Protein 4ON1 (pdb70)

Sequence (667 aa):
PQLEHVLNLRSMDYEDLAGVLSKISNTEHTIMLQEGSELWTTSIKAIHGVEIEESNRPVYLFEGQDKDSINAILSQSYATIRLQRGGDLIDYIVYKDKERMAEIANYYQNHYLDKIVVCNTGDIKNIRIDITKAIGNNPFKGLPIKDYPTEATYPATLEFMLIKEKDGGSLEHDITSQIQAVTTSLKFLIDSGFITVKYTIKDSSHKGGASDYEVSALESFQNYLRSWDEVKGQDKKPYILLRDGTWDSGKTFGYASGIGVIHLNNPRGNFEVAAISTTSSSHPYTLAHEIGHLLGAEHVDNEQDLMYTWYSPQVTPNHLSADNWVRMLECIQKPQLEHVLNLRSMDYEDLAGVLSKISNTEHTIMLQEGSELWTTSIKAIHGVEIEESNRPVYLFEGQDKDSINAILSQSYATIRLQRGGDLIDYIVYKDKE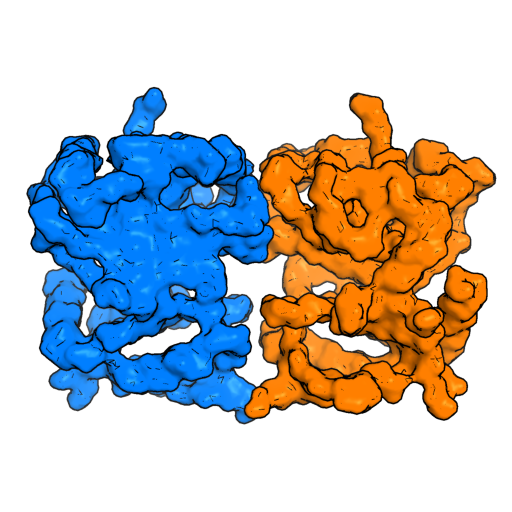RMAEIANYYQNHYDKIVVCNTGDIKNIRIDITKAIGNNPFKGLPIKDYPTEATYPATLEFMLIKEKDGGSLEHDITSQIQAVTTSLKFLIDSGFITVKYTIKDSSHKGGASDYEVSALESFQNYLRSWDEVKGQDKKPYILLRDGTWDSGKTFGYASGIGVIHLNNPRGNFEVAAISTTSSSHPYTLAHEIGHLLGAEHVDNEQDLMYTWYSPQVTPNHLSADNWVRMLECIQK

Solvent-accessible surface area: 27756 Å² total; per-residue (Å²): 138,61,54,72,24,118,8,55,0,131,50,2,51,19,117,65,0,9,26,11,1,72,128,7,68,90,84,26,17,28,3,51,0,59,14,22,117,93,98,66,72,12,11,1,20,15,27,89,30,29,96,3,50,19,88,115,127,61,6,119,5,3,36,16,46,46,190,49,68,6,34,1,4,18,3,90,54,0,0,3,3,30,7,95,38,88,66,29,28,2,3,1,0,0,10,118,79,121,130,72,3,39,89,0,0,74,32,0,68,117,105,46,127,161,126,19,9,32,36,24,81,85,108,38,62,0,0,43,0,6,1,50,72,2,21,54,116,28,88,63,136,44,93,69,43,144,8,65,56,128,224,17,51,163,66,16,92,10,28,0,2,0,0,42,14,87,124,13,45,11,12,38,0,4,2,0,8,3,0,12,4,0,5,29,3,0,77,26,0,18,113,33,28,2,0,44,3,56,0,8,14,50,98,17,72,17,118,38,34,87,71,53,117,14,47,63,12,9,98,54,0,18,94,43,1,96,100,19,112,107,0,171,69,56,38,127,52,6,0,0,4,0,9,19,34,31,2,47,85,24,135,12,24,6,14,0,27,9,52,21,23,7,29,31,65,105,52,98,20,74,11,64,9,0,0,0,0,0,1,14,6,10,18,10,35,19,0,0,15,3,0,0,0,0,0,4,0,64,34,24,120,62,81,98,0,3,0,33,26,86,24,15,44,97,30,43,23,54,8,34,21,3,58,0,4,10,81,0,0,82,8,2,41,136,164,54,61,62,26,116,11,54,0,125,49,2,55,19,112,66,0,11,25,12,2,74,122,9,62,98,74,19,17,36,2,52,0,58,12,26,114,92,100,71,71,9,13,2,19,15,22,92,29,28,95,3,57,20,91,114,131,59,7,116,4,3,28,19,44,63,190,45,72,5,32,0,4,21,3,101,58,0,0,3,4,25,6,94,35,87,67,28,29,1,2,2,0,0,11,124,73,128,131,70,3,50,93,1,1,79,27,1,104,113,111,79,156,132,30,36,34,34,24,76,87,110,41,58,0,0,41,0,6,0,36,73,3,11,33,104,27,118,60,106,43,73,60,40,148,9,65,61,128,226,22,41,166,67,18,82,9,28,0,3,0,0,49,15,88,119,12,45,13,13,39,0,2,2,0,7,3,0,10,4,0,4,27,3,0,74,26,0,17,110,29,24,0,0,43,3,61,0,7,15,41,100,20,76,16,113,32,56,122,65,60,103,21,45,43,15,9,98,46,0,18,93,43,1,102,101,27,113,100,0,167,69,53,39,124,53,8,0,0,3,0,35,19,35,35,2,32,90,13,147,13,18,4,16,0,28,10,53,22,22,7,27,30,68,104,52,100,18,78,12,64,8,0,0,0,0,0,1,12,4,10,12,7,29,19,0,0,9,2,0,0,0,0,0,6,0,66,40,28,122,65,81,88,0,3,0,34,27,95,15,20,45,87,23,40,24,52,10,40,20,4,69,0,5,9,87,0,0,80,7,0,45,130

Foldseek 3Di:
DQADEEEELQQAAFCRVLVVVVVAADDKHKYWYDYPPDIDIFIKHWDPLEWEADPNFTKTKMATDPPSAKIKIDDPFWIWIWHDDPNFIKIKIHGPDLVVQVVVLVVCCVPPVVPQWDFRPVSTRIIMGGLLVLLVPDPQFPPFADAEDPDAQQQFEAEEEEEEAVVLAQDPVLVVLLVVLLCQACVVCRVSRGYRYYYYYYYDDHHDDQAADFVVVFVSVLVRLLPDPVCPPVFQHEYEYEGQHAYNRRRHFKHWHAALQAARPDGDGSNSGYMYGHSHSSCRHGSSQRVLRNLHAAADCDQCDSRHRGRDSNHGSYHPDPVSVVRNNVSHND/DQADEEEELQQAAFCRVLVVVVVAADDKHKYWYDDVPDIDIFIKHWDPLEWEADPNFTKTKMATDPPFGKIKIDDPFKIWIWGDDPNFIKIKIHGPDLVVQVVVLVVDVVVYVPQWDFRPVSTGIIMGGLLVLLVPDPQAWPFADAEDDDAAPQFEAEEEEEEAVVLAQDPVLVVLLVNLLCQACVVCRVVRNYRYYYYYDYDPHHADPALAFVCRWVSVLVCCLPPPVCVPVFQHEYEYEGQAHGDVRNHFKHWLAALQAARPDGDGSNSGYMYGHSHSSQSHGSNLRVLRNLHAAADCDQQASRDRGRHSNHGSYHPDPVSVVRNVVSHHD

Secondary structure (DSSP, 8-state):
----EEEETTT--HHHHHHHHTT-SSS-EEEEEEETTEEEEEEEEEPPSEEEEETTEEEEEEEESSS--EEEEE-SSEEEEEEEETTEEEEEEEESSHHHHHHHHHHHHHHH---SEEEEE--EEEEEEEHHHHHHT-S-TTSBP--S-----SPEEEEEEEEEPTT----HHHHHHHHHHHHHHTHHHHTTTSEEEEEEEEE-S----TT--HHHHHHHHHHHHHT-GGGTT-TTS-EEEEESS-BTTTTBSEEES-SS---SSS---TT-SEEEEE--TTSTTHHHHHHHHHHT---BS-TTSTTBSB--TT--S----HHHHHHHHHHHH-/----EEEETTT--HHHHHHHHTT-SSS-EEEEEEETTEEEEEEEEEPPSEEEEETTEEEEEEEESSS--EEEEE-SSEEEEEEEETTEEEEEEEESSHHHHHHHHHHHHHH---SEEEEE--EEEEEEEHHHHHHT-TTTTPBP--S-----SPEEEEEEEEEPTT----HHHHHHHHHHHHHHTHHHHTTTSEEEEEEEEE-S-PPPSS--HHHHHHHHHHHHHT-GGGTT-TTS-EEEEESS-BTTTTBSEEES-SS---SSS---TT-SEEEEE--TTSTTHHHHHHHHHHT---BS-TTSTTBSB--TT--S----HHHHHHHHHHHH-

CATH classification: 2.40.128.470 (+1 more: 3.40.390.10)

Structure (mmCIF, N/CA/C/O backbone):
data_4ON1
#
_entry.id   4ON1
#
_cell.length_a   44.424
_cell.length_b   114.395
_cell.length_c   140.213
_cell.angle_alpha   90.00
_cell.angle_beta   90.00
_cell.angle_gamma   90.00
#
_symmetry.space_group_name_H-M   'P 21 21 21'
#
loop_
_entity.id
_entity.type
_entity.pdbx_description
1 polymer 'Putative metalloprotease II'
2 non-polymer 'ZINC ION'
3 non-polymer GLYCEROL
4 water water
#
loop_
_atom_site.group_PDB
_atom_site.id
_atom_site.type_symbol
_atom_site.label_atom_id
_atom_site.label_alt_id
_atom_site.label_comp_id
_atom_site.label_asym_id
_atom_site.label_entity_id
_atom_site.label_seq_id
_atom_site.pdbx_PDB_ins_code
_atom_site.Cartn_x
_atom_site.Cartn_y
_atom_site.Cartn_z
_atom_site.occupancy
_atom_site.B_iso_or_equiv
_atom_site.auth_seq_id
_atom_site.auth_comp_id
_atom_site.auth_asym_id
_atom_site.auth_atom_id
_atom_site.pdbx_PDB_model_num
ATOM 1 N N . PRO A 1 15 ? 45.952 84.396 139.182 1.00 82.03 32 PRO A N 1
ATOM 2 C CA . PRO A 1 15 ? 45.378 84.367 140.533 1.00 81.56 32 PRO A CA 1
ATOM 3 C C . PRO A 1 15 ? 44.477 85.571 140.781 1.00 82.80 32 PRO A C 1
ATOM 4 O O . PRO A 1 15 ? 43.371 85.613 140.243 1.00 80.16 32 PRO A O 1
ATOM 8 N N . GLN A 1 16 ? 44.940 86.533 141.575 1.00 84.72 33 GLN A N 1
ATOM 9 C CA . GLN A 1 16 ? 44.159 87.738 141.797 1.00 85.47 33 GLN A CA 1
ATOM 10 C C . GLN A 1 16 ? 44.688 88.848 140.898 1.00 76.30 33 GLN A C 1
ATOM 11 O O . GLN A 1 16 ? 44.348 90.019 141.068 1.00 82.93 33 GLN A O 1
ATOM 17 N N . LEU A 1 17 ? 45.513 88.465 139.927 1.00 52.35 34 LEU A N 1
ATOM 18 C CA . LEU A 1 17 ? 45.991 89.393 138.911 1.00 47.26 34 LEU A CA 1
ATOM 19 C C . LEU A 1 17 ? 44.934 89.704 137.868 1.00 35.92 34 LEU A C 1
ATOM 20 O O . LEU A 1 17 ? 44.241 88.803 137.389 1.00 35.35 34 LEU A O 1
ATOM 25 N N . GLU A 1 18 ? 44.849 90.972 137.481 1.00 29.29 35 GLU A N 1
ATOM 26 C CA . GLU A 1 18 ? 43.938 91.375 136.414 1.00 35.86 35 GLU A CA 1
ATOM 27 C C . GLU A 1 18 ? 44.655 91.996 135.222 1.00 27.74 35 GLU A C 1
ATOM 28 O O . GLU A 1 18 ? 44.100 92.057 134.123 1.00 31.59 35 GLU A O 1
ATOM 34 N N . HIS A 1 19 ? 45.880 92.471 135.433 1.00 24.01 36 HIS A N 1
ATOM 35 C CA . HIS A 1 19 ? 46.597 93.164 134.362 1.00 18.40 36 HIS A CA 1
ATOM 36 C C . HIS A 1 19 ? 48.098 92.916 134.414 1.00 28.51 36 HIS A C 1
ATOM 37 O O . HIS A 1 19 ? 48.660 92.674 135.485 1.00 21.10 36 HIS A O 1
ATOM 44 N N . VAL A 1 20 ? 48.740 93.002 133.253 1.00 22.32 37 VAL A N 1
ATOM 45 C CA . VAL A 1 20 ? 50.193 93.060 133.170 1.00 23.63 37 VAL A CA 1
ATOM 46 C C . VAL A 1 20 ? 50.568 94.352 132.473 1.00 26.46 37 VAL A C 1
ATOM 47 O O . VAL A 1 20 ? 49.811 94.870 131.651 1.00 24.05 37 VAL A O 1
ATOM 51 N N . LEU A 1 21 ? 51.735 94.878 132.814 1.00 17.00 38 LEU A N 1
ATOM 52 C CA . LEU A 1 21 ? 52.188 96.139 132.262 1.00 19.01 38 LEU A CA 1
ATOM 53 C C . LEU A 1 21 ? 53.704 96.188 132.295 1.00 26.36 38 LEU A C 1
ATOM 54 O O . LEU A 1 21 ? 54.316 96.076 133.360 1.00 21.99 38 LEU A O 1
ATOM 59 N N . ASN A 1 22 ? 54.303 96.323 131.117 1.00 18.38 39 ASN A N 1
ATOM 60 C CA . ASN A 1 22 ? 55.747 96.485 130.999 1.00 18.21 39 ASN A CA 1
ATOM 61 C C . ASN A 1 22 ? 56.057 97.974 130.966 1.00 25.09 39 ASN A C 1
ATOM 62 O O . ASN A 1 22 ? 55.797 98.648 129.974 1.00 22.39 39 ASN A O 1
ATOM 67 N N . LEU A 1 23 ? 56.605 98.474 132.068 1.00 22.01 40 LEU A N 1
ATOM 68 C CA . LEU A 1 23 ? 56.847 99.900 132.240 1.00 21.49 40 LEU A CA 1
ATOM 69 C C . LEU A 1 23 ? 57.840 100.462 131.227 1.00 27.60 40 LEU A C 1
ATOM 70 O O . LEU A 1 23 ? 57.784 101.644 130.885 1.00 28.20 40 LEU A O 1
ATOM 75 N N . ARG A 1 24 ? 58.750 99.625 130.748 1.00 22.56 41 ARG A N 1
ATOM 76 C CA . ARG A 1 24 ? 59.726 100.079 129.768 1.00 27.09 41 ARG A CA 1
ATOM 77 C C . ARG A 1 24 ? 59.118 100.256 128.373 1.00 26.90 41 ARG A C 1
ATOM 78 O O . ARG A 1 24 ? 59.466 101.190 127.653 1.00 32.38 41 ARG A O 1
ATOM 86 N N . SER A 1 25 ? 58.205 99.368 127.994 1.00 18.81 42 SER A N 1
ATOM 87 C CA . SER A 1 25 ? 57.722 99.344 126.616 1.00 30.10 42 SER A CA 1
ATOM 88 C C . SER A 1 25 ? 56.342 99.971 126.458 1.00 19.44 42 SER A C 1
ATOM 89 O O . SER A 1 25 ? 55.845 100.105 125.343 1.00 22.09 42 SER A O 1
ATOM 92 N N . MET A 1 26 ? 55.712 100.345 127.564 1.00 16.45 43 MET A N 1
ATOM 93 C CA . MET A 1 26 ? 54.324 100.789 127.491 1.00 24.60 43 MET A CA 1
ATOM 94 C C . MET A 1 26 ? 54.205 102.152 126.812 1.00 22.66 43 MET A C 1
ATOM 95 O O . MET A 1 26 ? 55.078 103.012 126.955 1.00 27.73 43 MET A O 1
ATOM 100 N N . ASP A 1 27 ? 53.134 102.339 126.051 1.00 19.72 44 ASP A N 1
ATOM 101 C CA . ASP A 1 27 ? 52.769 103.677 125.608 1.00 22.74 44 ASP A CA 1
ATOM 102 C C . ASP A 1 27 ? 51.365 103.994 126.131 1.00 19.23 44 ASP A C 1
ATOM 103 O O . ASP A 1 27 ? 50.837 103.240 126.954 1.00 18.23 44 ASP A O 1
ATOM 108 N N . TYR A 1 28 ? 50.774 105.094 125.669 1.00 22.52 45 TYR A N 1
ATOM 109 C CA . TYR A 1 28 ? 49.491 105.546 126.206 1.00 21.79 45 TYR A CA 1
ATOM 110 C C . TYR A 1 28 ? 48.418 104.458 126.176 1.00 23.90 45 TYR A C 1
ATOM 111 O O . TYR A 1 28 ? 47.726 104.244 127.168 1.00 15.55 45 TYR A O 1
ATOM 120 N N . GLU A 1 29 ? 48.259 103.775 125.048 1.00 15.33 46 GLU A N 1
ATOM 121 C CA . GLU A 1 29 ? 47.186 102.791 124.966 1.00 23.06 46 GLU A CA 1
ATOM 122 C C . GLU A 1 29 ? 47.367 101.633 125.949 1.00 22.85 46 GLU A C 1
ATOM 123 O O . GLU A 1 29 ? 46.383 101.086 126.440 1.00 24.54 46 GLU A O 1
ATOM 129 N N . ASP A 1 30 ? 48.611 101.263 126.244 1.00 17.52 47 ASP A N 1
ATOM 130 C CA . ASP A 1 30 ? 48.853 100.227 127.252 1.00 18.42 47 ASP A CA 1
ATOM 131 C C . ASP A 1 30 ? 48.398 100.661 128.643 1.00 18.35 47 ASP A C 1
ATOM 132 O O . ASP A 1 30 ? 47.620 99.967 129.301 1.00 16.80 47 ASP A O 1
ATOM 137 N N . LEU A 1 31 ? 48.901 101.805 129.091 1.00 13.89 48 LEU A N 1
ATOM 138 C CA . LEU A 1 31 ? 48.601 102.283 130.437 1.00 19.52 48 LEU A CA 1
ATOM 139 C C . LEU A 1 31 ? 47.130 102.665 130.557 1.00 22.43 48 LEU A C 1
ATOM 140 O O . LEU A 1 31 ? 46.470 102.287 131.527 1.00 17.25 48 LEU A O 1
ATOM 145 N N . ALA A 1 32 ? 46.610 103.389 129.564 1.00 16.19 49 ALA A N 1
ATOM 146 C CA . ALA A 1 32 ? 45.200 103.772 129.574 1.00 22.08 49 ALA A CA 1
ATOM 147 C C . ALA A 1 32 ? 44.297 102.544 129.472 1.00 25.32 49 ALA A C 1
ATOM 148 O O . ALA A 1 32 ? 43.204 102.518 130.042 1.00 26.27 49 ALA A O 1
ATOM 150 N N . GLY A 1 33 ? 44.761 101.529 128.748 1.00 23.03 50 GLY A N 1
ATOM 151 C CA . GLY A 1 33 ? 44.027 100.280 128.620 1.00 17.99 50 GLY A CA 1
ATOM 152 C C . GLY A 1 33 ? 43.812 99.626 129.973 1.00 21.79 50 GLY A C 1
ATOM 153 O O . GLY A 1 33 ? 42.766 99.020 130.233 1.00 25.62 50 GLY A O 1
ATOM 154 N N . VAL A 1 34 ? 44.810 99.753 130.841 1.00 17.99 51 VAL A N 1
ATOM 155 C CA . VAL A 1 34 ? 44.702 99.251 132.211 1.00 17.35 51 VAL A CA 1
ATOM 156 C C . VAL A 1 34 ? 43.837 100.171 133.085 1.00 22.69 51 VAL A C 1
ATOM 157 O O . VAL A 1 34 ? 42.858 99.721 133.698 1.00 16.38 51 VAL A O 1
ATOM 161 N N . LEU A 1 35 ? 44.186 101.454 133.130 1.00 20.58 52 LEU A N 1
ATOM 162 C CA . LEU A 1 35 ? 43.527 102.394 134.041 1.00 18.37 52 LEU A CA 1
ATOM 163 C C . LEU A 1 35 ? 42.038 102.598 133.767 1.00 20.49 52 LEU A C 1
ATOM 164 O O . LEU A 1 35 ? 41.257 102.769 134.698 1.00 17.42 52 LEU A O 1
ATOM 169 N N . SER A 1 36 ? 41.639 102.567 132.499 1.00 15.87 53 SER A N 1
ATOM 170 C CA . SER A 1 36 ? 40.242 102.801 132.146 1.00 18.22 53 SER A CA 1
ATOM 171 C C . SER A 1 36 ? 39.305 101.682 132.611 1.00 28.38 53 SER A C 1
ATOM 172 O O . SER A 1 36 ? 38.087 101.857 132.604 1.00 28.01 53 SER A O 1
ATOM 175 N N . LYS A 1 37 ? 39.859 100.538 133.012 1.00 25.02 54 LYS A N 1
ATOM 176 C CA . LYS A 1 37 ? 39.028 99.419 133.471 1.00 28.95 54 LYS A CA 1
ATOM 177 C C . LYS A 1 37 ? 38.866 99.397 134.993 1.00 32.65 54 LYS A C 1
ATOM 178 O O . LYS A 1 37 ? 38.193 98.521 135.543 1.00 31.56 54 LYS A O 1
ATOM 184 N N . ILE A 1 38 ? 39.487 100.359 135.668 1.00 27.72 55 ILE A N 1
ATOM 185 C CA . ILE A 1 38 ? 39.481 100.401 137.129 1.00 33.87 55 ILE A CA 1
ATOM 186 C C . ILE A 1 38 ? 38.477 101.430 137.646 1.00 34.70 55 ILE A C 1
ATOM 187 O O . ILE A 1 38 ? 38.646 102.626 137.416 1.00 32.32 55 ILE A O 1
ATOM 192 N N . SER A 1 39 ? 37.435 100.964 138.338 1.00 31.30 56 SER A N 1
ATOM 193 C CA . SER A 1 39 ? 36.350 101.849 138.769 1.00 41.31 56 SER A CA 1
ATOM 194 C C . SER A 1 39 ? 36.041 101.815 140.264 1.00 52.66 56 SER A C 1
ATOM 195 O O . SER A 1 39 ? 36.342 102.764 140.985 1.00 68.45 56 SER A O 1
ATOM 198 N N . ASN A 1 40 ? 35.445 100.723 140.733 1.00 54.22 57 ASN A N 1
ATOM 199 C CA . ASN A 1 40 ? 34.987 100.663 142.117 1.00 58.97 57 ASN A CA 1
ATOM 200 C C . ASN A 1 40 ? 35.872 99.796 142.989 1.00 56.70 57 ASN A C 1
ATOM 201 O O . ASN A 1 40 ? 36.121 100.106 144.154 1.00 65.09 57 ASN A O 1
ATOM 206 N N . THR A 1 41 ? 36.343 98.703 142.408 1.00 38.82 58 THR A N 1
ATOM 207 C CA . THR A 1 41 ? 37.122 97.722 143.140 1.00 37.80 58 THR A CA 1
ATOM 208 C C . THR A 1 41 ? 38.622 97.882 142.928 1.00 38.89 58 THR A C 1
ATOM 209 O O . THR A 1 41 ? 39.071 98.537 141.990 1.00 33.84 58 THR A O 1
ATOM 213 N N . GLU A 1 42 ? 39.379 97.277 143.832 1.00 28.61 59 GLU A N 1
ATOM 214 C CA . GLU A 1 42 ? 40.825 97.177 143.734 1.00 36.75 59 GLU A CA 1
ATOM 215 C C . GLU A 1 42 ? 41.235 96.244 142.589 1.00 34.64 59 GLU A C 1
ATOM 216 O O . GLU A 1 42 ? 40.684 95.155 142.439 1.00 32.01 59 GLU A O 1
ATOM 222 N N . HIS A 1 43 ? 42.180 96.686 141.765 1.00 21.95 60 HIS A N 1
ATOM 223 C CA . HIS A 1 43 ? 42.727 95.836 140.706 1.00 26.70 60 HIS A CA 1
ATOM 224 C C . HIS A 1 43 ? 44.186 95.559 141.014 1.00 30.78 60 HIS A C 1
ATOM 225 O O . HIS A 1 43 ? 44.907 96.439 141.480 1.00 31.00 60 HIS A O 1
ATOM 232 N N . THR A 1 44 ? 44.630 94.344 140.731 1.00 26.86 61 THR A N 1
ATOM 233 C CA . THR A 1 44 ? 46.015 93.998 140.985 1.00 28.73 61 THR A CA 1
ATOM 234 C C . THR A 1 44 ? 46.741 93.913 139.655 1.00 35.49 61 THR A C 1
ATOM 235 O O . THR A 1 44 ? 46.269 93.276 138.709 1.00 27.99 61 THR A O 1
ATOM 239 N N . ILE A 1 45 ? 47.892 94.572 139.593 1.00 27.40 62 ILE A N 1
ATOM 240 C CA . ILE A 1 45 ? 48.654 94.682 138.358 1.00 28.11 62 ILE A CA 1
ATOM 241 C C . ILE A 1 45 ? 50.052 94.119 138.533 1.00 30.69 62 ILE A C 1
ATOM 242 O O . ILE A 1 45 ? 50.727 94.429 139.512 1.00 22.72 62 ILE A O 1
ATOM 247 N N . MET A 1 46 ? 50.492 93.300 137.586 1.00 25.36 63 MET A N 1
ATOM 248 C CA . MET A 1 46 ? 51.882 92.886 137.556 1.00 19.64 63 MET A CA 1
ATOM 249 C C . MET A 1 46 ? 52.705 93.824 136.692 1.00 29.66 63 MET A C 1
ATOM 250 O O . MET A 1 46 ? 52.469 93.954 135.494 1.00 22.91 63 MET A O 1
ATOM 255 N N . LEU A 1 47 ? 53.664 94.489 137.321 1.00 24.16 64 LEU A N 1
ATOM 256 C CA . LEU A 1 47 ? 54.516 95.435 136.630 1.00 20.68 64 LEU A CA 1
ATOM 257 C C . LEU A 1 47 ? 55.849 94.791 136.302 1.00 23.66 64 LEU A C 1
ATOM 258 O O . LEU A 1 47 ? 56.344 93.944 137.048 1.00 20.17 64 LEU A O 1
ATOM 263 N N . GLN A 1 48 ? 56.430 95.199 135.182 1.00 18.67 65 GLN A N 1
ATOM 264 C CA . GLN A 1 48 ? 57.780 94.776 134.843 1.00 19.71 65 GLN A CA 1
ATOM 265 C C . GLN A 1 48 ? 58.623 95.988 134.472 1.00 23.76 65 GLN A C 1
ATOM 266 O O . GLN A 1 48 ? 58.181 96.866 133.721 1.00 20.62 65 GLN A O 1
ATOM 272 N N . GLU A 1 49 ? 59.815 96.058 135.053 1.00 21.85 66 GLU A N 1
ATOM 273 C CA . GLU A 1 49 ? 60.834 96.991 134.601 1.00 28.75 66 GLU A CA 1
ATOM 274 C C . GLU A 1 49 ? 62.167 96.251 134.529 1.00 23.82 66 GLU A C 1
ATOM 275 O O . GLU A 1 49 ? 62.752 95.907 135.557 1.00 27.04 66 GLU A O 1
ATOM 281 N N . GLY A 1 50 ? 62.632 95.986 133.311 1.00 24.68 67 GLY A N 1
ATOM 282 C CA . GLY A 1 50 ? 63.825 95.183 133.111 1.00 23.76 67 GLY A CA 1
ATOM 283 C C . GLY A 1 50 ? 63.651 93.792 133.685 1.00 32.88 67 GLY A C 1
ATOM 284 O O . GLY A 1 50 ? 62.681 93.107 133.358 1.00 31.53 67 GLY A O 1
ATOM 285 N N . SER A 1 51 ? 64.561 93.383 134.568 1.00 26.27 68 SER A N 1
ATOM 286 C CA . SER A 1 51 ? 64.488 92.048 135.147 1.00 32.17 68 SER A CA 1
ATOM 287 C C . SER A 1 51 ? 63.655 92.014 136.430 1.00 33.10 68 SER A C 1
ATOM 288 O O . SER A 1 51 ? 63.492 90.958 137.034 1.00 37.26 68 SER A O 1
ATOM 291 N N . GLU A 1 52 ? 63.124 93.163 136.842 1.00 29.64 69 GLU A N 1
ATOM 292 C CA . GLU A 1 52 ? 62.291 93.213 138.042 1.00 32.70 69 GLU A CA 1
ATOM 293 C C . GLU A 1 52 ? 60.812 93.147 137.703 1.00 30.23 69 GLU A C 1
ATOM 294 O O . GLU A 1 52 ? 60.294 93.962 136.940 1.00 25.37 69 GLU A O 1
ATOM 300 N N . LEU A 1 53 ? 60.135 92.172 138.296 1.00 24.83 70 LEU A N 1
ATOM 301 C CA . LEU A 1 53 ? 58.702 92.028 138.131 1.00 25.63 70 LEU A CA 1
ATOM 302 C C . LEU A 1 53 ? 58.078 91.971 139.511 1.00 29.31 70 LEU A C 1
ATOM 303 O O . LEU A 1 53 ? 58.579 91.269 140.387 1.00 27.00 70 LEU A O 1
ATOM 308 N N . TRP A 1 54 ? 56.992 92.712 139.703 1.00 26.86 71 TRP A N 1
ATOM 309 C CA . TRP A 1 54 ? 56.315 92.740 140.995 1.00 27.48 71 TRP A CA 1
ATOM 310 C C . TRP A 1 54 ? 54.857 93.128 140.834 1.00 32.28 71 TRP A C 1
ATOM 311 O O . TRP A 1 54 ? 54.463 93.698 139.811 1.00 28.32 71 TRP A O 1
ATOM 322 N N . THR A 1 55 ? 54.053 92.808 141.842 1.00 27.20 72 THR A N 1
ATOM 323 C CA . THR A 1 55 ? 52.635 93.140 141.804 1.00 29.54 72 THR A CA 1
ATOM 324 C C . THR A 1 55 ? 52.320 94.342 142.673 1.00 32.61 72 THR A C 1
ATOM 325 O O . THR A 1 55 ? 52.961 94.573 143.697 1.00 28.81 72 THR A O 1
ATOM 329 N N . THR A 1 56 ? 51.323 95.106 142.252 1.00 25.59 73 THR A N 1
ATOM 330 C CA . THR A 1 56 ? 50.802 96.190 143.064 1.00 27.45 73 THR A CA 1
ATOM 331 C C . THR A 1 56 ? 49.298 96.225 142.868 1.00 26.86 73 THR A C 1
ATOM 332 O O . THR A 1 56 ? 48.777 95.670 141.902 1.00 32.69 73 THR A O 1
ATOM 336 N N . SER A 1 57 ? 48.591 96.851 143.795 1.00 21.34 74 SER A N 1
ATOM 337 C CA . SER A 1 57 ? 47.158 97.010 143.626 1.00 31.44 74 SER A CA 1
ATOM 338 C C . SER A 1 57 ? 46.824 98.495 143.638 1.00 28.11 74 SER A C 1
ATOM 339 O O . SER A 1 57 ? 47.455 99.260 144.355 1.00 40.15 74 SER A O 1
ATOM 342 N N . ILE A 1 58 ? 45.849 98.908 142.832 1.00 21.94 75 ILE A N 1
ATOM 343 C CA . ILE A 1 58 ? 45.385 100.294 142.870 1.00 24.21 75 ILE A CA 1
ATOM 344 C C . ILE A 1 58 ? 43.873 100.352 142.709 1.00 19.18 75 ILE A C 1
ATOM 345 O O . ILE A 1 58 ? 43.251 99.386 142.259 1.00 22.30 75 ILE A O 1
ATOM 350 N N . LYS A 1 59 ? 43.283 101.480 143.095 1.00 23.08 76 LYS A N 1
ATOM 351 C CA . LYS A 1 59 ? 41.875 101.709 142.816 1.00 21.63 76 LYS A CA 1
ATOM 352 C C . LYS A 1 59 ? 41.644 103.172 142.512 1.00 19.25 76 LYS A C 1
ATOM 353 O O . LYS A 1 59 ? 42.489 104.028 142.807 1.00 16.59 76 LYS A O 1
ATOM 359 N N . ALA A 1 60 ? 40.499 103.451 141.903 1.00 17.90 77 ALA A N 1
ATOM 360 C CA . ALA A 1 60 ? 40.107 104.817 141.601 1.00 17.21 77 ALA A CA 1
ATOM 361 C C . ALA A 1 60 ? 39.893 105.604 142.888 1.00 23.03 77 ALA A C 1
ATOM 362 O O . ALA A 1 60 ? 39.422 105.059 143.883 1.00 24.16 77 ALA A O 1
ATOM 364 N N . ILE A 1 61 ? 40.240 106.885 142.863 1.00 17.77 78 ILE A N 1
ATOM 365 C CA . ILE A 1 61 ? 40.037 107.766 144.015 1.00 19.58 78 ILE A CA 1
ATOM 366 C C . ILE A 1 61 ? 38.681 108.443 143.925 1.00 25.34 78 ILE A C 1
ATOM 367 O O . ILE A 1 61 ? 38.356 109.059 142.907 1.00 29.01 78 ILE A O 1
ATOM 372 N N . HIS A 1 62 ? 37.893 108.334 144.989 1.00 22.32 79 HIS A N 1
ATOM 373 C CA . HIS A 1 62 ? 36.560 108.933 145.013 1.00 29.78 79 HIS A CA 1
ATOM 374 C C . HIS A 1 62 ? 36.551 110.230 145.826 1.00 29.25 79 HIS A C 1
ATOM 375 O O . HIS A 1 62 ? 37.462 110.481 146.610 1.00 30.07 79 HIS A O 1
ATOM 382 N N . GLY A 1 63 ? 35.544 111.071 145.615 1.00 22.21 80 GLY A N 1
ATOM 383 C CA . GLY A 1 63 ? 35.457 112.329 146.337 1.00 21.53 80 GLY A CA 1
ATOM 384 C C . GLY A 1 63 ? 36.151 113.471 145.613 1.00 21.85 80 GLY A C 1
ATOM 385 O O . GLY A 1 63 ? 36.175 114.600 146.110 1.00 24.07 80 GLY A O 1
ATOM 386 N N . VAL A 1 64 ? 36.736 113.182 144.451 1.00 15.54 81 VAL A N 1
ATOM 387 C CA . VAL A 1 64 ? 37.401 114.220 143.669 1.00 15.06 81 VAL A CA 1
ATOM 388 C C . VAL A 1 64 ? 36.988 114.183 142.209 1.00 19.02 81 VAL A C 1
ATOM 389 O O . VAL A 1 64 ? 36.787 113.120 141.630 1.00 24.55 81 VAL A O 1
ATOM 393 N N . GLU A 1 65 ? 36.866 115.370 141.628 1.00 19.16 82 GLU A N 1
ATOM 394 C CA . GLU A 1 65 ? 36.515 115.536 140.225 1.00 17.44 82 GLU A CA 1
ATOM 395 C C . GLU A 1 65 ? 37.513 116.495 139.586 1.00 18.92 82 GLU A C 1
ATOM 396 O O . GLU A 1 65 ? 37.847 117.530 140.166 1.00 15.69 82 GLU A O 1
ATOM 402 N N . ILE A 1 66 ? 38.015 116.134 138.411 1.00 14.53 83 ILE A N 1
ATOM 403 C CA . ILE A 1 66 ? 38.931 116.994 137.673 1.00 12.36 83 ILE A CA 1
ATOM 404 C C . ILE A 1 66 ? 38.393 117.258 136.271 1.00 18.64 83 ILE A C 1
ATOM 405 O O . ILE A 1 66 ? 38.024 116.328 135.548 1.00 15.88 83 ILE A O 1
ATOM 410 N N . GLU A 1 67 ? 38.332 118.529 135.899 1.00 17.16 84 GLU A N 1
ATOM 411 C CA . GLU A 1 67 ? 37.910 118.910 134.559 1.00 11.70 84 GLU A CA 1
ATOM 412 C C . GLU A 1 67 ? 39.072 119.553 133.829 1.00 14.58 84 GLU A C 1
ATOM 413 O O . GLU A 1 67 ? 39.632 120.549 134.286 1.00 14.45 84 GLU A O 1
ATOM 419 N N . GLU A 1 68 ? 39.441 118.947 132.707 1.00 13.20 85 GLU A N 1
ATOM 420 C CA . GLU A 1 68 ? 40.566 119.374 131.888 1.00 19.00 85 GLU A CA 1
ATOM 421 C C . GLU A 1 68 ? 40.118 119.405 130.423 1.00 17.53 85 GLU A C 1
ATOM 422 O O . GLU A 1 68 ? 39.701 118.377 129.876 1.00 18.16 85 GLU A O 1
ATOM 428 N N . SER A 1 69 ? 40.165 120.581 129.805 1.00 17.63 86 SER A N 1
ATOM 429 C CA . SER A 1 69 ? 39.635 120.757 128.448 1.00 24.36 86 SER A CA 1
ATOM 430 C C . SER A 1 69 ? 38.214 120.225 128.329 1.00 24.18 86 SER A C 1
ATOM 431 O O . SER A 1 69 ? 37.887 119.513 127.374 1.00 27.81 86 SER A O 1
ATOM 434 N N . ASN A 1 70 ? 37.389 120.557 129.319 1.00 22.27 87 ASN A N 1
ATOM 435 C CA . ASN A 1 70 ? 36.014 120.070 129.417 1.00 25.01 87 ASN A CA 1
ATOM 436 C C . ASN A 1 70 ? 35.901 118.549 129.377 1.00 20.29 87 ASN A C 1
ATOM 437 O O . ASN A 1 70 ? 34.899 118.015 128.899 1.00 24.70 87 ASN A O 1
ATOM 442 N N . ARG A 1 71 ? 36.921 117.856 129.878 1.00 15.19 88 ARG A N 1
ATOM 443 C CA . ARG A 1 71 ? 36.882 116.396 129.944 1.00 20.07 88 ARG A CA 1
ATOM 444 C C . ARG A 1 71 ? 37.333 115.930 131.321 1.00 20.42 88 ARG A C 1
ATOM 445 O O . ARG A 1 71 ? 38.180 116.570 131.942 1.00 15.28 88 ARG A O 1
ATOM 453 N N . PRO A 1 72 ? 36.766 114.815 131.804 1.00 18.29 89 PRO A N 1
ATOM 454 C CA . PRO A 1 72 ? 37.158 114.309 133.124 1.00 12.07 89 PRO A CA 1
ATOM 455 C C . PRO A 1 72 ? 38.571 113.724 133.126 1.00 12.13 89 PRO A C 1
ATOM 456 O O . PRO A 1 72 ? 39.020 113.147 132.128 1.00 13.87 89 PRO A O 1
ATOM 460 N N . VAL A 1 73 ? 39.270 113.901 134.244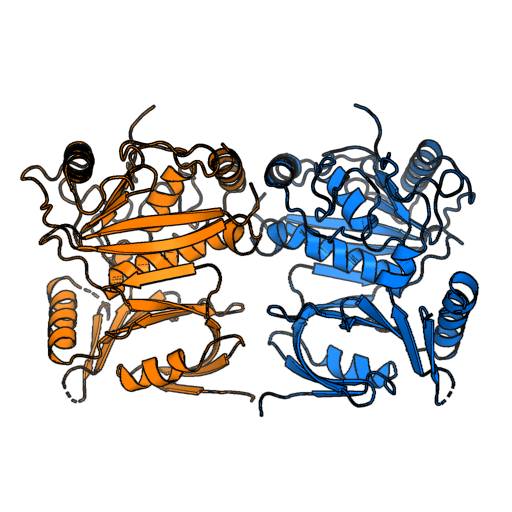 1.00 11.65 90 VAL A N 1
ATOM 461 C CA . VAL A 1 73 ? 40.548 113.237 134.487 1.00 13.40 90 VAL A CA 1
ATOM 462 C C . VAL A 1 73 ? 40.406 112.421 135.769 1.00 18.16 90 VAL A C 1
ATOM 463 O O . VAL A 1 73 ? 39.776 112.868 136.720 1.00 12.36 90 VAL A O 1
ATOM 467 N N . TYR A 1 74 ? 40.949 111.211 135.779 1.00 13.60 91 TYR A N 1
ATOM 468 C CA . TYR A 1 74 ? 40.743 110.309 136.901 1.00 14.01 91 TYR A CA 1
ATOM 469 C C . TYR A 1 74 ? 42.042 110.053 137.666 1.00 17.38 91 TYR A C 1
ATOM 470 O O . TYR A 1 74 ? 43.127 110.003 137.085 1.00 16.26 91 TYR A O 1
ATOM 479 N N . LEU A 1 75 ? 41.920 109.941 138.983 1.00 11.12 92 LEU A N 1
ATOM 480 C CA . LEU A 1 75 ? 43.062 109.673 139.841 1.00 16.53 92 LEU A CA 1
ATOM 481 C C . LEU A 1 75 ? 42.961 108.260 140.399 1.00 20.11 92 LEU A C 1
ATOM 482 O O . LEU A 1 75 ? 41.865 107.738 140.596 1.00 17.36 92 LEU A O 1
ATOM 487 N N . PHE A 1 76 ? 44.113 107.648 140.651 1.00 11.12 93 PHE A N 1
ATOM 488 C CA . PHE A 1 76 ? 44.167 106.297 141.190 1.00 13.70 93 PHE A CA 1
ATOM 489 C C . PHE A 1 76 ? 45.251 106.257 142.246 1.00 14.55 93 PHE A C 1
ATOM 490 O O . PHE A 1 76 ? 46.193 107.043 142.184 1.00 16.90 93 PHE A O 1
ATOM 498 N N . GLU A 1 77 ? 45.117 105.356 143.214 1.00 15.80 94 GLU A N 1
ATOM 499 C CA . GLU A 1 77 ? 46.143 105.194 144.233 1.00 25.19 94 GLU A CA 1
ATOM 500 C C . GLU A 1 77 ? 46.253 103.757 144.741 1.00 25.63 94 GLU A C 1
ATOM 501 O O . GLU A 1 77 ? 45.292 102.980 144.693 1.00 19.86 94 GLU A O 1
ATOM 507 N N . GLY A 1 78 ? 47.450 103.424 145.213 1.00 28.83 95 GLY A N 1
ATOM 508 C CA . GLY A 1 78 ? 47.743 102.153 145.849 1.00 30.06 95 GLY A CA 1
ATOM 509 C C . GLY A 1 78 ? 47.031 102.001 147.172 1.00 42.09 95 GLY A C 1
ATOM 510 O O . GLY A 1 78 ? 46.751 102.989 147.853 1.00 39.10 95 GLY A O 1
ATOM 511 N N . GLN A 1 79 ? 46.735 100.760 147.536 1.00 73.58 96 GLN A N 1
ATOM 512 C CA . GLN A 1 79 ? 45.936 100.487 148.722 1.00 96.88 96 GLN A CA 1
ATOM 513 C C . GLN A 1 79 ? 46.633 100.609 150.067 1.00 99.62 96 GLN A C 1
ATOM 514 O O . GLN A 1 79 ? 46.134 101.296 150.958 1.00 102.59 96 GLN A O 1
ATOM 520 N N . ASP A 1 80 ? 47.777 99.959 150.222 1.00 96.51 97 ASP A N 1
ATOM 521 C CA . ASP A 1 80 ? 48.413 99.894 151.530 1.00 108.48 97 ASP A CA 1
ATOM 522 C C . ASP A 1 80 ? 49.886 99.576 151.374 1.00 106.26 97 ASP A C 1
ATOM 523 O O . ASP A 1 80 ? 50.247 98.479 150.935 1.00 108.31 97 ASP A O 1
ATOM 528 N N . LYS A 1 81 ? 50.727 100.558 151.706 1.00 96.76 98 LYS A N 1
ATOM 529 C CA . LYS A 1 81 ? 52.184 100.437 151.593 1.00 91.40 98 LYS A CA 1
ATOM 530 C C . LYS A 1 81 ? 52.602 100.343 150.125 1.00 91.17 98 LYS A C 1
ATOM 531 O O . LYS A 1 81 ? 53.789 100.370 149.798 1.00 83.24 98 LYS A O 1
ATOM 537 N N . ASP A 1 82 ? 51.602 100.211 149.258 1.00 98.70 99 ASP A N 1
ATOM 538 C CA . ASP A 1 82 ? 51.782 100.134 147.822 1.00 98.84 99 ASP A CA 1
ATOM 539 C C . ASP A 1 82 ? 52.529 101.391 147.400 1.00 88.27 99 ASP A C 1
ATOM 540 O O . ASP A 1 82 ? 53.489 101.334 146.629 1.00 100.09 99 ASP A O 1
ATOM 545 N N . SER A 1 83 ? 52.066 102.522 147.932 1.00 68.03 100 SER A N 1
ATOM 546 C CA . SER A 1 83 ? 52.631 103.837 147.646 1.00 62.94 100 SER A CA 1
ATOM 547 C C . SER A 1 83 ? 52.768 104.076 146.144 1.00 51.74 100 SER A C 1
ATOM 548 O O . SER A 1 83 ? 53.855 104.378 145.645 1.00 57.70 100 SER A O 1
ATOM 551 N N . ILE A 1 84 ? 51.657 103.924 145.432 1.00 32.82 101 ILE A N 1
ATOM 552 C CA . ILE A 1 84 ? 51.609 104.212 144.003 1.00 38.95 101 ILE A CA 1
ATOM 553 C C . ILE A 1 84 ? 50.424 105.131 143.677 1.00 27.49 101 ILE A C 1
ATOM 554 O O . ILE A 1 84 ? 49.374 105.041 144.309 1.00 26.12 101 ILE A O 1
ATOM 559 N N . ASN A 1 85 ? 50.608 106.020 142.704 1.00 18.05 102 ASN A N 1
ATOM 560 C CA . ASN A 1 85 ? 49.534 106.857 142.185 1.00 15.53 102 ASN A CA 1
ATOM 561 C C . ASN A 1 85 ? 49.522 106.772 140.674 1.00 24.42 102 ASN A C 1
ATOM 562 O O . ASN A 1 85 ? 50.555 106.502 140.062 1.00 17.92 102 ASN A O 1
ATOM 567 N N . ALA A 1 86 ? 48.360 107.022 140.074 1.00 11.65 103 ALA A N 1
ATOM 568 C CA . ALA A 1 86 ? 48.252 107.080 138.623 1.00 13.10 103 ALA A CA 1
ATOM 569 C C . ALA A 1 86 ? 47.221 108.110 138.228 1.00 17.59 103 ALA A C 1
ATOM 570 O O . ALA A 1 86 ? 46.357 108.481 139.026 1.00 17.28 103 ALA A O 1
ATOM 572 N N . ILE A 1 87 ? 47.342 108.584 136.994 1.00 16.60 104 ILE A N 1
ATOM 573 C CA . ILE A 1 87 ? 46.429 109.567 136.430 1.00 16.08 104 ILE A CA 1
ATOM 574 C C . ILE A 1 87 ? 45.982 109.116 135.051 1.00 17.19 104 ILE A C 1
ATOM 575 O O . ILE A 1 87 ? 46.815 108.710 134.249 1.00 12.12 104 ILE A O 1
ATOM 580 N N . LEU A 1 88 ? 44.678 109.173 134.774 1.00 11.90 105 LEU A N 1
ATOM 581 C CA . LEU A 1 88 ? 44.190 108.883 133.430 1.00 17.61 105 LEU A CA 1
ATOM 582 C C . LEU A 1 88 ? 43.477 110.080 132.840 1.00 19.52 105 LEU A C 1
ATOM 583 O O . LEU A 1 88 ? 42.422 110.486 133.321 1.00 16.34 105 LEU A O 1
ATOM 588 N N . SER A 1 89 ? 44.074 110.643 131.797 1.00 9.39 106 SER A N 1
ATOM 589 C CA . SER A 1 89 ? 43.432 111.682 131.008 1.00 11.79 106 SER A CA 1
ATOM 590 C C . SER A 1 89 ? 43.181 111.133 129.620 1.00 16.80 106 SER A C 1
ATOM 591 O O . SER A 1 89 ? 43.768 110.123 129.241 1.00 12.86 106 SER A O 1
ATOM 594 N N . GLN A 1 90 ? 42.329 111.794 128.851 1.00 14.46 107 GLN A N 1
ATOM 595 C CA . GLN A 1 90 ? 42.106 111.361 127.481 1.00 23.57 107 GLN A CA 1
ATOM 596 C C . GLN A 1 90 ? 43.323 111.649 126.596 1.00 22.40 107 GLN A C 1
ATOM 597 O O . GLN A 1 90 ? 43.454 111.072 125.520 1.00 17.70 107 GLN A O 1
ATOM 603 N N . SER A 1 91 ? 44.220 112.513 127.069 1.00 12.62 108 SER A N 1
ATOM 604 C CA . SER A 1 91 ? 45.392 112.939 126.293 1.00 21.76 108 SER A CA 1
ATOM 605 C C . SER A 1 91 ? 46.718 112.366 126.796 1.00 18.54 108 SER A C 1
ATOM 606 O O . SER A 1 91 ? 47.738 112.420 126.102 1.00 13.83 108 SER A O 1
ATOM 609 N N . TYR A 1 92 ? 46.721 111.865 128.024 1.00 9.49 109 TYR A N 1
ATOM 610 C CA . TYR A 1 92 ? 47.950 111.361 128.612 1.00 13.34 109 TYR A CA 1
ATOM 611 C C . TYR A 1 92 ? 47.610 110.484 129.809 1.00 20.47 109 TYR A C 1
ATOM 612 O O . TYR A 1 92 ? 46.482 110.497 130.296 1.00 12.88 109 TYR A O 1
ATOM 621 N N . ALA A 1 93 ? 48.598 109.752 130.302 1.00 10.09 110 ALA A N 1
ATOM 622 C CA . ALA A 1 93 ? 48.428 108.997 131.534 1.00 13.11 110 ALA A CA 1
ATOM 623 C C . ALA A 1 93 ? 49.760 108.947 132.242 1.00 17.44 110 ALA A C 1
ATOM 624 O O . ALA A 1 93 ? 50.811 109.095 131.609 1.00 15.91 110 ALA A O 1
ATOM 626 N N . THR A 1 94 ? 49.723 108.778 133.559 1.00 11.49 111 THR A N 1
ATOM 627 C CA . THR A 1 94 ? 50.953 108.724 134.339 1.00 14.94 111 THR A CA 1
ATOM 628 C C . THR A 1 94 ? 50.843 107.679 135.426 1.00 15.49 111 THR A C 1
ATOM 629 O O . THR A 1 94 ? 49.748 107.336 135.858 1.00 15.52 111 THR A O 1
ATOM 633 N N . ILE A 1 95 ? 51.996 107.199 135.868 1.00 17.02 112 ILE A N 1
ATOM 634 C CA . ILE A 1 95 ? 52.121 106.383 137.058 1.00 16.93 112 ILE A CA 1
ATOM 635 C C . ILE A 1 95 ? 53.253 106.962 137.873 1.00 26.55 112 ILE A C 1
ATOM 636 O O . ILE A 1 95 ? 54.304 107.298 137.326 1.00 20.49 112 ILE A O 1
ATOM 641 N N . ARG A 1 96 ? 53.030 107.109 139.172 1.00 13.94 113 ARG A N 1
ATOM 642 C CA . ARG A 1 96 ? 54.084 107.543 140.072 1.00 16.71 113 ARG A CA 1
ATOM 643 C C . ARG A 1 96 ? 54.272 106.484 141.139 1.00 20.55 113 ARG A C 1
ATOM 644 O O . ARG A 1 96 ? 53.308 106.084 141.797 1.00 19.16 113 ARG A O 1
ATOM 652 N N . LEU A 1 97 ? 55.502 106.009 141.303 1.00 16.62 114 LEU A N 1
ATOM 653 C CA . LEU A 1 97 ? 55.765 105.034 142.348 1.00 27.42 114 LEU A CA 1
ATOM 654 C C . LEU A 1 97 ? 57.214 105.055 142.818 1.00 26.34 114 LEU A C 1
ATOM 655 O O . LEU A 1 97 ? 58.052 105.773 142.268 1.00 25.59 114 LEU A O 1
ATOM 660 N N . GLN A 1 98 ? 57.497 104.264 143.846 1.00 27.48 115 GLN A N 1
ATOM 661 C CA . GLN A 1 98 ? 58.837 104.199 144.403 1.00 34.04 115 GLN A CA 1
ATOM 662 C C . GLN A 1 98 ? 59.660 103.088 143.765 1.00 36.22 115 GLN A C 1
ATOM 663 O O . GLN A 1 98 ? 59.229 101.936 143.710 1.00 40.59 115 GLN A O 1
ATOM 669 N N . ARG A 1 99 ? 60.850 103.448 143.293 1.00 32.30 116 ARG A N 1
ATOM 670 C CA . ARG A 1 99 ? 61.816 102.480 142.791 1.00 35.77 116 ARG A CA 1
ATOM 671 C C . ARG A 1 99 ? 63.162 102.741 143.446 1.00 38.28 116 ARG A C 1
ATOM 672 O O . ARG A 1 99 ? 63.740 103.813 143.265 1.00 37.46 116 ARG A O 1
ATOM 680 N N . GLY A 1 100 ? 63.651 101.767 144.206 1.00 40.94 117 GLY A N 1
ATOM 681 C CA . GLY A 1 100 ? 64.948 101.882 144.848 1.00 42.57 117 GLY A CA 1
ATOM 682 C C . GLY A 1 100 ? 65.059 103.086 145.766 1.00 44.19 117 GLY A C 1
ATOM 683 O O . GLY A 1 100 ? 66.121 103.700 145.869 1.00 54.36 117 GLY A O 1
ATOM 684 N N . GLY A 1 101 ? 63.958 103.428 146.429 1.00 32.44 118 GLY A N 1
ATOM 685 C CA . GLY A 1 101 ? 63.931 104.575 147.317 1.00 41.64 118 GLY A CA 1
ATOM 686 C C . GLY A 1 101 ? 63.629 105.898 146.636 1.00 45.61 118 GLY A C 1
ATOM 687 O O . GLY A 1 101 ? 63.373 106.899 147.307 1.00 50.10 118 GLY A O 1
ATOM 688 N N . ASP A 1 102 ? 63.664 105.916 145.307 1.00 32.03 119 ASP A N 1
ATOM 689 C CA . ASP A 1 102 ? 63.375 107.138 144.562 1.00 29.43 119 ASP A CA 1
ATOM 690 C C . ASP A 1 102 ? 61.927 107.193 144.095 1.00 30.48 119 ASP A C 1
ATOM 691 O O . ASP A 1 102 ? 61.326 106.167 143.762 1.00 30.71 119 ASP A O 1
ATOM 696 N N . LEU A 1 103 ? 61.365 108.397 144.095 1.00 26.88 120 LEU A N 1
ATOM 697 C CA . LEU A 1 103 ? 60.048 108.617 143.518 1.00 26.75 120 LEU A CA 1
ATOM 698 C C . LEU A 1 103 ? 60.165 108.765 141.993 1.00 25.41 120 LEU A C 1
ATOM 699 O O . LEU A 1 103 ? 60.867 109.652 141.495 1.00 22.87 120 LEU A O 1
ATOM 704 N N . ILE A 1 104 ? 59.492 107.884 141.261 1.00 17.13 121 ILE A N 1
ATOM 705 C CA . ILE A 1 104 ? 59.619 107.829 139.801 1.00 20.02 121 ILE A CA 1
ATOM 706 C C . ILE A 1 104 ? 58.303 108.148 139.095 1.00 20.64 121 ILE A C 1
ATOM 707 O O . ILE A 1 104 ? 57.258 107.612 139.458 1.00 22.62 121 ILE A O 1
ATOM 712 N N . ASP A 1 105 ? 58.358 109.040 138.107 1.00 17.47 122 ASP A N 1
ATOM 713 C CA . ASP A 1 105 ? 57.199 109.355 137.261 1.00 14.80 122 ASP A CA 1
ATOM 714 C C . ASP A 1 105 ? 57.318 108.675 135.896 1.00 22.80 122 ASP A C 1
ATOM 715 O O . ASP A 1 105 ? 58.332 108.834 135.211 1.00 19.01 122 ASP A O 1
ATOM 720 N N . TYR A 1 106 ? 56.299 107.914 135.506 1.00 14.27 123 TYR A N 1
ATOM 721 C CA . TYR A 1 106 ? 56.226 107.382 134.142 1.00 14.01 123 TYR A CA 1
ATOM 722 C C . TYR A 1 106 ? 55.143 108.144 133.398 1.00 16.58 123 TYR A C 1
ATOM 723 O O . TYR A 1 106 ? 54.003 108.189 133.852 1.00 19.69 123 TYR A O 1
ATOM 732 N N . ILE A 1 107 ? 55.500 108.744 132.263 1.00 12.95 124 ILE A N 1
ATOM 733 C CA . ILE A 1 107 ? 54.604 109.659 131.565 1.00 9.82 124 ILE A CA 1
ATOM 734 C C . ILE A 1 107 ? 54.376 109.194 130.124 1.00 17.94 124 ILE A C 1
ATOM 735 O O . ILE A 1 107 ? 55.334 108.951 129.382 1.00 14.16 124 ILE A O 1
ATOM 740 N N . VAL A 1 108 ? 53.110 109.043 129.745 1.00 12.20 125 VAL A N 1
ATOM 741 C CA . VAL A 1 108 ? 52.741 108.669 128.384 1.00 16.94 125 VAL A CA 1
ATOM 742 C C . VAL A 1 108 ? 51.669 109.604 127.834 1.00 20.46 125 VAL A C 1
ATOM 743 O O . VAL A 1 108 ? 50.628 109.791 128.450 1.00 18.14 125 VAL A O 1
ATOM 747 N N . TYR A 1 109 ? 51.932 110.180 126.663 1.00 13.04 126 TYR A N 1
ATOM 748 C CA . TYR A 1 109 ? 50.959 111.015 125.962 1.00 19.59 126 TYR A CA 1
ATOM 749 C C . TYR A 1 109 ? 50.375 110.280 124.766 1.00 18.04 126 TYR A C 1
ATOM 750 O O . TYR A 1 109 ? 51.080 109.540 124.090 1.00 19.85 126 TYR A O 1
ATOM 759 N N . LYS A 1 110 ? 49.086 110.473 124.506 1.00 18.24 127 LYS A N 1
ATOM 760 C CA . LYS A 1 110 ? 48.450 109.765 123.401 1.00 15.77 127 LYS A CA 1
ATOM 761 C C . LYS A 1 110 ? 48.986 110.235 122.055 1.00 18.90 127 LYS A C 1
ATOM 762 O O . LYS A 1 110 ? 49.274 109.426 121.166 1.00 17.05 127 LYS A O 1
ATOM 768 N N . ASP A 1 111 ? 49.128 111.544 121.914 1.00 17.56 128 ASP A N 1
ATOM 769 C CA . ASP A 1 111 ? 49.585 112.129 120.659 1.00 20.35 128 ASP A CA 1
ATOM 770 C C . ASP A 1 111 ? 51.110 112.072 120.566 1.00 24.71 128 ASP A C 1
ATOM 771 O O . ASP A 1 111 ? 51.809 112.591 121.437 1.00 22.70 128 ASP A O 1
ATOM 776 N N . LYS A 1 112 ? 51.621 111.426 119.519 1.00 15.49 129 LYS A N 1
ATOM 777 C CA . LYS A 1 112 ? 53.064 111.242 119.371 1.00 22.64 129 LYS A CA 1
ATOM 778 C C . LYS A 1 112 ? 53.834 112.561 119.300 1.00 23.77 129 LYS A C 1
ATOM 779 O O . LYS A 1 112 ? 54.904 112.686 119.899 1.00 25.36 129 LYS A O 1
ATOM 785 N N . GLU A 1 113 ? 53.292 113.545 118.582 1.00 24.78 130 GLU A N 1
ATOM 786 C CA . GLU A 1 113 ? 53.951 114.847 118.496 1.00 23.54 130 GLU A CA 1
ATOM 787 C C . GLU A 1 113 ? 54.035 115.482 119.875 1.00 20.96 130 GLU A C 1
ATOM 788 O O . GLU A 1 113 ? 55.089 115.987 120.265 1.00 26.43 130 GLU A O 1
ATOM 794 N N . ARG A 1 114 ? 52.924 115.483 120.603 1.00 18.67 131 ARG A N 1
ATOM 795 C CA . ARG A 1 114 ? 52.933 116.064 121.943 1.00 20.00 131 ARG A CA 1
ATOM 796 C C . ARG A 1 114 ? 53.935 115.311 122.811 1.00 19.86 131 ARG A C 1
ATOM 797 O O . ARG A 1 114 ? 54.694 115.927 123.559 1.00 18.81 131 ARG A O 1
ATOM 805 N N . MET A 1 115 ? 53.953 113.984 122.706 1.00 17.32 132 MET A N 1
ATOM 806 C CA . MET A 1 115 ? 54.924 113.202 123.474 1.00 22.76 132 MET A CA 1
ATOM 807 C C . MET A 1 115 ? 56.357 113.651 123.182 1.00 23.25 132 MET A C 1
ATOM 808 O O . MET A 1 115 ? 57.176 113.778 124.094 1.00 21.31 132 MET A O 1
ATOM 813 N N . ALA A 1 116 ? 56.642 113.919 121.911 1.00 18.80 133 ALA A N 1
ATOM 814 C CA . ALA A 1 116 ? 57.975 114.358 121.511 1.00 22.25 133 ALA A CA 1
ATOM 815 C C . ALA A 1 116 ? 58.289 115.719 122.121 1.00 20.17 133 ALA A C 1
ATOM 816 O O . ALA A 1 116 ? 59.405 115.957 122.589 1.00 17.60 133 ALA A O 1
ATOM 818 N N . GLU A 1 117 ? 57.301 116.608 122.125 1.00 20.88 134 GLU A N 1
ATOM 819 C CA . GLU A 1 117 ? 57.478 117.923 122.734 1.00 24.58 134 GLU A CA 1
ATOM 820 C C . GLU A 1 117 ? 57.736 117.802 124.235 1.00 26.17 134 GLU A C 1
ATOM 821 O O . GLU A 1 117 ? 58.585 118.505 124.787 1.00 23.17 134 GLU A O 1
ATOM 827 N N . ILE A 1 118 ? 57.009 116.905 124.891 1.00 20.27 135 ILE A N 1
ATOM 828 C CA . ILE A 1 118 ? 57.196 116.698 126.322 1.00 12.71 135 ILE A CA 1
ATOM 829 C C . ILE A 1 118 ? 58.600 116.160 126.610 1.00 14.67 135 ILE A C 1
ATOM 830 O O . ILE A 1 118 ? 59.282 116.627 127.523 1.00 17.53 135 ILE A O 1
ATOM 835 N N . ALA A 1 119 ? 59.042 115.193 125.813 1.00 17.29 136 ALA A N 1
ATOM 836 C CA . ALA A 1 119 ? 60.371 114.626 125.997 1.00 24.96 136 ALA A CA 1
ATOM 837 C C . ALA A 1 119 ? 61.468 115.675 125.805 1.00 24.70 136 ALA A C 1
ATOM 838 O O . ALA A 1 119 ? 62.457 115.685 126.539 1.00 19.15 136 ALA A O 1
ATOM 840 N N . ASN A 1 120 ? 61.283 116.562 124.829 1.00 17.22 137 ASN A N 1
ATOM 841 C CA . ASN A 1 120 ? 62.240 117.640 124.587 1.00 25.07 137 ASN A CA 1
ATOM 842 C C . ASN A 1 120 ? 62.329 118.578 125.786 1.00 21.59 137 ASN A C 1
ATOM 843 O O . ASN A 1 120 ? 63.412 119.047 126.142 1.00 24.01 137 ASN A O 1
ATOM 848 N N . TYR A 1 121 ? 61.181 118.866 126.392 1.00 16.46 138 TYR A N 1
ATOM 849 C CA . TYR A 1 121 ? 61.158 119.687 127.590 1.00 22.92 138 TYR A CA 1
ATOM 850 C C . TYR A 1 121 ? 62.087 119.090 128.648 1.00 20.90 138 TYR A C 1
ATOM 851 O O . TYR A 1 121 ? 62.946 119.783 129.192 1.00 20.17 138 TYR A O 1
ATOM 860 N N . TYR A 1 122 ? 61.910 117.807 128.939 1.00 20.79 139 TYR A N 1
ATOM 861 C CA . TYR A 1 122 ? 62.687 117.168 129.996 1.00 23.30 139 TYR A CA 1
ATOM 862 C C . TYR A 1 122 ? 64.157 117.009 129.622 1.00 35.19 139 TYR A C 1
ATOM 863 O O . TYR A 1 122 ? 65.031 117.047 130.487 1.00 37.36 139 TYR A O 1
ATOM 872 N N . GLN A 1 123 ? 64.430 116.834 128.334 1.00 24.59 140 GLN A N 1
ATOM 873 C CA . GLN A 1 123 ? 65.808 116.766 127.864 1.00 34.89 140 GLN A CA 1
ATOM 874 C C . GLN A 1 123 ? 66.500 118.118 128.037 1.00 26.49 140 GLN A C 1
ATOM 875 O O . GLN A 1 123 ? 67.652 118.187 128.456 1.00 30.77 140 GLN A O 1
ATOM 881 N N . ASN A 1 124 ? 65.789 119.194 127.723 1.00 19.25 141 ASN A N 1
ATOM 882 C CA . ASN A 1 124 ? 66.372 120.524 127.823 1.00 28.73 141 ASN A CA 1
ATOM 883 C C . ASN A 1 124 ? 66.527 121.019 129.260 1.00 38.23 141 ASN A C 1
ATOM 884 O O . ASN A 1 124 ? 67.388 121.849 129.543 1.00 35.31 141 ASN A O 1
ATOM 889 N N . HIS A 1 125 ? 65.718 120.487 130.173 1.00 27.43 142 HIS A N 1
ATOM 890 C CA . HIS A 1 125 ? 65.722 120.985 131.544 1.00 38.00 142 HIS A CA 1
ATOM 891 C C . HIS A 1 125 ? 66.479 120.109 132.544 1.00 46.90 142 HIS A C 1
ATOM 892 O O . HIS A 1 125 ? 66.785 120.564 133.643 1.00 55.91 142 HIS A O 1
ATOM 899 N N . TYR A 1 126 ? 66.782 118.865 132.183 1.00 45.14 143 TYR A N 1
ATOM 900 C CA . TYR A 1 126 ? 67.486 117.984 133.115 1.00 54.14 143 TYR A CA 1
ATOM 901 C C . TYR A 1 126 ? 68.699 117.282 132.503 1.00 62.35 143 TYR A C 1
ATOM 902 O O . TYR A 1 126 ? 69.582 116.819 133.224 1.00 73.81 143 TYR A O 1
ATOM 911 N N . LEU A 1 127 ? 68.737 117.193 131.178 1.00 67.27 144 LEU A N 1
ATOM 912 C CA . LEU A 1 127 ? 69.886 116.616 130.486 1.00 70.21 144 LEU A CA 1
ATOM 913 C C . LEU A 1 127 ? 70.715 117.720 129.841 1.00 72.53 144 LEU A C 1
ATOM 914 O O . LEU A 1 127 ? 70.611 118.886 130.222 1.00 74.83 144 LEU A O 1
ATOM 919 N N . ASP A 1 135 ? 72.281 107.711 137.701 1.00 80.60 152 ASP A N 1
ATOM 920 C CA . ASP A 1 135 ? 72.741 108.895 136.983 1.00 84.21 152 ASP A CA 1
ATOM 921 C C . ASP A 1 135 ? 71.647 109.431 136.057 1.00 81.32 152 ASP A C 1
ATOM 922 O O . ASP A 1 135 ? 71.620 110.615 135.720 1.00 86.82 152 ASP A O 1
ATOM 927 N N . LYS A 1 136 ? 70.741 108.540 135.665 1.00 63.11 153 LYS A N 1
ATOM 928 C CA . LYS A 1 136 ? 69.658 108.845 134.733 1.00 61.04 153 LYS A CA 1
ATOM 929 C C . LYS A 1 136 ? 68.456 109.562 135.360 1.00 52.28 153 LYS A C 1
ATOM 930 O O . LYS A 1 136 ? 67.499 108.905 135.776 1.00 46.13 153 LYS A O 1
ATOM 936 N N . ILE A 1 137 ? 68.489 110.891 135.432 1.00 41.71 154 ILE A N 1
ATOM 937 C CA . ILE A 1 137 ? 67.298 111.628 135.865 1.00 39.10 154 ILE A CA 1
ATOM 938 C C . ILE A 1 137 ? 66.154 111.437 134.864 1.00 39.86 154 ILE A C 1
ATOM 939 O O . ILE A 1 137 ? 65.008 111.176 135.247 1.00 31.46 154 ILE A O 1
ATOM 944 N N . VAL A 1 138 ? 66.468 111.574 133.580 1.00 36.36 155 VAL A N 1
ATOM 945 C CA . VAL A 1 138 ? 65.464 111.422 132.535 1.00 37.43 155 VAL A CA 1
ATOM 946 C C . VAL A 1 138 ? 65.785 110.259 131.600 1.00 37.51 155 VAL A C 1
ATOM 947 O O . VAL A 1 138 ? 66.861 110.210 131.007 1.00 34.13 155 VAL A O 1
ATOM 951 N N . VAL A 1 139 ? 64.855 109.318 131.485 1.00 26.80 156 VAL A N 1
ATOM 952 C CA . VAL A 1 139 ? 64.992 108.223 130.526 1.00 24.68 156 VAL A CA 1
ATOM 953 C C . VAL A 1 139 ? 63.849 108.261 129.514 1.00 29.92 156 VAL A C 1
ATOM 954 O O . VAL A 1 139 ? 62.687 108.354 129.898 1.00 25.83 156 VAL A O 1
ATOM 958 N N . CYS A 1 140 ? 64.182 108.234 128.226 1.00 27.06 157 CYS A N 1
ATOM 959 C CA . CYS A 1 140 ? 63.167 108.186 127.179 1.00 37.92 157 CYS A CA 1
ATOM 960 C C . CYS A 1 140 ? 63.159 106.810 126.538 1.00 41.47 157 CYS A C 1
ATOM 961 O O . CYS A 1 140 ? 64.162 106.383 125.980 1.00 43.01 157 CYS A O 1
ATOM 964 N N . ASN A 1 141 ? 62.035 106.110 126.641 1.00 37.91 158 ASN A N 1
ATOM 965 C CA . ASN A 1 141 ? 61.903 104.790 126.031 1.00 38.55 158 ASN A CA 1
ATOM 966 C C . ASN A 1 141 ? 61.275 104.877 124.646 1.00 43.55 158 ASN A C 1
ATOM 967 O O . ASN A 1 141 ? 60.178 105.411 124.478 1.00 38.39 158 ASN A O 1
ATOM 972 N N . THR A 1 142 ? 61.989 104.359 123.651 1.00 42.77 159 THR A N 1
ATOM 973 C CA . THR A 1 142 ? 61.561 104.470 122.261 1.00 52.66 159 THR A CA 1
ATOM 974 C C . THR A 1 142 ? 61.338 103.115 121.593 1.00 56.81 159 THR A C 1
ATOM 975 O O . THR A 1 142 ? 61.723 102.076 122.129 1.00 49.39 159 THR A O 1
ATOM 979 N N . GLY A 1 143 ? 60.713 103.142 120.419 1.00 58.25 160 GLY A N 1
ATOM 980 C CA . GLY A 1 143 ? 60.508 101.942 119.631 1.00 64.01 160 GLY A CA 1
ATOM 981 C C . GLY A 1 143 ? 61.648 101.672 118.666 1.00 60.78 160 GLY A C 1
ATOM 982 O O . GLY A 1 143 ? 62.798 102.023 118.930 1.00 59.69 160 GLY A O 1
ATOM 983 N N . ASP A 1 152 ? 60.638 107.384 117.689 1.00 53.69 169 ASP A N 1
ATOM 984 C CA . ASP A 1 152 ? 59.299 107.090 118.186 1.00 57.58 169 ASP A CA 1
ATOM 985 C C . ASP A 1 152 ? 59.306 106.853 119.697 1.00 46.32 169 ASP A C 1
ATOM 986 O O . ASP A 1 152 ? 59.568 105.745 120.157 1.00 41.52 169 ASP A O 1
ATOM 991 N N . ILE A 1 153 ? 59.003 107.888 120.471 1.00 50.70 170 ILE A N 1
ATOM 992 C CA . ILE A 1 153 ? 59.055 107.775 121.928 1.00 40.57 170 ILE A CA 1
ATOM 993 C C . ILE A 1 153 ? 57.774 107.163 122.492 1.00 31.94 170 ILE A C 1
ATOM 994 O O . ILE A 1 153 ? 56.668 107.613 122.185 1.00 44.43 170 ILE A O 1
ATOM 999 N N . LYS A 1 154 ? 57.942 106.132 123.315 1.00 30.22 171 LYS A N 1
ATOM 1000 C CA . LYS A 1 154 ? 56.829 105.404 123.923 1.00 29.67 171 LYS A CA 1
ATOM 1001 C C . LYS A 1 154 ? 56.389 106.047 125.242 1.00 30.80 171 LYS A C 1
ATOM 1002 O O . LYS A 1 154 ? 55.204 106.301 125.477 1.00 22.78 171 LYS A O 1
ATOM 1008 N N . ASN A 1 155 ? 57.368 106.275 126.108 1.00 17.33 172 ASN A N 1
ATOM 1009 C CA . ASN A 1 155 ? 57.148 106.871 127.417 1.00 19.09 172 ASN A CA 1
ATOM 1010 C C . ASN A 1 155 ? 58.365 107.631 127.914 1.00 21.83 172 ASN A C 1
ATOM 1011 O O . ASN A 1 155 ? 59.462 107.504 127.366 1.00 23.69 172 ASN A O 1
ATOM 1016 N N . ILE A 1 156 ? 58.159 108.388 128.982 1.00 15.68 173 ILE A N 1
ATOM 1017 C CA . ILE A 1 156 ? 59.216 109.123 129.651 1.00 21.35 173 ILE A CA 1
ATOM 1018 C C . ILE A 1 156 ? 59.244 108.688 131.110 1.00 25.77 173 ILE A C 1
ATOM 1019 O O . ILE A 1 156 ? 58.202 108.600 131.751 1.00 19.35 173 ILE A O 1
ATOM 1024 N N . ARG A 1 157 ? 60.438 108.409 131.621 1.00 19.46 174 ARG A N 1
ATOM 1025 C CA . ARG A 1 157 ? 60.632 108.019 133.014 1.00 17.02 174 ARG A CA 1
ATOM 1026 C C . ARG A 1 157 ? 61.486 109.072 133.715 1.00 22.18 174 ARG A C 1
ATOM 1027 O O . ARG A 1 157 ? 62.649 109.261 133.371 1.00 16.74 174 ARG A O 1
ATOM 1035 N N . ILE A 1 158 ? 60.899 109.759 134.686 1.00 15.58 175 ILE A N 1
ATOM 1036 C CA . ILE A 1 158 ? 61.579 110.844 135.385 1.00 17.20 175 ILE A CA 1
ATOM 1037 C C . ILE A 1 158 ? 61.827 110.474 136.842 1.00 21.68 175 ILE A C 1
ATOM 1038 O O . ILE A 1 158 ? 60.899 110.087 137.550 1.00 20.53 175 ILE A O 1
ATOM 1043 N N . ASP A 1 159 ? 63.068 110.607 137.297 1.00 20.02 176 ASP A N 1
ATOM 1044 C CA . ASP A 1 159 ? 63.354 110.411 138.710 1.00 24.69 176 ASP A CA 1
ATOM 1045 C C . ASP A 1 159 ? 63.115 111.722 139.457 1.00 22.93 176 ASP A C 1
ATOM 1046 O O . ASP A 1 159 ? 63.951 112.622 139.424 1.00 24.21 176 ASP A O 1
ATOM 1051 N N . ILE A 1 160 ? 61.969 111.823 140.124 1.00 23.32 177 ILE A N 1
ATOM 1052 C CA . ILE A 1 160 ? 61.602 113.046 140.836 1.00 24.97 177 ILE A CA 1
ATOM 1053 C C . ILE A 1 160 ? 62.569 113.334 141.981 1.00 25.48 177 ILE A C 1
ATOM 1054 O O . ILE A 1 160 ? 63.000 114.470 142.185 1.00 26.25 177 ILE A O 1
ATOM 1059 N N . THR A 1 161 ? 62.908 112.291 142.726 1.00 24.34 178 THR A N 1
ATOM 1060 C CA . THR A 1 161 ? 63.817 112.423 143.851 1.00 24.91 178 THR A CA 1
ATOM 1061 C C . THR A 1 161 ? 65.154 113.017 143.417 1.00 28.90 178 THR A C 1
ATOM 1062 O O . THR A 1 161 ? 65.683 113.914 144.071 1.00 30.94 178 THR A O 1
ATOM 1066 N N . LYS A 1 162 ? 65.691 112.521 142.307 1.00 26.73 179 LYS A N 1
ATOM 1067 C CA . LYS A 1 162 ? 66.926 113.063 141.751 1.00 25.28 179 LYS A CA 1
ATOM 1068 C C . LYS A 1 162 ? 66.761 114.518 141.336 1.00 28.49 179 LYS A C 1
ATOM 1069 O O . LYS A 1 162 ? 67.594 115.362 141.668 1.00 32.70 179 LYS A O 1
ATOM 1075 N N . ALA A 1 163 ? 65.676 114.805 140.617 1.00 32.16 180 ALA A N 1
ATOM 1076 C CA . ALA A 1 163 ? 65.391 116.159 140.145 1.00 34.43 180 ALA A CA 1
ATOM 1077 C C . ALA A 1 163 ? 65.301 117.161 141.294 1.00 37.03 180 ALA A C 1
ATOM 1078 O O . ALA A 1 163 ? 65.800 118.284 141.196 1.00 44.79 180 ALA A O 1
ATOM 1080 N N . ILE A 1 164 ? 64.656 116.749 142.377 1.00 31.69 181 ILE A N 1
ATOM 1081 C CA . ILE A 1 164 ? 64.556 117.579 143.568 1.00 34.58 181 ILE A CA 1
ATOM 1082 C C . ILE A 1 164 ? 65.942 117.794 144.183 1.00 37.19 181 ILE A C 1
ATOM 1083 O O . ILE A 1 164 ? 66.284 118.904 144.592 1.00 44.33 181 ILE A O 1
ATOM 1088 N N . GLY A 1 165 ? 66.737 116.729 144.243 1.00 36.14 182 GLY A N 1
ATOM 1089 C CA . GLY A 1 165 ? 68.058 116.794 144.853 1.00 40.62 182 GLY A CA 1
ATOM 1090 C C . GLY A 1 165 ? 69.029 117.751 144.181 1.00 50.03 182 GLY A C 1
ATOM 1091 O O . GLY A 1 165 ? 70.001 118.194 144.798 1.00 53.12 182 GLY A O 1
ATOM 1092 N N . ASN A 1 166 ? 68.765 118.074 142.918 1.00 51.66 183 ASN A N 1
ATOM 1093 C CA . ASN A 1 166 ? 69.612 118.993 142.163 1.00 64.30 183 ASN A CA 1
ATOM 1094 C C . ASN A 1 166 ? 69.132 120.446 142.230 1.00 68.22 183 ASN A C 1
ATOM 1095 O O . ASN A 1 166 ? 69.736 121.335 141.631 1.00 73.02 183 ASN A O 1
ATOM 1100 N N . ASN A 1 167 ? 68.034 120.678 142.942 1.00 61.21 184 ASN A N 1
ATOM 1101 C CA . ASN A 1 167 ? 67.493 122.027 143.114 1.00 57.97 184 ASN A CA 1
ATOM 1102 C C . ASN A 1 167 ? 68.266 122.890 144.106 1.00 60.44 184 ASN A C 1
ATOM 1103 O O . ASN A 1 167 ? 68.753 122.393 145.122 1.00 50.98 184 ASN A O 1
ATOM 1108 N N . PRO A 1 168 ? 68.378 124.194 143.808 1.00 64.43 185 PRO A N 1
ATOM 1109 C CA . PRO A 1 168 ? 69.015 125.151 144.718 1.00 65.39 185 PRO A CA 1
ATOM 1110 C C . PRO A 1 168 ? 68.077 125.584 145.853 1.00 61.82 185 PRO A C 1
ATOM 1111 O O . PRO A 1 168 ? 66.968 125.057 145.969 1.00 58.24 185 PRO A O 1
ATOM 1115 N N . PHE A 1 169 ? 68.544 126.521 146.678 1.00 63.60 186 PHE A N 1
ATOM 1116 C CA . PHE A 1 169 ? 67.757 127.152 147.745 1.00 67.97 186 PHE A CA 1
ATOM 1117 C C . PHE A 1 169 ? 67.275 126.187 148.836 1.00 68.77 186 PHE A C 1
ATOM 1118 O O . PHE A 1 169 ? 66.438 126.548 149.670 1.00 53.77 186 PHE A O 1
ATOM 1126 N N . LYS A 1 170 ? 67.811 124.970 148.837 1.00 71.47 187 LYS A N 1
ATOM 1127 C CA . LYS A 1 170 ? 67.463 123.988 149.858 1.00 69.06 187 LYS A CA 1
ATOM 1128 C C . LYS A 1 170 ? 67.911 124.452 151.245 1.00 67.29 187 LYS A C 1
ATOM 1129 O O . LYS A 1 170 ? 69.082 124.777 151.456 1.00 70.34 187 LYS A O 1
ATOM 1135 N N . GLY A 1 171 ? 66.971 124.500 152.183 1.00 53.11 188 GLY A N 1
ATOM 1136 C CA . GLY A 1 171 ? 67.282 124.925 153.534 1.00 51.80 188 GLY A CA 1
ATOM 1137 C C . GLY A 1 171 ? 66.885 126.371 153.758 1.00 60.30 188 GLY A C 1
ATOM 1138 O O . GLY A 1 171 ? 66.872 126.855 154.889 1.00 63.89 188 GLY A O 1
ATOM 1139 N N . LEU A 1 172 ? 66.594 127.071 152.665 1.00 60.91 189 LEU A N 1
ATOM 1140 C CA . LEU A 1 172 ? 66.215 128.477 152.734 1.00 70.99 189 LEU A CA 1
ATOM 1141 C C . LEU A 1 172 ? 64.744 128.605 153.118 1.00 67.47 189 LEU A C 1
ATOM 1142 O O . LEU A 1 172 ? 63.918 127.787 152.704 1.00 54.00 189 LEU A O 1
ATOM 1147 N N . PRO A 1 173 ? 64.407 129.632 153.912 1.00 64.98 190 PRO A N 1
ATOM 1148 C CA . PRO A 1 173 ? 63.024 129.715 154.389 1.00 66.37 190 PRO A CA 1
ATOM 1149 C C . PRO A 1 173 ? 62.037 130.072 153.280 1.00 69.39 190 PRO A C 1
ATOM 1150 O O . PRO A 1 173 ? 62.270 130.991 152.490 1.00 67.60 190 PRO A O 1
ATOM 1154 N N . ILE A 1 174 ? 60.934 129.330 153.241 1.00 62.87 191 ILE A N 1
ATOM 1155 C CA . ILE A 1 174 ? 59.884 129.528 152.254 1.00 45.69 191 ILE A CA 1
ATOM 1156 C C . ILE A 1 174 ? 59.090 130.761 152.686 1.00 50.56 191 ILE A C 1
ATOM 1157 O O . ILE A 1 174 ? 58.724 130.887 153.855 1.00 58.41 191 ILE A O 1
ATOM 1162 N N . LYS A 1 175 ? 58.839 131.673 151.751 1.00 46.96 192 LYS A N 1
ATOM 1163 C CA . LYS A 1 175 ? 58.290 132.985 152.095 1.00 53.96 192 LYS A CA 1
ATOM 1164 C C . LYS A 1 175 ? 57.088 133.311 151.215 1.00 55.21 192 LYS A C 1
ATOM 1165 O O . LYS A 1 175 ? 57.146 134.204 150.365 1.00 67.11 192 LYS A O 1
ATOM 1171 N N . ASP A 1 176 ? 55.996 132.584 151.435 1.00 35.30 193 ASP A N 1
ATOM 1172 C CA . ASP A 1 176 ? 54.980 132.406 150.407 1.00 19.48 193 ASP A CA 1
ATOM 1173 C C . ASP A 1 176 ? 53.565 132.817 150.836 1.00 19.64 193 ASP A C 1
ATOM 1174 O O . ASP A 1 176 ? 52.580 132.260 150.342 1.00 19.46 193 ASP A O 1
ATOM 1179 N N . TYR A 1 177 ? 53.480 133.809 151.721 1.00 20.94 194 TYR A N 1
ATOM 1180 C CA . TYR A 1 177 ? 52.212 134.429 152.115 1.00 23.06 194 TYR A CA 1
ATOM 1181 C C . TYR A 1 177 ? 52.498 135.801 152.740 1.00 24.59 194 TYR A C 1
ATOM 1182 O O . TYR A 1 177 ? 53.595 136.023 153.242 1.00 29.87 194 TYR A O 1
ATOM 1191 N N . PRO A 1 178 ? 51.513 136.721 152.725 1.00 24.76 195 PRO A N 1
ATOM 1192 C CA . PRO A 1 178 ? 51.777 138.055 153.279 1.00 24.83 195 PRO A CA 1
ATOM 1193 C C . PRO A 1 178 ? 51.772 138.037 154.796 1.00 41.80 195 PRO A C 1
ATOM 1194 O O . PRO A 1 178 ? 51.161 137.145 155.376 1.00 34.18 195 PRO A O 1
ATOM 1198 N N . THR A 1 179 ? 52.438 138.995 155.434 1.00 50.05 196 THR A N 1
ATOM 1199 C CA . THR A 1 179 ? 52.425 139.048 156.890 1.00 60.50 196 THR A CA 1
ATOM 1200 C C . THR A 1 179 ? 51.189 139.779 157.406 1.00 68.43 196 THR A C 1
ATOM 1201 O O . THR A 1 179 ? 51.014 140.968 157.142 1.00 76.72 196 THR A O 1
ATOM 1205 N N . GLU A 1 180 ? 50.347 139.047 158.135 1.00 78.77 197 GLU A N 1
ATOM 1206 C CA . GLU A 1 180 ? 49.213 139.595 158.886 1.00 95.30 197 GLU A CA 1
ATOM 1207 C C . GLU A 1 180 ? 48.447 140.717 158.186 1.00 100.21 197 GLU A C 1
ATOM 1208 O O . GLU A 1 180 ? 47.623 141.397 158.803 1.00 102.91 197 GLU A O 1
ATOM 1214 N N . ALA A 1 197 ? 29.069 122.180 157.613 1.00 104.50 214 ALA A N 1
ATOM 1215 C CA . ALA A 1 197 ? 30.479 121.872 157.400 1.00 95.32 214 ALA A CA 1
ATOM 1216 C C . ALA A 1 197 ? 30.690 120.400 157.029 1.00 100.22 214 ALA A C 1
ATOM 1217 O O . ALA A 1 197 ? 31.679 120.048 156.385 1.00 101.43 214 ALA A O 1
ATOM 1219 N N . THR A 1 198 ? 29.751 119.555 157.448 1.00 102.90 215 THR A N 1
ATOM 1220 C CA . THR A 1 198 ? 29.825 118.099 157.280 1.00 107.07 215 THR A CA 1
ATOM 1221 C C . THR A 1 198 ? 29.079 117.525 156.063 1.00 114.86 215 THR A C 1
ATOM 1222 O O . THR A 1 198 ? 28.792 116.328 156.014 1.00 123.54 215 THR A O 1
ATOM 1226 N N . TYR A 1 199 ? 28.786 118.363 155.078 1.00 111.41 216 TYR A N 1
ATOM 1227 C CA . TYR A 1 199 ? 27.571 118.182 154.282 1.00 107.13 216 TYR A CA 1
ATOM 1228 C C . TYR A 1 199 ? 27.455 116.988 153.292 1.00 82.24 216 TYR A C 1
ATOM 1229 O O . TYR A 1 199 ? 26.414 116.329 153.267 1.00 87.97 216 TYR A O 1
ATOM 1238 N N . PRO A 1 200 ? 28.492 116.690 152.481 1.00 58.98 217 PRO A N 1
ATOM 1239 C CA . PRO A 1 200 ? 29.838 117.240 152.313 1.00 51.00 217 PRO A CA 1
ATOM 1240 C C . PRO A 1 200 ? 29.855 118.476 151.432 1.00 44.03 217 PRO A C 1
ATOM 1241 O O . PRO A 1 200 ? 29.299 118.472 150.335 1.00 37.81 217 PRO A O 1
ATOM 1245 N N . ALA A 1 201 ? 30.494 119.534 151.911 1.00 30.34 218 ALA A N 1
ATOM 1246 C CA . ALA A 1 201 ? 30.597 120.741 151.114 1.00 29.57 218 ALA A CA 1
ATOM 1247 C C . ALA A 1 201 ? 31.529 120.516 149.925 1.00 30.92 218 ALA A C 1
ATOM 1248 O O . ALA A 1 201 ? 32.579 119.891 150.058 1.00 30.34 218 ALA A O 1
ATOM 1250 N N . THR A 1 202 ? 31.145 121.034 148.762 1.00 24.31 219 THR A N 1
ATOM 1251 C CA . THR A 1 202 ? 31.998 120.957 147.586 1.00 28.15 219 THR A CA 1
ATOM 1252 C C . THR A 1 202 ? 32.994 122.110 147.577 1.00 23.84 219 THR A C 1
ATOM 1253 O O . THR A 1 202 ? 32.613 123.273 147.588 1.00 31.17 219 THR A O 1
ATOM 1257 N N . LEU A 1 203 ? 34.278 121.780 147.573 1.00 17.56 220 LEU A N 1
ATOM 1258 C CA . LEU A 1 203 ? 35.318 122.784 147.417 1.00 18.63 220 LEU A CA 1
ATOM 1259 C C . LEU A 1 203 ? 35.852 122.729 145.990 1.00 22.37 220 LEU A C 1
ATOM 1260 O O . LEU A 1 203 ? 36.422 121.717 145.579 1.00 19.24 220 LEU A O 1
ATOM 1265 N N . GLU A 1 204 ? 35.637 123.794 145.221 1.00 15.44 221 GLU A N 1
ATOM 1266 C CA . GLU A 1 204 ? 36.113 123.823 143.834 1.00 14.46 221 GLU A CA 1
ATOM 1267 C C . GLU A 1 204 ? 37.304 124.749 143.652 1.00 21.55 221 GLU A C 1
ATOM 1268 O O . GLU A 1 204 ? 37.206 125.948 143.914 1.00 22.25 221 GLU A O 1
ATOM 1274 N N . PHE A 1 205 ? 38.432 124.188 143.221 1.00 13.33 222 PHE A N 1
ATOM 1275 C CA . PHE A 1 205 ? 39.606 124.992 142.895 1.00 12.46 222 PHE A CA 1
ATOM 1276 C C . PHE A 1 205 ? 39.623 125.348 141.420 1.00 22.08 222 PHE A C 1
ATOM 1277 O O . PHE A 1 205 ? 39.507 124.464 140.563 1.00 15.99 222 PHE A O 1
ATOM 1285 N N . MET A 1 206 ? 39.761 126.640 141.129 1.00 12.34 223 MET A N 1
ATOM 1286 C CA . MET A 1 206 ? 39.892 127.097 139.754 1.00 16.00 223 MET A CA 1
ATOM 1287 C C . MET A 1 206 ? 41.368 127.249 139.428 1.00 18.97 223 MET A C 1
ATOM 1288 O O . MET A 1 206 ? 42.044 128.149 139.929 1.00 15.66 223 MET A O 1
ATOM 1293 N N . LEU A 1 207 ? 41.872 126.343 138.599 1.00 8.23 224 LEU A N 1
ATOM 1294 C CA . LEU A 1 207 ? 43.291 126.319 138.286 1.00 10.40 224 LEU A CA 1
ATOM 1295 C C . LEU A 1 207 ? 43.510 126.980 136.935 1.00 13.30 224 LEU A C 1
ATOM 1296 O O . LEU A 1 207 ? 43.110 126.457 135.894 1.00 16.37 224 LEU A O 1
ATOM 1301 N N . ILE A 1 208 ? 44.131 128.149 136.959 1.00 12.65 225 ILE A N 1
ATOM 1302 C CA . ILE A 1 208 ? 44.206 128.977 135.768 1.00 11.40 225 ILE A CA 1
ATOM 1303 C C . ILE A 1 208 ? 45.602 128.916 135.169 1.00 14.62 225 ILE A C 1
ATOM 1304 O O . ILE A 1 208 ? 46.571 129.317 135.809 1.00 15.22 225 ILE A O 1
ATOM 1309 N N . LYS A 1 209 ? 45.709 128.399 133.949 1.00 8.79 226 LYS A N 1
ATOM 1310 C CA . LYS A 1 209 ? 47.012 128.307 133.283 1.00 13.15 226 LYS A CA 1
ATOM 1311 C C . LYS A 1 209 ? 47.445 129.659 132.756 1.00 18.50 226 LYS A C 1
ATOM 1312 O O . LYS A 1 209 ? 46.745 130.266 131.948 1.00 18.22 226 LYS A O 1
ATOM 1318 N N . GLU A 1 210 ? 48.599 130.129 133.222 1.00 13.93 227 GLU A N 1
ATOM 1319 C CA . GLU A 1 210 ? 49.181 131.374 132.726 1.00 15.29 227 GLU A CA 1
ATOM 1320 C C . GLU A 1 210 ? 49.457 131.236 131.231 1.00 12.80 227 GLU A C 1
ATOM 1321 O O . GLU A 1 210 ? 49.969 130.213 130.776 1.00 14.28 227 GLU A O 1
ATOM 1327 N N . LYS A 1 211 ? 49.047 132.228 130.452 1.00 14.33 228 LYS A N 1
ATOM 1328 C CA . LYS A 1 211 ? 49.318 132.195 129.018 1.00 13.06 228 LYS A CA 1
ATOM 1329 C C . LYS A 1 211 ? 50.816 132.261 128.743 1.00 15.19 228 LYS A C 1
ATOM 1330 O O . LYS A 1 211 ? 51.517 133.121 129.280 1.00 18.15 228 LYS A O 1
ATOM 1336 N N . ASP A 1 212 ? 51.292 131.330 127.919 1.00 13.57 229 ASP A N 1
ATOM 1337 C CA . ASP A 1 212 ? 52.715 131.141 127.642 1.00 17.66 229 ASP A CA 1
ATOM 1338 C C . ASP A 1 212 ? 53.496 130.813 128.906 1.00 19.72 229 ASP A C 1
ATOM 1339 O O . ASP A 1 212 ? 54.714 130.954 128.936 1.00 18.07 229 ASP A O 1
ATOM 1344 N N . GLY A 1 213 ? 52.795 130.353 129.940 1.00 18.35 230 GLY A N 1
ATOM 1345 C CA . GLY A 1 213 ? 53.437 130.004 131.196 1.00 17.72 230 GLY A CA 1
ATOM 1346 C C . GLY A 1 213 ? 54.146 128.664 131.163 1.00 21.04 230 GLY A C 1
ATOM 1347 O O . GLY A 1 213 ? 54.987 128.383 132.022 1.00 18.28 230 GLY A O 1
ATOM 1348 N N . GLY A 1 214 ? 53.792 127.824 130.191 1.00 19.34 231 GLY A N 1
ATOM 1349 C CA . GLY A 1 214 ? 54.482 126.558 129.987 1.00 17.07 231 GLY A CA 1
ATOM 1350 C C . GLY A 1 214 ? 54.114 125.392 130.902 1.00 18.62 231 GLY A C 1
ATOM 1351 O O . GLY A 1 214 ? 54.758 124.343 130.843 1.00 15.71 231 GLY A O 1
ATOM 1352 N N . SER A 1 215 ? 53.096 125.555 131.748 1.00 16.24 232 SER A N 1
ATOM 1353 C CA . SER A 1 215 ? 52.643 124.450 132.601 1.00 14.76 232 SER A CA 1
ATOM 1354 C C . SER A 1 215 ? 52.254 123.247 131.748 1.00 22.77 232 SER A C 1
ATOM 1355 O O . SER A 1 215 ? 51.432 123.374 130.840 1.00 17.00 232 SER A O 1
ATOM 1358 N N . LEU A 1 216 ? 52.842 122.086 132.037 1.00 15.04 233 LEU A N 1
ATOM 1359 C CA . LEU A 1 216 ? 52.547 120.878 131.278 1.00 17.75 233 LEU A CA 1
ATOM 1360 C C . LEU A 1 216 ? 51.296 120.190 131.816 1.00 21.89 233 LEU A C 1
ATOM 1361 O O . LEU A 1 216 ? 51.084 120.146 133.024 1.00 12.75 233 LEU A O 1
ATOM 1366 N N . GLU A 1 217 ? 50.482 119.642 130.913 1.00 13.04 234 GLU A N 1
ATOM 1367 C CA . GLU A 1 217 ? 49.208 119.028 131.289 1.00 18.58 234 GLU A CA 1
ATOM 1368 C C . GLU A 1 217 ? 49.336 118.019 132.433 1.00 18.77 234 GLU A C 1
ATOM 1369 O O . GLU A 1 217 ? 48.614 118.114 133.428 1.00 13.69 234 GLU A O 1
ATOM 1375 N N . HIS A 1 218 ? 50.264 117.073 132.308 1.00 13.38 235 HIS A N 1
ATOM 1376 C CA . HIS A 1 218 ? 50.427 116.037 133.325 1.00 13.56 235 HIS A CA 1
ATOM 1377 C C . HIS A 1 218 ? 51.011 116.585 134.628 1.00 12.80 235 HIS A C 1
ATOM 1378 O O . HIS A 1 218 ? 50.777 116.026 135.695 1.00 15.53 235 HIS A O 1
ATOM 1385 N N . ASP A 1 219 ? 51.799 117.654 134.545 1.00 16.28 236 ASP A N 1
ATOM 1386 C CA . ASP A 1 219 ? 52.309 118.292 135.759 1.00 14.30 236 ASP A CA 1
ATOM 1387 C C . ASP A 1 219 ? 51.173 118.874 136.602 1.00 16.32 236 ASP A C 1
ATOM 1388 O O . ASP A 1 219 ? 51.167 118.743 137.824 1.00 18.31 236 ASP A O 1
ATOM 1393 N N . ILE A 1 220 ? 50.214 119.515 135.943 1.00 12.26 237 ILE A N 1
ATOM 1394 C CA . ILE A 1 220 ? 49.089 120.115 136.653 1.00 13.34 237 ILE A CA 1
ATOM 1395 C C . ILE A 1 220 ? 48.321 119.059 137.439 1.00 12.03 237 ILE A C 1
ATOM 1396 O O . ILE A 1 220 ? 48.005 119.252 138.616 1.00 12.93 237 ILE A O 1
ATOM 1401 N N . THR A 1 221 ? 48.020 117.936 136.793 1.00 10.15 238 THR A N 1
ATOM 1402 C CA . THR A 1 221 ? 47.248 116.901 137.470 1.00 14.42 238 THR A CA 1
ATOM 1403 C C . THR A 1 221 ? 48.120 116.119 138.458 1.00 17.25 238 THR A C 1
ATOM 1404 O O . THR A 1 221 ? 47.608 115.575 139.429 1.00 14.05 238 THR A O 1
ATOM 1408 N N . SER A 1 222 ? 49.433 116.082 138.236 1.00 12.78 239 SER A N 1
ATOM 1409 C CA . SER A 1 222 ? 50.331 115.538 139.262 1.00 17.95 239 SER A CA 1
ATOM 1410 C C . SER A 1 222 ? 50.329 116.425 140.511 1.00 11.38 239 SER A C 1
ATOM 1411 O O . SER A 1 222 ? 50.331 115.915 141.631 1.00 14.76 239 SER A O 1
ATOM 1414 N N . GLN A 1 223 ? 50.314 117.745 140.324 1.00 10.11 240 GLN A N 1
ATOM 1415 C CA . GLN A 1 223 ? 50.194 118.664 141.459 1.00 17.94 240 GLN A CA 1
ATOM 1416 C C . GLN A 1 223 ? 48.863 118.470 142.185 1.00 19.44 240 GLN A C 1
ATOM 1417 O O . GLN A 1 223 ? 48.798 118.524 143.416 1.00 11.20 240 GLN A O 1
ATOM 1423 N N . ILE A 1 224 ? 47.808 118.251 141.404 1.00 13.83 241 ILE A N 1
ATOM 1424 C CA . ILE A 1 224 ? 46.462 118.045 141.932 1.00 11.18 241 ILE A CA 1
ATOM 1425 C C . ILE A 1 224 ? 46.381 116.779 142.772 1.00 12.69 241 ILE A C 1
ATOM 1426 O O . ILE A 1 224 ? 45.708 116.739 143.804 1.00 11.40 241 ILE A O 1
ATOM 1431 N N . GLN A 1 225 ? 47.060 115.738 142.306 1.00 9.82 242 GLN A N 1
ATOM 1432 C CA . GLN A 1 225 ? 47.109 114.476 143.020 1.00 18.41 242 GLN A CA 1
ATOM 1433 C C . GLN A 1 225 ? 47.665 114.683 144.432 1.00 16.01 242 GLN A C 1
ATOM 1434 O O . GLN A 1 225 ? 47.132 114.153 145.407 1.00 13.16 242 GLN A O 1
ATOM 1440 N N . ALA A 1 226 ? 48.729 115.473 144.532 1.00 12.56 243 ALA A N 1
ATOM 1441 C CA . ALA A 1 226 ? 49.313 115.803 145.830 1.00 17.38 243 ALA A CA 1
ATOM 1442 C C . ALA A 1 226 ? 48.347 116.606 146.708 1.00 15.32 243 ALA A C 1
ATOM 1443 O O . ALA A 1 226 ? 48.241 116.345 147.910 1.00 14.82 243 ALA A O 1
ATOM 1445 N N . VAL A 1 227 ? 47.630 117.563 146.115 1.00 11.99 244 VAL A N 1
ATOM 1446 C CA . VAL A 1 227 ? 46.616 118.292 146.870 1.00 15.67 244 VAL A CA 1
ATOM 1447 C C . VAL A 1 227 ? 45.609 117.311 147.436 1.00 16.20 244 VAL A C 1
ATOM 1448 O O . VAL A 1 227 ? 45.269 117.363 148.620 1.00 12.07 244 VAL A O 1
ATOM 1452 N N . THR A 1 228 ? 45.166 116.398 146.576 1.00 10.95 245 THR A N 1
ATOM 1453 C CA . THR A 1 228 ? 44.153 115.411 146.931 1.00 12.97 245 THR A CA 1
ATOM 1454 C C . THR A 1 228 ? 44.630 114.516 148.069 1.00 19.82 245 THR A C 1
ATOM 1455 O O . THR A 1 228 ? 43.869 114.194 148.983 1.00 12.25 245 THR A O 1
ATOM 1459 N N . THR A 1 229 ? 45.897 114.129 148.022 1.00 11.19 246 THR A N 1
ATOM 1460 C CA . THR A 1 229 ? 46.481 113.347 149.105 1.00 15.04 246 THR A CA 1
ATOM 1461 C C . THR A 1 229 ? 46.511 114.149 150.406 1.00 16.70 246 THR A C 1
ATOM 1462 O O . THR A 1 229 ? 46.131 113.652 151.460 1.00 13.16 246 THR A O 1
ATOM 1466 N N . SER A 1 230 ? 46.917 115.411 150.319 1.00 12.75 247 SER A N 1
ATOM 1467 C CA . SER A 1 230 ? 47.036 116.236 151.514 1.00 14.86 247 SER A CA 1
ATOM 1468 C C . SER A 1 230 ? 45.691 116.482 152.175 1.00 13.31 247 SER A C 1
ATOM 1469 O O . SER A 1 230 ? 45.628 116.701 153.387 1.00 16.14 247 SER A O 1
ATOM 1472 N N . LEU A 1 231 ? 44.618 116.427 151.387 1.00 10.26 248 LEU A N 1
ATOM 1473 C CA . LEU A 1 231 ? 43.281 116.731 151.897 1.00 12.12 248 LEU A CA 1
ATOM 1474 C C . LEU A 1 231 ? 42.425 115.491 152.112 1.00 15.79 248 LEU A C 1
ATOM 1475 O O . LEU A 1 231 ? 41.223 115.601 152.385 1.00 17.35 248 LEU A O 1
ATOM 1480 N N . LYS A 1 232 ? 43.034 114.315 151.983 1.00 13.90 249 LYS A N 1
ATOM 1481 C CA . LYS A 1 232 ? 42.313 113.055 152.171 1.00 14.37 249 LYS A CA 1
ATOM 1482 C C . LYS A 1 232 ? 41.575 112.991 153.511 1.00 16.50 249 LYS A C 1
ATOM 1483 O O . LYS A 1 232 ? 40.452 112.474 153.593 1.00 17.31 249 LYS A O 1
ATOM 1489 N N . PHE A 1 233 ? 42.196 113.510 154.565 1.00 14.93 250 PHE A N 1
ATOM 1490 C CA . PHE A 1 233 ? 41.566 113.449 155.884 1.00 19.98 250 PHE A CA 1
ATOM 1491 C C . PHE A 1 233 ? 40.245 114.213 155.950 1.00 17.40 250 PHE A C 1
ATOM 1492 O O . PHE A 1 233 ? 39.375 113.882 156.750 1.00 24.90 250 PHE A O 1
ATOM 1500 N N . LEU A 1 234 ? 40.081 115.205 155.084 1.00 17.18 251 LEU A N 1
ATOM 1501 C CA . LEU A 1 234 ? 38.818 115.934 155.004 1.00 15.10 251 LEU A CA 1
ATOM 1502 C C . LEU A 1 234 ? 37.843 115.280 154.019 1.00 22.60 251 LEU A C 1
ATOM 1503 O O . LEU A 1 234 ? 36.626 115.450 154.132 1.00 21.92 251 LEU A O 1
ATOM 1508 N N . ILE A 1 235 ? 38.381 114.522 153.066 1.00 18.36 252 ILE A N 1
ATOM 1509 C CA . ILE A 1 235 ? 37.563 113.895 152.025 1.00 17.74 252 ILE A CA 1
ATOM 1510 C C . ILE A 1 235 ? 36.998 112.543 152.465 1.00 22.71 252 ILE A C 1
ATOM 1511 O O . ILE A 1 235 ? 35.807 112.280 152.299 1.00 27.72 252 ILE A O 1
ATOM 1516 N N . ASP A 1 236 ? 37.850 111.692 153.035 1.00 24.81 253 ASP A N 1
ATOM 1517 C CA . ASP A 1 236 ? 37.423 110.364 153.489 1.00 25.77 253 ASP A CA 1
ATOM 1518 C C . ASP A 1 236 ? 36.417 110.440 154.632 1.00 31.78 253 ASP A C 1
ATOM 1519 O O . ASP A 1 236 ? 35.576 109.559 154.803 1.00 40.40 253 ASP A O 1
ATOM 1524 N N . SER A 1 237 ? 36.535 111.487 155.435 1.00 26.15 254 SER A N 1
ATOM 1525 C CA . SER A 1 237 ? 35.649 111.683 156.571 1.00 30.80 254 SER A CA 1
ATOM 1526 C C . SER A 1 237 ? 34.323 112.298 156.143 1.00 35.27 254 SER A C 1
ATOM 1527 O O . SER A 1 237 ? 33.407 112.434 156.951 1.00 35.57 254 SER A O 1
ATOM 1530 N N . GLY A 1 238 ? 34.235 112.694 154.877 1.00 26.56 255 GLY A N 1
ATOM 1531 C CA . GLY A 1 238 ? 33.002 113.248 154.356 1.00 27.47 255 GLY A CA 1
ATOM 1532 C C . GLY A 1 238 ? 32.780 114.714 154.670 1.00 30.10 255 GLY A C 1
ATOM 1533 O O . GLY A 1 238 ? 31.668 115.208 154.534 1.00 26.82 255 GLY A O 1
ATOM 1534 N N . PHE A 1 239 ? 33.826 115.421 155.084 1.00 19.74 256 PHE A N 1
ATOM 1535 C CA . PHE A 1 239 ? 33.688 116.857 155.324 1.00 15.99 256 PHE A CA 1
ATOM 1536 C C . PHE A 1 239 ? 33.581 117.643 154.014 1.00 28.38 256 PHE A C 1
ATOM 1537 O O . PHE A 1 239 ? 32.789 118.578 153.905 1.00 25.73 256 PHE A O 1
ATOM 1545 N N . ILE A 1 240 ? 34.387 117.271 153.024 1.00 16.54 257 ILE A N 1
ATOM 1546 C CA . ILE A 1 240 ? 34.350 117.949 151.736 1.00 13.48 257 ILE A CA 1
ATOM 1547 C C . ILE A 1 240 ? 34.440 116.965 150.578 1.00 20.48 257 ILE A C 1
ATOM 1548 O O . ILE A 1 240 ? 34.852 115.821 150.755 1.00 15.00 257 ILE A O 1
ATOM 1553 N N . THR A 1 241 ? 34.017 117.418 149.403 1.00 21.30 258 THR A N 1
ATOM 1554 C CA . THR A 1 241 ? 34.415 116.810 148.146 1.00 23.14 258 THR A CA 1
ATOM 1555 C C . THR A 1 241 ? 35.178 117.900 147.418 1.00 24.50 258 THR A C 1
ATOM 1556 O O . THR A 1 241 ? 34.935 119.086 147.646 1.00 19.14 258 THR A O 1
ATOM 1560 N N . VAL A 1 242 ? 36.102 117.514 146.549 1.00 14.99 259 VAL A N 1
ATOM 1561 C CA . VAL A 1 242 ? 36.949 118.502 145.912 1.00 13.74 259 VAL A CA 1
ATOM 1562 C C . VAL A 1 242 ? 36.790 118.431 144.404 1.00 19.24 259 VAL A C 1
ATOM 1563 O O . VAL A 1 242 ? 36.712 117.354 143.817 1.00 16.93 259 VAL A O 1
ATOM 1567 N N . LYS A 1 243 ? 36.685 119.600 143.790 1.00 16.29 260 LYS A N 1
ATOM 1568 C CA . LYS A 1 243 ? 36.610 119.703 142.347 1.00 15.44 260 LYS A CA 1
ATOM 1569 C C . LYS A 1 243 ? 37.756 120.586 141.881 1.00 18.27 260 LYS A C 1
ATOM 1570 O O . LYS A 1 243 ? 38.001 121.646 142.457 1.00 18.99 260 LYS A O 1
ATOM 1576 N N . TYR A 1 244 ? 38.475 120.134 140.860 1.00 10.04 261 TYR A N 1
ATOM 1577 C CA . TYR A 1 244 ? 39.547 120.932 140.270 1.00 11.69 261 TYR A CA 1
ATOM 1578 C C . TYR A 1 244 ? 39.183 121.300 138.840 1.00 15.61 261 TYR A C 1
ATOM 1579 O O . TYR A 1 244 ? 39.027 120.426 137.994 1.00 16.09 261 TYR A O 1
ATOM 1588 N N . THR A 1 245 ? 39.029 122.591 138.576 1.00 15.38 262 THR A N 1
ATOM 1589 C CA . THR A 1 245 ? 38.661 123.050 137.242 1.00 14.27 262 THR A CA 1
ATOM 1590 C C . THR A 1 245 ? 39.847 123.742 136.593 1.00 14.78 262 THR A C 1
ATOM 1591 O O . THR A 1 245 ? 40.303 124.783 137.056 1.00 11.56 262 THR A O 1
ATOM 1595 N N . ILE A 1 246 ? 40.378 123.123 135.548 1.00 10.63 263 ILE A N 1
ATOM 1596 C CA . ILE A 1 246 ? 41.562 123.638 134.875 1.00 9.52 263 ILE A CA 1
ATOM 1597 C C . ILE A 1 246 ? 41.180 124.428 133.633 1.00 15.57 263 ILE A C 1
ATOM 1598 O O . ILE A 1 246 ? 40.561 123.886 132.717 1.00 16.63 263 ILE A O 1
ATOM 1603 N N . LYS A 1 247 ? 41.564 125.700 133.596 1.00 11.29 264 LYS A N 1
ATOM 1604 C CA . LYS A 1 247 ? 41.204 126.574 132.475 1.00 17.23 264 LYS A CA 1
ATOM 1605 C C . LYS A 1 247 ? 42.402 127.291 131.886 1.00 17.99 264 LYS A C 1
ATOM 1606 O O . LYS A 1 247 ? 43.322 127.667 132.611 1.00 18.18 264 LYS A O 1
ATOM 1612 N N . ASP A 1 248 ? 42.394 127.477 130.569 1.00 12.96 265 ASP A N 1
ATOM 1613 C CA . ASP A 1 248 ? 43.349 128.384 129.943 1.00 14.54 265 ASP A CA 1
ATOM 1614 C C . ASP A 1 248 ? 42.925 129.832 130.152 1.00 15.63 265 ASP A C 1
ATOM 1615 O O . ASP A 1 248 ? 41.753 130.119 130.378 1.00 16.08 265 ASP A O 1
ATOM 1620 N N . SER A 1 249 ? 43.894 130.736 130.080 1.00 15.15 266 SER A N 1
ATOM 1621 C CA . SER A 1 249 ? 43.644 132.161 130.226 1.00 18.22 266 SER A CA 1
ATOM 1622 C C . SER A 1 249 ? 44.408 132.921 129.160 1.00 22.06 266 SER A C 1
ATOM 1623 O O . SER A 1 249 ? 45.175 132.334 128.396 1.00 18.73 266 SER A O 1
ATOM 1626 N N . SER A 1 250 ? 44.202 134.231 129.110 1.00 11.71 267 SER A N 1
ATOM 1627 C CA . SER A 1 250 ? 45.029 135.074 128.264 1.00 17.80 267 SER A CA 1
ATOM 1628 C C . SER A 1 250 ? 45.885 135.970 129.156 1.00 23.22 267 SER A C 1
ATOM 1629 O O . SER A 1 250 ? 46.346 137.031 128.740 1.00 25.76 267 SER A O 1
ATOM 1632 N N . HIS A 1 251 ? 46.095 135.535 130.396 1.00 18.47 268 HIS A N 1
ATOM 1633 C CA . HIS A 1 251 ? 46.884 136.316 131.344 1.00 17.46 268 HIS A CA 1
ATOM 1634 C C . HIS A 1 251 ? 48.340 135.881 131.325 1.00 15.45 268 HIS A C 1
ATOM 1635 O O . HIS A 1 251 ? 48.653 134.724 131.620 1.00 15.74 268 HIS A O 1
ATOM 1642 N N . LYS A 1 252 ? 49.220 136.807 130.951 1.00 20.22 269 LYS A N 1
ATOM 1643 C CA . LYS A 1 252 ? 50.667 136.568 130.916 1.00 23.42 269 LYS A CA 1
ATOM 1644 C C . LYS A 1 252 ? 51.383 137.203 132.103 1.00 24.29 269 LYS A C 1
ATOM 1645 O O . LYS A 1 252 ? 50.837 138.092 132.756 1.00 36.84 269 LYS A O 1
ATOM 1651 N N . GLY A 1 253 ? 52.611 136.758 132.363 1.00 33.34 270 GLY A N 1
ATOM 1652 C CA . GLY A 1 253 ? 53.452 137.346 133.399 1.00 27.23 270 GLY A CA 1
ATOM 1653 C C . GLY A 1 253 ? 54.918 137.322 132.991 1.00 31.43 270 GLY A C 1
ATOM 1654 O O . GLY A 1 253 ? 55.289 136.575 132.080 1.00 34.33 270 GLY A O 1
ATOM 1655 N N . GLY A 1 254 ? 55.754 138.157 133.609 1.00 39.95 271 GLY A N 1
ATOM 1656 C CA . GLY A 1 254 ? 57.176 138.111 133.301 1.00 32.42 271 GLY A CA 1
ATOM 1657 C C . GLY A 1 254 ? 57.840 137.009 134.110 1.00 39.45 271 GLY A C 1
ATOM 1658 O O . GLY A 1 254 ? 57.341 136.607 135.168 1.00 35.70 271 GLY A O 1
ATOM 1659 N N . ALA A 1 255 ? 58.994 136.548 133.644 1.00 37.06 272 ALA A N 1
ATOM 1660 C CA . ALA A 1 255 ? 59.657 135.404 134.269 1.00 34.86 272 ALA A CA 1
ATOM 1661 C C . ALA A 1 255 ? 60.222 135.653 135.670 1.00 36.88 272 ALA A C 1
ATOM 1662 O O . ALA A 1 255 ? 60.170 134.772 136.532 1.00 46.78 272 ALA A O 1
ATOM 1664 N N . SER A 1 256 ? 60.746 136.853 135.899 1.00 33.12 273 SER A N 1
ATOM 1665 C CA . SER A 1 256 ? 61.390 137.173 137.170 1.00 51.86 273 SER A CA 1
ATOM 1666 C C . SER A 1 256 ? 60.490 137.954 138.115 1.00 50.33 273 SER A C 1
ATOM 1667 O O . SER A 1 256 ? 60.936 138.375 139.183 1.00 65.48 273 SER A O 1
ATOM 1670 N N . ASP A 1 257 ? 59.232 138.141 137.721 1.00 43.48 274 ASP A N 1
ATOM 1671 C CA . ASP A 1 257 ? 58.300 138.995 138.459 1.00 36.10 274 ASP A CA 1
ATOM 1672 C C . ASP A 1 257 ? 58.227 138.710 139.955 1.00 28.67 274 ASP A C 1
ATOM 1673 O O . ASP A 1 257 ? 58.432 137.587 140.408 1.00 31.02 274 ASP A O 1
ATOM 1678 N N . TYR A 1 258 ? 57.896 139.753 140.705 1.00 29.85 275 TYR A N 1
ATOM 1679 C CA . TYR A 1 258 ? 57.800 139.683 142.149 1.00 23.83 275 TYR A CA 1
ATOM 1680 C C . TYR A 1 258 ? 56.437 139.123 142.490 1.00 23.85 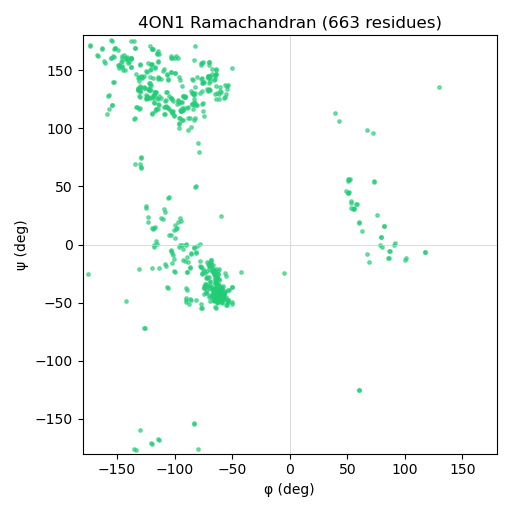275 TYR A C 1
ATOM 1681 O O . TYR A 1 258 ? 55.434 139.521 141.890 1.00 16.77 275 TYR A O 1
ATOM 1690 N N . GLU A 1 259 ? 56.408 138.184 143.431 1.00 19.37 276 GLU A N 1
ATOM 1691 C CA . GLU A 1 259 ? 55.215 137.390 143.696 1.00 19.92 276 GLU A CA 1
ATOM 1692 C C . GLU A 1 259 ? 54.010 138.231 144.119 1.00 17.10 276 GLU A C 1
ATOM 1693 O O . GLU A 1 259 ? 52.884 137.926 143.722 1.00 19.88 276 GLU A O 1
ATOM 1699 N N . VAL A 1 260 ? 54.232 139.261 144.933 1.00 18.28 277 VAL A N 1
ATOM 1700 C CA . VAL A 1 260 ? 53.125 140.093 145.407 1.00 24.50 277 VAL A CA 1
ATOM 1701 C C . VAL A 1 260 ? 52.455 140.825 144.242 1.00 26.56 277 VAL A C 1
ATOM 1702 O O . VAL A 1 260 ? 51.231 140.842 144.131 1.00 22.06 277 VAL A O 1
ATOM 1706 N N . SER A 1 261 ? 53.272 141.413 143.372 1.00 21.80 278 SER A N 1
ATOM 1707 C CA . SER A 1 261 ? 52.782 142.068 142.167 1.00 23.41 278 SER A CA 1
ATOM 1708 C C . SER A 1 261 ? 52.101 141.072 141.234 1.00 19.33 278 SER A C 1
ATOM 1709 O O . SER A 1 261 ? 51.051 141.366 140.653 1.00 19.39 278 SER A O 1
ATOM 1712 N N . ALA A 1 262 ? 52.708 139.897 141.083 1.00 14.66 279 ALA A N 1
ATOM 1713 C CA . ALA A 1 262 ? 52.162 138.862 140.204 1.00 21.07 279 ALA A CA 1
ATOM 1714 C C . ALA A 1 262 ? 50.788 138.384 140.675 1.00 19.99 279 ALA A C 1
ATOM 1715 O O . ALA A 1 262 ? 49.881 138.173 139.872 1.00 15.05 279 ALA A O 1
ATOM 1717 N N . LEU A 1 263 ? 50.632 138.204 141.979 1.00 17.81 280 LEU A N 1
ATOM 1718 C CA . LEU A 1 263 ? 49.340 137.779 142.516 1.00 18.24 280 LEU A CA 1
ATOM 1719 C C . LEU A 1 263 ? 48.267 138.845 142.288 1.00 14.10 280 LEU A C 1
ATOM 1720 O O . LEU A 1 263 ? 47.164 138.548 141.814 1.00 16.93 280 LEU A O 1
ATOM 1725 N N . GLU A 1 264 ? 48.603 140.088 142.625 1.00 16.58 281 GLU A N 1
ATOM 1726 C CA . GLU A 1 264 ? 47.689 141.213 142.443 1.00 24.93 281 GLU A CA 1
ATOM 1727 C C . GLU A 1 264 ? 47.300 141.368 140.977 1.00 20.13 281 GLU A C 1
ATOM 1728 O O . GLU A 1 264 ? 46.137 141.604 140.652 1.00 20.68 281 GLU A O 1
ATOM 1734 N N . SER A 1 265 ? 48.280 141.219 140.095 1.00 13.57 282 SER A N 1
ATOM 1735 C CA . SER A 1 265 ? 48.024 141.301 138.664 1.00 16.34 282 SER A CA 1
ATOM 1736 C C . SER A 1 265 ? 47.096 140.167 138.238 1.00 17.58 282 SER A C 1
ATOM 1737 O O . SER A 1 265 ? 46.209 140.357 137.407 1.00 14.35 282 SER A O 1
ATOM 1740 N N . PHE A 1 266 ? 47.300 138.992 138.823 1.00 16.19 283 PHE A N 1
ATOM 1741 C CA . PHE A 1 266 ? 46.433 137.843 138.573 1.00 15.95 283 PHE A CA 1
ATOM 1742 C C . PHE A 1 266 ? 44.994 138.141 138.979 1.00 20.19 283 PHE A C 1
ATOM 1743 O O . PHE A 1 266 ? 44.055 137.884 138.224 1.00 12.48 283 PHE A O 1
ATOM 1751 N N . GLN A 1 267 ? 44.821 138.679 140.180 1.00 15.07 284 GLN A N 1
ATOM 1752 C CA . GLN A 1 267 ? 43.483 138.959 140.691 1.00 15.96 284 GLN A CA 1
ATOM 1753 C C . GLN A 1 267 ? 42.758 140.046 139.902 1.00 17.88 284 GLN A C 1
ATOM 1754 O O . GLN A 1 267 ? 41.557 139.941 139.648 1.00 18.28 284 GLN A O 1
ATOM 1760 N N . ASN A 1 268 ? 43.483 141.084 139.509 1.00 13.26 285 ASN A N 1
ATOM 1761 C CA . ASN A 1 268 ? 42.896 142.111 138.662 1.00 17.18 285 ASN A CA 1
ATOM 1762 C C . ASN A 1 268 ? 42.450 141.528 137.320 1.00 18.09 285 ASN A C 1
ATOM 1763 O O . ASN A 1 268 ? 41.410 141.908 136.791 1.00 23.17 285 ASN A O 1
ATOM 1768 N N . TYR A 1 269 ? 43.229 140.600 136.770 1.00 15.15 286 TYR A N 1
ATOM 1769 C CA . TYR A 1 269 ? 42.805 139.923 135.550 1.00 20.37 286 TYR A CA 1
ATOM 1770 C C . TYR A 1 269 ? 41.488 139.167 135.762 1.00 16.56 286 TYR A C 1
ATOM 1771 O O . TYR A 1 269 ? 40.560 139.276 134.951 1.00 17.52 286 TYR A O 1
ATOM 1780 N N . LEU A 1 270 ? 41.400 138.423 136.860 1.00 13.20 287 LEU A N 1
ATOM 1781 C CA . LEU A 1 270 ? 40.204 137.629 137.148 1.00 14.88 287 LEU A CA 1
ATOM 1782 C C . LEU A 1 270 ? 38.957 138.498 137.246 1.00 20.68 287 LEU A C 1
ATOM 1783 O O . LEU A 1 270 ? 37.876 138.100 136.806 1.00 14.96 287 LEU A O 1
ATOM 1788 N N . ARG A 1 271 ? 39.117 139.685 137.822 1.00 13.44 288 ARG A N 1
ATOM 1789 C CA . ARG A 1 271 ? 37.982 140.544 138.122 1.00 24.74 288 ARG A CA 1
ATOM 1790 C C . ARG A 1 271 ? 37.317 141.132 136.884 1.00 20.45 288 ARG A C 1
ATOM 1791 O O . ARG A 1 271 ? 36.171 141.566 136.951 1.00 22.86 288 ARG A O 1
ATOM 1799 N N . SER A 1 272 ? 38.020 141.137 135.757 1.00 18.54 289 SER A N 1
ATOM 1800 C CA . SER A 1 272 ? 37.417 141.622 134.518 1.00 31.39 289 SER A CA 1
ATOM 1801 C C . SER A 1 272 ? 37.359 140.529 133.455 1.00 26.75 289 SER A C 1
ATOM 1802 O O . SER A 1 272 ? 37.090 140.804 132.288 1.00 26.54 289 SER A O 1
ATOM 1805 N N . TRP A 1 273 ? 37.583 139.287 133.877 1.00 25.75 290 TRP A N 1
ATOM 1806 C CA . TRP A 1 273 ? 37.539 138.135 132.975 1.00 22.18 290 TRP A CA 1
ATOM 1807 C C . TRP A 1 273 ? 36.115 137.599 132.847 1.00 26.07 290 TRP A C 1
ATOM 1808 O O . TRP A 1 273 ? 35.583 136.993 133.780 1.00 20.00 290 TRP A O 1
ATOM 1819 N N . ASP A 1 274 ? 35.501 137.797 131.685 1.00 23.58 291 ASP A N 1
ATOM 1820 C CA . ASP A 1 274 ? 34.094 137.438 131.534 1.00 26.34 291 ASP A CA 1
ATOM 1821 C C . ASP A 1 274 ? 33.872 135.923 131.609 1.00 23.01 291 ASP A C 1
ATOM 1822 O O . ASP A 1 274 ? 32.772 135.470 131.933 1.00 30.06 291 ASP A O 1
ATOM 1827 N N . GLU A 1 275 ? 34.914 135.143 131.331 1.00 20.86 292 GLU A N 1
ATOM 1828 C CA . GLU A 1 275 ? 34.811 133.688 131.416 1.00 24.36 292 GLU A CA 1
ATOM 1829 C C . GLU A 1 275 ? 34.543 133.186 132.848 1.00 33.40 292 GLU A C 1
ATOM 1830 O O . GLU A 1 275 ? 34.057 132.070 133.032 1.00 27.73 292 GLU A O 1
ATOM 1836 N N . VAL A 1 276 ? 34.848 133.998 133.860 1.00 21.74 293 VAL A N 1
ATOM 1837 C CA . VAL A 1 276 ? 34.624 133.568 135.247 1.00 24.22 293 VAL A CA 1
ATOM 1838 C C . VAL A 1 276 ? 33.709 134.543 135.986 1.00 24.34 293 VAL A C 1
ATOM 1839 O O . VAL A 1 276 ? 33.732 134.623 137.216 1.00 22.54 293 VAL A O 1
ATOM 1843 N N . LYS A 1 277 ? 32.908 135.281 135.222 1.00 24.91 294 LYS A N 1
ATOM 1844 C CA . LYS A 1 277 ? 31.946 136.216 135.788 1.00 30.59 294 LYS A CA 1
ATOM 1845 C C . LYS A 1 277 ? 31.024 135.510 136.767 1.00 30.32 294 LYS A C 1
ATOM 1846 O O . LYS A 1 277 ? 30.461 134.462 136.442 1.00 26.62 294 LYS A O 1
ATOM 1852 N N . GLY A 1 278 ? 30.889 136.069 137.967 1.00 23.08 295 GLY A N 1
ATOM 1853 C CA . GLY A 1 278 ? 30.016 135.492 138.973 1.00 26.04 295 GLY A CA 1
ATOM 1854 C C . GLY A 1 278 ? 30.581 134.293 139.715 1.00 32.95 295 GLY A C 1
ATOM 1855 O O . GLY A 1 278 ? 29.921 133.751 140.602 1.00 29.56 295 GLY A O 1
ATOM 1856 N N . GLN A 1 279 ? 31.798 133.878 139.374 1.00 21.38 296 GLN A N 1
ATOM 1857 C CA . GLN A 1 279 ? 32.435 132.780 140.099 1.00 22.11 296 GLN A CA 1
ATOM 1858 C C . GLN A 1 279 ? 33.519 133.299 141.041 1.00 21.92 296 GLN A C 1
ATOM 1859 O O . GLN A 1 279 ? 34.590 132.701 141.173 1.00 17.31 296 GLN A O 1
ATOM 1865 N N . ASP A 1 280 ? 33.220 134.408 141.707 1.00 18.66 297 ASP A N 1
ATOM 1866 C CA . ASP A 1 280 ? 34.216 135.138 142.490 1.00 21.47 297 ASP A CA 1
ATOM 1867 C C . ASP A 1 280 ? 34.445 134.585 143.906 1.00 20.59 297 ASP A C 1
ATOM 1868 O O . ASP A 1 280 ? 35.313 135.071 144.633 1.00 21.06 297 ASP A O 1
ATOM 1873 N N . LYS A 1 281 ? 33.695 133.554 144.282 1.00 17.70 298 LYS A N 1
ATOM 1874 C CA . LYS A 1 281 ? 33.759 133.021 145.640 1.00 21.40 298 LYS A CA 1
ATOM 1875 C C . LYS A 1 281 ? 34.444 131.663 145.697 1.00 23.86 298 LYS A C 1
ATOM 1876 O O . LYS A 1 281 ? 34.178 130.865 146.592 1.00 27.29 298 LYS A O 1
ATOM 1882 N N . LYS A 1 282 ? 35.345 131.425 144.747 1.00 19.11 299 LYS A N 1
ATOM 1883 C CA . LYS A 1 282 ? 36.133 130.197 144.699 1.00 20.06 299 LYS A CA 1
ATOM 1884 C C . LYS A 1 282 ? 37.608 130.554 144.788 1.00 17.58 299 LYS A C 1
ATOM 1885 O O . LYS A 1 282 ? 37.989 131.668 144.437 1.00 14.16 299 LYS A O 1
ATOM 1891 N N . PRO A 1 283 ? 38.439 129.613 145.259 1.00 18.31 300 PRO A N 1
ATOM 1892 C CA . PRO A 1 283 ? 39.893 129.805 145.241 1.00 15.93 300 PRO A CA 1
ATOM 1893 C C . PRO A 1 283 ? 40.413 129.728 143.823 1.00 20.00 300 PRO A C 1
ATOM 1894 O O . PRO A 1 283 ? 40.046 128.795 143.113 1.00 15.20 300 PRO A O 1
ATOM 1898 N N . TYR A 1 284 ? 41.242 130.687 143.423 1.00 10.92 301 TYR A N 1
ATOM 1899 C CA . TYR A 1 284 ? 41.850 130.681 142.096 1.00 14.82 301 TYR A CA 1
ATOM 1900 C C . TYR A 1 284 ? 43.359 130.593 142.199 1.00 15.51 301 TYR A C 1
ATOM 1901 O O . TYR A 1 284 ? 43.966 131.361 142.934 1.00 14.56 301 TYR A O 1
ATOM 1910 N N . ILE A 1 285 ? 43.970 129.665 141.466 1.00 8.07 302 ILE A N 1
ATOM 1911 C CA . ILE A 1 285 ? 45.421 129.570 141.482 1.00 11.05 302 ILE A CA 1
ATOM 1912 C C . ILE A 1 285 ? 45.999 129.673 140.076 1.00 14.98 302 ILE A C 1
ATOM 1913 O O . ILE A 1 285 ? 45.595 128.938 139.173 1.00 14.03 302 ILE A O 1
ATOM 1918 N N . LEU A 1 286 ? 46.933 130.608 139.894 1.00 8.59 303 LEU A N 1
ATOM 1919 C CA . LEU A 1 286 ? 47.617 130.785 138.613 1.00 13.99 303 LEU A CA 1
ATOM 1920 C C . LEU A 1 286 ? 48.792 129.822 138.492 1.00 13.70 303 LEU A C 1
ATOM 1921 O O . LEU A 1 286 ? 49.633 129.741 139.397 1.00 16.70 303 LEU A O 1
ATOM 1926 N N . LEU A 1 287 ? 48.868 129.119 137.364 1.00 10.92 304 LEU A N 1
ATOM 1927 C CA . LEU A 1 287 ? 49.888 128.095 137.175 1.00 12.64 304 LEU A CA 1
ATOM 1928 C C . LEU A 1 287 ? 50.863 128.405 136.039 1.00 19.98 304 LEU A C 1
ATOM 1929 O O . LEU A 1 287 ? 50.459 128.733 134.921 1.00 14.83 304 LEU A O 1
ATOM 1934 N N . ARG A 1 288 ? 52.154 128.281 136.332 1.00 11.73 305 ARG A N 1
ATOM 1935 C CA . ARG A 1 288 ? 53.196 128.394 135.314 1.00 13.49 305 ARG A CA 1
ATOM 1936 C C . ARG A 1 288 ? 54.227 127.313 135.555 1.00 17.14 305 ARG A C 1
ATOM 1937 O O . ARG A 1 288 ? 54.295 126.755 136.652 1.00 10.47 305 ARG A O 1
ATOM 1945 N N . ASP A 1 289 ? 55.021 126.995 134.540 1.00 11.39 306 ASP A N 1
ATOM 1946 C CA . ASP A 1 289 ? 56.059 125.999 134.747 1.00 15.23 306 ASP A CA 1
ATOM 1947 C C . ASP A 1 289 ? 57.207 126.574 135.573 1.00 20.55 306 ASP A C 1
ATOM 1948 O O . ASP A 1 289 ? 57.830 125.863 136.357 1.00 17.74 306 ASP A O 1
ATOM 1953 N N . GLY A 1 290 ? 57.474 127.864 135.389 1.00 15.70 307 GLY A N 1
ATOM 1954 C CA . GLY A 1 290 ? 58.597 128.521 136.025 1.00 19.60 307 GLY A CA 1
ATOM 1955 C C . GLY A 1 290 ? 58.346 128.988 137.446 1.00 17.61 307 GLY A C 1
ATOM 1956 O O . GLY A 1 290 ? 57.514 128.437 138.164 1.00 16.13 307 GLY A O 1
ATOM 1957 N N . THR A 1 291 ? 59.084 130.015 137.852 1.00 20.84 308 THR A N 1
ATOM 1958 C CA . THR A 1 291 ? 59.025 130.520 139.215 1.00 16.89 308 THR A CA 1
ATOM 1959 C C . THR A 1 291 ? 58.915 132.035 139.230 1.00 22.21 308 THR A C 1
ATOM 1960 O O . THR A 1 291 ? 58.833 132.669 138.181 1.00 20.11 308 THR A O 1
ATOM 1964 N N . TRP A 1 292 ? 58.927 132.610 140.428 1.00 19.90 309 TRP A N 1
ATOM 1965 C CA . TRP A 1 292 ? 58.922 134.056 140.581 1.00 25.19 309 TRP A CA 1
ATOM 1966 C C . TRP A 1 292 ? 60.162 134.519 141.329 1.00 23.83 309 TRP A C 1
ATOM 1967 O O . TRP A 1 292 ? 60.900 133.700 141.886 1.00 27.62 309 TRP A O 1
ATOM 1978 N N . ASP A 1 293 ? 60.387 135.830 141.325 1.00 26.25 310 ASP A N 1
ATOM 1979 C CA . ASP A 1 293 ? 61.490 136.439 142.060 1.00 33.39 310 ASP A CA 1
ATOM 1980 C C . ASP A 1 293 ? 62.827 135.770 141.740 1.00 29.90 310 ASP A C 1
ATOM 1981 O O . ASP A 1 293 ? 63.511 135.278 142.641 1.00 25.94 310 ASP A O 1
ATOM 1986 N N . SER A 1 294 ? 63.170 135.729 140.453 1.00 34.97 311 SER A N 1
ATOM 1987 C CA . SER A 1 294 ? 64.443 135.170 139.998 1.00 34.13 311 SER A CA 1
ATOM 1988 C C . SER A 1 294 ? 64.749 133.792 140.593 1.00 33.73 311 SER A C 1
ATOM 1989 O O . SER A 1 294 ? 65.861 133.546 141.060 1.00 43.16 311 SER A O 1
ATOM 1992 N N . GLY A 1 295 ? 63.758 132.905 140.587 1.00 33.20 312 GLY A N 1
ATOM 1993 C CA . GLY A 1 295 ? 63.950 131.537 141.045 1.00 25.24 312 GLY A CA 1
ATOM 1994 C C . GLY A 1 295 ? 63.762 131.286 142.527 1.00 28.77 312 GLY A C 1
ATOM 1995 O O . GLY A 1 295 ? 63.779 130.138 142.975 1.00 37.58 312 GLY A O 1
ATOM 1996 N N . LYS A 1 296 ? 63.560 132.347 143.299 1.00 29.11 313 LYS A N 1
ATOM 1997 C CA . LYS A 1 296 ? 63.489 132.201 144.751 1.00 26.73 313 LYS A CA 1
ATOM 1998 C C . LYS A 1 296 ? 62.074 131.867 145.259 1.00 29.20 313 LYS A C 1
ATOM 1999 O O . LYS A 1 296 ? 61.906 131.333 146.360 1.00 29.72 313 LYS A O 1
ATOM 2005 N N . THR A 1 297 ? 61.054 132.153 144.456 1.00 25.83 314 THR A N 1
ATOM 2006 C CA . THR A 1 297 ? 59.678 131.897 144.890 1.00 24.42 314 THR A CA 1
ATOM 2007 C C . THR A 1 297 ? 58.971 130.842 144.043 1.00 22.03 314 THR A C 1
ATOM 2008 O O . THR A 1 297 ? 58.894 130.970 142.822 1.00 20.82 314 THR A O 1
ATOM 2012 N N . PHE A 1 298 ? 58.435 129.814 144.696 1.00 17.75 315 PHE A N 1
ATOM 2013 C CA . PHE A 1 298 ? 57.801 128.711 143.976 1.00 16.42 315 PHE A CA 1
ATOM 2014 C C . PHE A 1 298 ? 56.286 128.841 143.961 1.00 23.16 315 PHE A C 1
ATOM 2015 O O . PHE A 1 298 ? 55.609 128.282 143.097 1.00 13.46 315 PHE A O 1
ATOM 2023 N N . GLY A 1 299 ? 55.759 129.573 144.933 1.00 12.15 316 GLY A N 1
ATOM 2024 C CA . GLY A 1 299 ? 54.328 129.754 145.071 1.00 13.00 316 GLY A CA 1
ATOM 2025 C C . GLY A 1 299 ? 54.070 130.876 146.051 1.00 19.04 316 GLY A C 1
ATOM 2026 O O . GLY A 1 299 ? 54.961 131.258 146.808 1.00 15.09 316 GLY A O 1
ATOM 2027 N N . TYR A 1 300 ? 52.860 131.421 146.030 1.00 11.00 317 TYR A N 1
ATOM 2028 C CA . TYR A 1 300 ? 52.511 132.519 146.921 1.00 14.38 317 TYR A CA 1
ATOM 2029 C C . TYR A 1 300 ? 51.007 132.585 147.095 1.00 17.10 317 TYR A C 1
ATOM 2030 O O . TYR A 1 300 ? 50.268 132.608 146.113 1.00 16.10 317 TYR A O 1
ATOM 2039 N N . ALA A 1 301 ? 50.565 132.607 148.349 1.00 17.88 318 ALA A N 1
ATOM 2040 C CA . ALA A 1 301 ? 49.140 132.604 148.672 1.00 19.03 318 ALA A CA 1
ATOM 2041 C C . ALA A 1 301 ? 48.683 133.972 149.158 1.00 18.12 318 ALA A C 1
ATOM 2042 O O . ALA A 1 301 ? 49.434 134.680 149.835 1.00 14.17 318 ALA A O 1
ATOM 2044 N N . SER A 1 302 ? 47.445 134.337 148.830 1.00 15.74 319 SER A N 1
ATOM 2045 C CA . SER A 1 302 ? 46.917 135.657 149.182 1.00 15.97 319 SER A CA 1
ATOM 2046 C C . SER A 1 302 ? 46.771 135.849 150.684 1.00 21.61 319 SER A C 1
ATOM 2047 O O . SER A 1 302 ? 46.752 136.978 151.165 1.00 20.73 319 SER A O 1
ATOM 2050 N N . GLY A 1 303 ? 46.613 134.751 151.416 1.00 17.88 320 GLY A N 1
ATOM 2051 C CA . GLY A 1 303 ? 46.496 134.815 152.860 1.00 19.21 320 GLY A CA 1
ATOM 2052 C C . GLY A 1 303 ? 46.478 133.431 153.486 1.00 20.72 320 GLY A C 1
ATOM 2053 O O . GLY A 1 303 ? 46.380 132.418 152.802 1.00 20.25 320 GLY A O 1
ATOM 2054 N N . ILE A 1 304 ? 46.571 133.390 154.805 1.00 18.52 321 ILE A N 1
ATOM 2055 C CA . ILE A 1 304 ? 46.471 132.131 155.529 1.00 17.73 321 ILE A CA 1
ATOM 2056 C C . ILE A 1 304 ? 45.088 131.981 156.143 1.00 20.12 321 ILE A C 1
ATOM 2057 O O . ILE A 1 304 ? 44.638 132.852 156.880 1.00 21.41 321 ILE A O 1
ATOM 2062 N N . GLY A 1 305 ? 44.399 130.891 155.821 1.00 13.85 322 GLY A N 1
ATOM 2063 C CA . GLY A 1 305 ? 43.107 130.630 156.433 1.00 15.82 322 GLY A CA 1
ATOM 2064 C C . GLY A 1 305 ? 42.025 131.547 155.903 1.00 22.31 322 GLY A C 1
ATOM 2065 O O . GLY A 1 305 ? 41.338 132.221 156.663 1.00 22.14 322 GLY A O 1
ATOM 2066 N N . VAL A 1 306 ? 41.872 131.564 154.586 1.00 18.01 323 VAL A N 1
ATOM 2067 C CA . VAL A 1 306 ? 40.919 132.455 153.945 1.00 16.96 323 VAL A CA 1
ATOM 2068 C C . VAL A 1 306 ? 39.833 131.685 153.194 1.00 19.18 323 VAL A C 1
ATOM 2069 O O . VAL A 1 306 ? 38.944 132.293 152.586 1.00 20.36 323 VAL A O 1
ATOM 2073 N N . ILE A 1 307 ? 39.906 130.355 153.217 1.00 17.21 324 ILE A N 1
ATOM 2074 C CA . ILE A 1 307 ? 38.862 129.540 152.582 1.00 14.38 324 ILE A CA 1
ATOM 2075 C C . ILE A 1 307 ? 37.799 129.130 153.601 1.00 17.95 324 ILE A C 1
ATOM 2076 O O . ILE A 1 307 ? 38.087 128.404 154.552 1.00 24.34 324 ILE A O 1
ATOM 2081 N N . HIS A 1 308 ? 36.575 129.612 153.416 1.00 15.31 325 HIS A N 1
ATOM 2082 C CA . HIS A 1 308 ? 35.484 129.272 154.330 1.00 22.30 325 HIS A CA 1
ATOM 2083 C C . HIS A 1 308 ? 34.315 128.672 153.541 1.00 29.06 325 HIS A C 1
ATOM 2084 O O . HIS A 1 308 ? 33.827 129.282 152.590 1.00 30.58 325 HIS A O 1
ATOM 2091 N N . LEU A 1 309 ? 33.875 127.478 153.934 1.00 21.57 326 LEU A N 1
ATOM 2092 C CA . LEU A 1 309 ? 32.841 126.753 153.194 1.00 26.61 326 LEU A CA 1
ATOM 2093 C C . LEU A 1 309 ? 31.447 127.355 153.345 1.00 27.66 326 LEU A C 1
ATOM 2094 O O . LEU A 1 309 ? 30.652 127.325 152.409 1.00 36.46 326 LEU A O 1
ATOM 2099 N N . ASN A 1 310 ? 31.156 127.901 154.520 1.00 25.48 327 ASN A N 1
ATOM 2100 C CA . ASN A 1 310 ? 29.821 128.409 154.803 1.00 29.41 327 ASN A CA 1
ATOM 2101 C C . ASN A 1 310 ? 29.658 129.868 154.410 1.00 39.13 327 ASN A C 1
ATOM 2102 O O . ASN A 1 310 ? 28.609 130.268 153.908 1.00 40.52 327 ASN A O 1
ATOM 2107 N N . ASN A 1 311 ? 30.693 130.666 154.643 1.00 33.37 328 ASN A N 1
ATOM 2108 C CA . ASN A 1 311 ? 30.676 132.051 154.203 1.00 27.12 328 ASN A CA 1
ATOM 2109 C C . ASN A 1 311 ? 31.929 132.405 153.419 1.00 26.50 328 ASN A C 1
ATOM 2110 O O . ASN A 1 311 ? 32.813 133.092 153.936 1.00 27.77 328 ASN A O 1
ATOM 2115 N N . PRO A 1 312 ? 32.005 131.937 152.160 1.00 25.03 329 PRO A N 1
ATOM 2116 C CA . PRO A 1 312 ? 33.204 132.162 151.349 1.00 24.27 329 PRO A CA 1
ATOM 2117 C C . PRO A 1 312 ? 33.428 133.631 151.060 1.00 21.77 329 PRO A C 1
ATOM 2118 O O . PRO A 1 312 ? 32.469 134.382 150.872 1.00 27.36 329 PRO A O 1
ATOM 2122 N N . ARG A 1 313 ? 34.691 134.038 151.069 1.00 21.23 330 ARG A N 1
ATOM 2123 C CA . ARG A 1 313 ? 35.077 135.363 150.604 1.00 25.30 330 ARG A CA 1
ATOM 2124 C C . ARG A 1 313 ? 34.792 135.526 149.113 1.00 26.89 330 ARG A C 1
ATOM 2125 O O . ARG A 1 313 ? 34.833 134.553 148.362 1.00 28.86 330 ARG A O 1
ATOM 2133 N N . GLY A 1 314 ? 34.510 136.755 148.688 1.00 24.82 331 GLY A N 1
ATOM 2134 C CA . GLY A 1 314 ? 34.173 137.024 147.298 1.00 28.45 331 GLY A CA 1
ATOM 2135 C C . GLY A 1 314 ? 35.203 137.875 146.577 1.00 26.35 331 GLY A C 1
ATOM 2136 O O . GLY A 1 314 ? 36.315 138.062 147.074 1.00 22.85 331 GLY A O 1
ATOM 2137 N N . ASN A 1 315 ? 34.835 138.360 145.391 1.00 19.59 332 ASN A N 1
ATOM 2138 C CA . ASN A 1 315 ? 35.679 139.251 144.594 1.00 19.32 332 ASN A CA 1
ATOM 2139 C C . ASN A 1 315 ? 37.086 138.705 144.354 1.00 18.08 332 ASN A C 1
ATOM 2140 O O . ASN A 1 315 ? 38.058 139.459 144.353 1.00 24.42 332 ASN A O 1
ATOM 2145 N N . PHE A 1 316 ? 37.185 137.392 144.160 1.00 17.59 333 PHE A N 1
ATOM 2146 C CA . PHE A 1 316 ? 38.454 136.753 143.816 1.00 17.43 333 PHE A CA 1
ATOM 2147 C C . PHE A 1 316 ? 39.559 137.053 144.838 1.00 15.22 333 PHE A C 1
ATOM 2148 O O . PHE A 1 316 ? 40.739 137.094 144.496 1.00 19.59 333 PHE A O 1
ATOM 2156 N N . GLU A 1 317 ? 39.171 137.247 146.093 1.00 18.85 334 GLU A N 1
ATOM 2157 C CA . GLU A 1 317 ? 40.136 137.564 147.147 1.00 14.32 334 GLU A CA 1
ATOM 2158 C C . GLU A 1 317 ? 40.933 136.349 147.582 1.00 15.63 334 GLU A C 1
ATOM 2159 O O . GLU A 1 317 ? 42.006 136.489 148.168 1.00 20.46 334 GLU A O 1
ATOM 2165 N N . VAL A 1 318 ? 40.396 135.158 147.324 1.00 15.03 335 VAL A N 1
ATOM 2166 C CA . VAL A 1 318 ? 41.109 133.927 147.652 1.00 16.80 335 VAL A CA 1
ATOM 2167 C C . VAL A 1 318 ? 41.851 133.427 146.425 1.00 21.20 335 VAL A C 1
ATOM 2168 O O . VAL A 1 318 ? 41.252 132.899 145.497 1.00 12.38 335 VAL A O 1
ATOM 2172 N N . ALA A 1 319 ? 43.162 133.619 146.414 1.00 13.22 336 ALA A N 1
ATOM 2173 C CA . ALA A 1 319 ? 43.945 133.287 145.242 1.00 14.71 336 ALA A CA 1
ATOM 2174 C C . ALA A 1 319 ? 45.372 132.957 145.606 1.00 16.30 336 ALA A C 1
ATOM 2175 O O . ALA A 1 319 ? 45.849 133.283 146.697 1.00 14.24 336 ALA A O 1
ATOM 2177 N N . ALA A 1 320 ? 46.050 132.307 144.675 1.00 13.80 337 ALA A N 1
ATOM 2178 C CA . ALA A 1 320 ? 47.456 132.010 144.835 1.00 14.49 337 ALA A CA 1
ATOM 2179 C C . ALA A 1 320 ? 48.099 131.919 143.467 1.00 15.89 337 ALA A C 1
ATOM 2180 O O . ALA A 1 320 ? 47.419 131.904 142.449 1.00 12.06 337 ALA A O 1
ATOM 2182 N N . ILE A 1 321 ? 49.420 131.874 143.454 1.00 11.69 338 ILE A N 1
ATOM 2183 C CA . ILE A 1 321 ? 50.152 131.534 142.254 1.00 11.67 338 ILE A CA 1
ATOM 2184 C C . ILE A 1 321 ? 51.042 130.345 142.607 1.00 17.11 338 ILE A C 1
ATOM 2185 O O . ILE A 1 321 ? 51.483 130.212 143.752 1.00 15.81 338 ILE A O 1
ATOM 2190 N N . SER A 1 322 ? 51.293 129.474 141.639 1.00 12.83 339 SER A N 1
ATOM 2191 C CA . SER A 1 322 ? 52.069 128.273 141.917 1.00 11.55 339 SER A CA 1
ATOM 2192 C C . SER A 1 322 ? 52.803 127.768 140.696 1.00 15.64 339 SER A C 1
ATOM 2193 O O . SER A 1 322 ? 52.257 127.766 139.595 1.00 12.04 339 SER A O 1
ATOM 2196 N N . THR A 1 323 ? 54.035 127.317 140.902 1.00 10.59 340 THR A N 1
ATOM 2197 C CA . THR A 1 323 ? 54.746 126.579 139.869 1.00 14.76 340 THR A CA 1
ATOM 2198 C C . THR A 1 323 ? 54.093 125.207 139.699 1.00 16.98 340 THR A C 1
ATOM 2199 O O . THR A 1 323 ? 53.407 124.723 140.605 1.00 12.62 340 THR A O 1
ATOM 2203 N N . THR A 1 324 ? 54.268 124.591 138.536 1.00 15.17 341 THR A N 1
ATOM 2204 C CA . THR A 1 324 ? 53.806 123.214 138.350 1.00 15.66 341 THR A CA 1
ATOM 2205 C C . THR A 1 324 ? 54.979 122.283 138.081 1.00 23.54 341 THR A C 1
ATOM 2206 O O . THR A 1 324 ? 54.785 121.093 137.832 1.00 21.64 341 THR A O 1
ATOM 2210 N N . SER A 1 325 ? 56.189 122.837 138.114 1.00 15.97 342 SER A N 1
ATOM 2211 C CA . SER A 1 325 ? 57.400 122.084 137.794 1.00 25.49 342 SER A CA 1
ATOM 2212 C C . SER A 1 325 ? 57.529 120.798 138.613 1.00 26.89 342 SER A C 1
ATOM 2213 O O . SER A 1 325 ? 57.270 120.785 139.818 1.00 13.48 342 SER A O 1
ATOM 2216 N N . SER A 1 326 ? 57.932 119.724 137.936 1.00 24.23 343 SER A N 1
ATOM 2217 C CA . SER A 1 326 ? 58.213 118.429 138.559 1.00 31.81 343 SER A CA 1
ATOM 2218 C C . SER A 1 326 ? 59.243 118.515 139.682 1.00 26.61 343 SER A C 1
ATOM 2219 O O . SER A 1 326 ? 59.253 117.685 140.586 1.00 30.83 343 SER A O 1
ATOM 2222 N N . SER A 1 327 ? 60.122 119.510 139.598 1.00 22.53 344 SER A N 1
ATOM 2223 C CA . SER A 1 327 ? 61.125 119.766 140.627 1.00 28.01 344 SER A CA 1
ATOM 2224 C C . SER A 1 327 ? 60.490 120.258 141.913 1.00 18.66 344 SER A C 1
ATOM 2225 O O . SER A 1 327 ? 61.121 120.233 142.965 1.00 20.84 344 SER A O 1
ATOM 2228 N N . HIS A 1 328 ? 59.258 120.750 141.814 1.00 15.36 345 HIS A N 1
ATOM 2229 C CA . HIS A 1 328 ? 58.533 121.247 142.983 1.00 20.18 345 HIS A CA 1
ATOM 2230 C C . HIS A 1 328 ? 57.144 120.633 143.065 1.00 17.18 345 HIS A C 1
ATOM 2231 O O . HIS A 1 328 ? 56.134 121.339 142.948 1.00 15.74 345 HIS A O 1
ATOM 2238 N N . PRO A 1 329 ? 57.088 119.311 143.278 1.00 18.39 346 PRO A N 1
ATOM 2239 C CA . PRO A 1 329 ? 55.855 118.541 143.069 1.00 13.06 346 PRO A CA 1
ATOM 2240 C C . PRO A 1 329 ? 54.715 118.823 144.050 1.00 18.53 346 PRO A C 1
ATOM 2241 O O . PRO A 1 329 ? 53.590 118.437 143.748 1.00 20.97 346 PRO A O 1
ATOM 2245 N N . TYR A 1 330 ? 54.973 119.458 145.189 1.00 15.77 347 TYR A N 1
ATOM 2246 C CA . TYR A 1 330 ? 53.919 119.607 146.191 1.00 17.77 347 TYR A CA 1
ATOM 2247 C C . TYR A 1 330 ? 53.579 121.071 146.454 1.00 18.79 347 TYR A C 1
ATOM 2248 O O . TYR A 1 330 ? 52.921 121.397 147.447 1.00 17.15 347 TYR A O 1
ATOM 2257 N N . THR A 1 331 ? 54.041 121.950 145.567 1.00 10.99 348 THR A N 1
ATOM 2258 C CA . THR A 1 331 ? 53.928 123.388 145.795 1.00 17.88 348 THR A CA 1
ATOM 2259 C C . THR A 1 331 ? 52.482 123.848 145.761 1.00 14.58 348 THR A C 1
ATOM 2260 O O . THR A 1 331 ? 52.071 124.695 146.560 1.00 13.41 348 THR A O 1
ATOM 2264 N N . LEU A 1 332 ? 51.699 123.284 144.848 1.00 9.49 349 LEU A N 1
ATOM 2265 C CA . LEU A 1 332 ? 50.286 123.619 144.796 1.00 10.79 349 LEU A CA 1
ATOM 2266 C C . LEU A 1 332 ? 49.599 123.205 146.102 1.00 16.39 349 LEU A C 1
ATOM 2267 O O . LEU A 1 332 ? 48.847 123.980 146.699 1.00 13.54 349 LEU A O 1
ATOM 2272 N N . ALA A 1 333 ? 49.879 121.989 146.559 1.00 13.32 350 ALA A N 1
ATOM 2273 C CA . ALA A 1 333 ? 49.273 121.498 147.791 1.00 13.38 350 ALA A CA 1
ATOM 2274 C C . ALA A 1 333 ? 49.684 122.352 148.986 1.00 15.64 350 ALA A C 1
ATOM 2275 O O . ALA A 1 333 ? 48.884 122.595 149.894 1.00 14.16 350 ALA A O 1
ATOM 2277 N N . HIS A 1 334 ? 50.941 122.787 148.986 1.00 9.80 351 HIS A N 1
ATOM 2278 C CA . HIS A 1 334 ? 51.475 123.636 150.052 1.00 15.64 351 HIS A CA 1
ATOM 2279 C C . HIS A 1 334 ? 50.747 124.989 150.101 1.00 15.83 351 HIS A C 1
ATOM 2280 O O . HIS A 1 334 ? 50.275 125.416 151.157 1.00 15.04 351 HIS A O 1
ATOM 2287 N N . GLU A 1 335 ? 50.640 125.652 148.955 1.00 13.82 352 GLU A N 1
ATOM 2288 C CA . GLU A 1 335 ? 49.934 126.933 148.883 1.00 17.00 352 GLU A CA 1
ATOM 2289 C C . GLU A 1 335 ? 48.480 126.784 149.318 1.00 15.83 352 GLU A C 1
ATOM 2290 O O . GLU A 1 335 ? 47.960 127.599 150.079 1.00 14.83 352 GLU A O 1
ATOM 2292 N N . ILE A 1 336 ? 47.818 125.742 148.827 1.00 10.24 353 ILE A N 1
ATOM 2293 C CA . ILE A 1 336 ? 46.428 125.509 149.197 1.00 8.47 353 ILE A CA 1
ATOM 2294 C C . ILE A 1 336 ? 46.341 125.211 150.697 1.00 16.02 353 ILE A C 1
ATOM 2295 O O . ILE A 1 336 ? 45.374 125.598 151.366 1.00 12.48 353 ILE A O 1
ATOM 2300 N N . GLY A 1 337 ? 47.374 124.565 151.229 1.00 17.72 354 GLY A N 1
ATOM 2301 C CA . GLY A 1 337 ? 47.498 124.385 152.667 1.00 11.28 354 GLY A CA 1
ATOM 2302 C C . GLY A 1 337 ? 47.391 125.708 153.409 1.00 18.98 354 GLY A C 1
ATOM 2303 O O . GLY A 1 337 ? 46.620 125.837 154.373 1.00 15.56 354 GLY A O 1
ATOM 2304 N N . HIS A 1 338 ? 48.163 126.695 152.960 1.00 11.61 355 HIS A N 1
ATOM 2305 C CA . HIS A 1 338 ? 48.097 128.030 153.543 1.00 14.24 355 HIS A CA 1
ATOM 2306 C C . HIS A 1 338 ? 46.680 128.625 153.422 1.00 11.98 355 HIS A C 1
ATOM 2307 O O . HIS A 1 338 ? 46.136 129.156 154.395 1.00 16.21 355 HIS A O 1
ATOM 2314 N N . LEU A 1 339 ? 46.070 128.504 152.243 1.00 11.15 356 LEU A N 1
ATOM 2315 C CA . LEU A 1 339 ? 44.745 129.088 152.014 1.00 12.38 356 LEU A CA 1
ATOM 2316 C C . LEU A 1 339 ? 43.702 128.477 152.958 1.00 18.80 356 LEU A C 1
ATOM 2317 O O . LEU A 1 339 ? 42.753 129.150 153.362 1.00 17.74 356 LEU A O 1
ATOM 2322 N N . LEU A 1 340 ? 43.903 127.215 153.333 1.00 12.44 357 LEU A N 1
ATOM 2323 C CA . LEU A 1 340 ? 42.992 126.519 154.242 1.00 14.48 357 LEU A CA 1
ATOM 2324 C C . LEU A 1 340 ? 43.317 126.768 155.716 1.00 13.47 357 LEU A C 1
ATOM 2325 O O . LEU A 1 340 ? 42.558 126.360 156.602 1.00 19.88 357 LEU A O 1
ATOM 2330 N N . GLY A 1 341 ? 44.441 127.424 155.988 1.00 14.34 358 GLY A N 1
ATOM 2331 C CA . GLY A 1 341 ? 44.792 127.765 157.357 1.00 17.67 358 GLY A CA 1
ATOM 2332 C C . GLY A 1 341 ? 46.068 127.162 157.917 1.00 16.98 358 GLY A C 1
ATOM 2333 O O . GLY A 1 341 ? 46.492 127.524 159.020 1.00 19.07 358 GLY A O 1
ATOM 2334 N N . ALA A 1 342 ? 46.702 126.264 157.167 1.00 12.91 359 ALA A N 1
ATOM 2335 C CA . ALA A 1 342 ? 47.923 125.627 157.655 1.00 19.15 359 ALA A CA 1
ATOM 2336 C C . ALA A 1 342 ? 49.087 126.615 157.710 1.00 19.51 359 ALA A C 1
ATOM 2337 O O . ALA A 1 342 ? 49.247 127.472 156.834 1.00 17.99 359 ALA A O 1
ATOM 2339 N N . GLU A 1 343 ? 49.925 126.462 158.727 1.00 18.41 360 GLU A N 1
ATOM 2340 C CA . GLU A 1 343 ? 51.100 127.303 158.897 1.00 22.50 360 GLU A CA 1
ATOM 2341 C C . GLU A 1 343 ? 52.367 126.475 158.738 1.00 27.94 360 GLU A C 1
ATOM 2342 O O . GLU A 1 343 ? 52.306 125.246 158.726 1.00 22.16 360 GLU A O 1
ATOM 2348 N N . HIS A 1 344 ? 53.509 127.143 158.585 1.00 19.15 361 HIS A N 1
ATOM 2349 C CA . HIS A 1 344 ? 54.775 126.429 158.474 1.00 18.66 361 HIS A CA 1
ATOM 2350 C C . HIS A 1 344 ? 55.071 125.675 159.768 1.00 20.89 361 HIS A C 1
ATOM 2351 O O . HIS A 1 344 ? 54.728 126.141 160.851 1.00 24.12 361 HIS A O 1
ATOM 2358 N N . VAL A 1 345 ? 55.717 124.516 159.656 1.00 26.17 362 VAL A N 1
ATOM 2359 C CA . VAL A 1 345 ? 56.090 123.719 160.828 1.00 26.40 362 VAL A CA 1
ATOM 2360 C C . VAL A 1 345 ? 57.540 123.240 160.714 1.00 33.52 362 VAL A C 1
ATOM 2361 O O . VAL A 1 345 ? 58.142 123.346 159.646 1.00 28.68 362 VAL A O 1
ATOM 2365 N N . ASP A 1 346 ? 58.092 122.694 161.799 1.00 31.56 363 ASP A N 1
ATOM 2366 C CA . ASP A 1 346 ? 59.505 122.310 161.817 1.00 44.02 363 ASP A CA 1
ATOM 2367 C C . ASP A 1 346 ? 59.717 120.827 161.532 1.00 50.15 363 ASP A C 1
ATOM 2368 O O . ASP A 1 346 ? 60.806 120.297 161.751 1.00 57.59 363 ASP A O 1
ATOM 2373 N N . ASN A 1 347 ? 58.684 120.159 161.039 1.00 39.07 364 ASN A N 1
ATOM 2374 C CA . ASN A 1 347 ? 58.798 118.753 160.675 1.00 31.12 364 ASN A CA 1
ATOM 2375 C C . ASN A 1 347 ? 59.121 118.624 159.185 1.00 31.05 364 ASN A C 1
ATOM 2376 O O . ASN A 1 347 ? 58.299 118.975 158.336 1.00 28.53 364 ASN A O 1
ATOM 2381 N N . GLU A 1 348 ? 60.299 118.095 158.863 1.00 25.94 365 GLU A N 1
ATOM 2382 C CA . GLU A 1 348 ? 60.759 118.082 157.472 1.00 33.40 365 GLU A CA 1
ATOM 2383 C C . GLU A 1 348 ? 59.961 117.139 156.571 1.00 29.33 365 GLU A C 1
ATOM 2384 O O . GLU A 1 348 ? 60.053 117.224 155.348 1.00 30.26 365 GLU A O 1
ATOM 2390 N N . GLN A 1 349 ? 59.181 116.242 157.166 1.00 25.91 366 GLN A N 1
ATOM 2391 C CA . GLN A 1 349 ? 58.353 115.333 156.374 1.00 32.44 366 GLN A CA 1
ATOM 2392 C C . GLN A 1 349 ? 57.003 115.971 156.077 1.00 26.05 366 GLN A C 1
ATOM 2393 O O . GLN A 1 349 ? 56.262 115.525 155.198 1.00 25.04 366 GLN A O 1
ATOM 2399 N N . ASP A 1 350 ? 56.693 117.033 156.808 1.00 24.58 367 ASP A N 1
ATOM 2400 C CA . ASP A 1 350 ? 55.410 117.691 156.653 1.00 20.41 367 ASP A CA 1
ATOM 2401 C C . ASP A 1 350 ? 55.359 118.534 155.381 1.00 20.41 367 ASP A C 1
ATOM 2402 O O . ASP A 1 350 ? 56.326 119.207 155.026 1.00 23.76 367 ASP A O 1
ATOM 2407 N N . LEU A 1 351 ? 54.221 118.475 154.702 1.00 17.14 368 LEU A N 1
ATOM 2408 C CA . LEU A 1 351 ? 53.952 119.313 153.546 1.00 14.74 368 LEU A CA 1
ATOM 2409 C C . LEU A 1 351 ? 54.237 120.789 153.828 1.00 24.41 368 LEU A C 1
ATOM 2410 O O . LEU A 1 351 ? 54.702 121.525 152.953 1.00 17.21 368 LEU A O 1
ATOM 2415 N N . MET A 1 352 ? 53.947 121.217 155.052 1.00 15.24 369 MET A N 1
ATOM 2416 C CA . MET A 1 352 ? 54.069 122.623 155.426 1.00 18.70 369 MET A CA 1
ATOM 2417 C C . MET A 1 352 ? 55.418 122.942 156.085 1.00 19.78 369 MET A C 1
ATOM 2418 O O . MET A 1 352 ? 55.532 123.911 156.840 1.00 23.52 369 MET A O 1
ATOM 2423 N N . TYR A 1 353 ? 56.428 122.121 155.817 1.00 17.59 370 TYR A N 1
ATOM 2424 C CA . TYR A 1 353 ? 57.776 122.394 156.311 1.00 21.53 370 TYR A CA 1
ATOM 2425 C C . TYR A 1 353 ? 58.245 123.793 155.897 1.00 34.73 370 TYR A C 1
ATOM 2426 O O . TYR A 1 353 ? 58.087 124.208 154.742 1.00 28.81 370 TYR A O 1
ATOM 2435 N N . THR A 1 354 ? 58.816 124.502 156.865 1.00 35.62 371 THR A N 1
ATOM 2436 C CA . THR A 1 354 ? 59.190 125.906 156.733 1.00 40.39 371 THR A CA 1
ATOM 2437 C C . THR A 1 354 ? 60.293 126.154 155.708 1.00 48.24 371 THR A C 1
ATOM 2438 O O . THR A 1 354 ? 60.424 127.256 155.171 1.00 47.36 371 THR A O 1
ATOM 2442 N N . TRP A 1 355 ? 61.083 125.123 155.438 1.00 41.71 372 TRP A N 1
ATOM 2443 C CA . TRP A 1 355 ? 62.226 125.251 154.545 1.00 41.93 372 TRP A CA 1
ATOM 2444 C C . TRP A 1 355 ? 62.112 124.257 153.398 1.00 42.84 372 TRP A C 1
ATOM 2445 O O . TRP A 1 355 ? 61.430 123.243 153.511 1.00 49.11 372 TRP A O 1
ATOM 2456 N N . TYR A 1 356 ? 62.767 124.561 152.286 1.00 46.32 373 TYR A N 1
ATOM 2457 C CA . TYR A 1 356 ? 62.740 123.694 151.113 1.00 45.83 373 TYR A CA 1
ATOM 2458 C C . TYR A 1 356 ? 63.625 122.462 151.325 1.00 54.15 373 TYR A C 1
ATOM 2459 O O . TYR A 1 356 ? 64.839 122.581 151.481 1.00 53.94 373 TYR A O 1
ATOM 2468 N N . SER A 1 357 ? 63.012 121.283 151.358 1.00 45.82 374 SER A N 1
ATOM 2469 C CA . SER A 1 357 ? 63.740 120.044 151.616 1.00 40.70 374 SER A CA 1
ATOM 2470 C C . SER A 1 357 ? 63.155 118.922 150.765 1.00 46.35 374 SER A C 1
ATOM 2471 O O . SER A 1 357 ? 61.972 118.949 150.436 1.00 52.45 374 SER A O 1
ATOM 2474 N N . PRO A 1 358 ? 63.992 117.942 150.385 1.00 49.64 375 PRO A N 1
ATOM 2475 C CA . PRO A 1 358 ? 63.554 116.797 149.574 1.00 42.00 375 PRO A CA 1
ATOM 2476 C C . PRO A 1 358 ? 62.853 115.708 150.375 1.00 43.29 375 PRO A C 1
ATOM 2477 O O . PRO A 1 358 ? 62.389 114.716 149.802 1.00 42.84 375 PRO A O 1
ATOM 2481 N N . GLN A 1 359 ? 62.756 115.907 151.683 1.00 35.19 376 GLN A N 1
ATOM 2482 C CA . GLN A 1 359 ? 62.133 114.928 152.561 1.00 35.45 376 GLN A CA 1
ATOM 2483 C C . GLN A 1 359 ? 60.629 115.183 152.685 1.00 31.67 376 GLN A C 1
ATOM 2484 O O . GLN A 1 359 ? 59.891 114.360 153.230 1.00 36.65 376 GLN A O 1
ATOM 2490 N N . VAL A 1 360 ? 60.187 116.331 152.187 1.00 32.11 377 VAL A N 1
ATOM 2491 C CA . VAL A 1 360 ? 58.793 116.733 152.314 1.00 28.86 377 VAL A CA 1
ATOM 2492 C C . VAL A 1 360 ? 57.864 115.727 151.636 1.00 34.19 377 VAL A C 1
ATOM 2493 O O . VAL A 1 360 ? 58.146 115.256 150.535 1.00 30.27 377 VAL A O 1
ATOM 2497 N N . THR A 1 361 ? 56.773 115.386 152.320 1.00 31.45 378 THR A N 1
ATOM 2498 C CA . THR A 1 361 ? 55.737 114.513 151.772 1.00 21.04 378 THR A CA 1
ATOM 2499 C C . THR A 1 361 ? 54.465 115.334 151.630 1.00 20.94 378 THR A C 1
ATOM 2500 O O . THR A 1 361 ? 54.309 116.346 152.318 1.00 21.30 378 THR A O 1
ATOM 2504 N N . PRO A 1 362 ? 53.547 114.915 150.742 1.00 14.82 379 PRO A N 1
ATOM 2505 C CA . PRO A 1 362 ? 52.330 115.717 150.559 1.00 17.42 379 PRO A CA 1
ATOM 2506 C C . PRO A 1 362 ? 51.274 115.434 151.621 1.00 19.74 379 PRO A C 1
ATOM 2507 O O . PRO A 1 362 ? 50.103 115.229 151.293 1.00 21.63 379 PRO A O 1
ATOM 2511 N N . ASN A 1 363 ? 51.689 115.459 152.884 1.00 18.63 380 ASN A N 1
ATOM 2512 C CA . ASN A 1 363 ? 50.816 115.126 154.000 1.00 20.94 380 ASN A CA 1
ATOM 2513 C C . ASN A 1 363 ? 50.868 116.191 155.079 1.00 22.65 380 ASN A C 1
ATOM 2514 O O . ASN A 1 363 ? 51.943 116.690 155.411 1.00 17.21 380 ASN A O 1
ATOM 2519 N N . HIS A 1 364 ? 49.704 116.550 155.611 1.00 16.24 381 HIS A N 1
ATOM 2520 C CA . HIS A 1 364 ? 49.640 117.379 156.807 1.00 15.03 381 HIS A CA 1
ATOM 2521 C C . HIS A 1 364 ? 49.803 116.481 158.026 1.00 22.35 381 HIS A C 1
ATOM 2522 O O . HIS A 1 364 ? 48.889 115.737 158.385 1.00 19.26 381 HIS A O 1
ATOM 2529 N N . LEU A 1 365 ? 50.963 116.569 158.668 1.00 18.88 382 LEU A N 1
ATOM 2530 C CA . LEU A 1 365 ? 51.275 115.710 159.798 1.00 20.27 382 LEU A CA 1
ATOM 2531 C C . LEU A 1 365 ? 51.121 116.465 161.115 1.00 23.74 382 LEU A C 1
ATOM 2532 O O . LEU A 1 365 ? 51.225 115.886 162.196 1.00 31.37 382 LEU A O 1
ATOM 2537 N N . SER A 1 366 ? 50.882 117.766 161.021 1.00 22.44 383 SER A N 1
ATOM 2538 C CA . SER A 1 366 ? 50.733 118.593 162.213 1.00 25.56 383 SER A CA 1
ATOM 2539 C C . SER A 1 366 ? 49.285 118.618 162.703 1.00 22.38 383 SER A C 1
ATOM 2540 O O . SER A 1 366 ? 48.387 119.071 161.989 1.00 21.34 383 SER A O 1
ATOM 2543 N N . ALA A 1 367 ? 49.061 118.128 163.921 1.00 20.53 384 ALA A N 1
ATOM 2544 C CA . ALA A 1 367 ? 47.725 118.161 164.509 1.00 25.30 384 ALA A CA 1
ATOM 2545 C C . ALA A 1 367 ? 47.208 119.595 164.603 1.00 30.36 384 ALA A C 1
ATOM 2546 O O . ALA A 1 367 ? 46.024 119.861 164.385 1.00 22.23 384 ALA A O 1
ATOM 2548 N N . ASP A 1 368 ? 48.107 120.522 164.911 1.00 25.18 385 ASP A N 1
ATOM 2549 C CA . ASP A 1 368 ? 47.735 121.928 164.998 1.00 20.77 385 ASP A CA 1
ATOM 2550 C C . ASP A 1 368 ? 47.285 122.510 163.672 1.00 18.35 385 ASP A C 1
ATOM 2551 O O . ASP A 1 368 ? 46.371 123.333 163.640 1.00 21.74 385 ASP A O 1
ATOM 2556 N N . ASN A 1 369 ? 47.923 122.096 162.580 1.00 17.46 386 ASN A N 1
ATOM 2557 C CA . ASN A 1 369 ? 47.468 122.534 161.266 1.00 17.93 386 ASN A CA 1
ATOM 2558 C C . ASN A 1 369 ? 46.091 121.938 160.935 1.00 23.02 386 ASN A C 1
ATOM 2559 O O . ASN A 1 369 ? 45.254 122.612 160.337 1.00 18.42 386 ASN A O 1
ATOM 2564 N N . TRP A 1 370 ? 45.843 120.694 161.346 1.00 20.75 387 TRP A N 1
ATOM 2565 C CA . TRP A 1 370 ? 44.507 120.110 161.201 1.00 22.28 387 TRP A CA 1
ATOM 2566 C C . TRP A 1 370 ? 43.464 120.952 161.928 1.00 20.57 387 TRP A C 1
ATOM 2567 O O . TRP A 1 370 ? 42.392 121.242 161.389 1.00 20.17 387 TRP A O 1
ATOM 2578 N N . VAL A 1 371 ? 43.781 121.329 163.162 1.00 18.21 388 VAL A N 1
ATOM 2579 C CA . VAL A 1 371 ? 42.877 122.162 163.942 1.00 19.13 388 VAL A CA 1
ATOM 2580 C C . VAL A 1 371 ? 42.626 123.467 163.196 1.00 23.14 388 VAL A C 1
ATOM 2581 O O . VAL A 1 371 ? 41.474 123.851 162.979 1.00 20.11 388 VAL A O 1
ATOM 2585 N N . ARG A 1 372 ? 43.707 124.114 162.763 1.00 22.96 389 ARG A N 1
ATOM 2586 C CA . ARG A 1 372 ? 43.606 125.381 162.036 1.00 19.92 389 ARG A CA 1
ATOM 2587 C C . ARG A 1 372 ? 42.748 125.256 160.789 1.00 24.76 389 ARG A C 1
ATOM 2588 O O . ARG A 1 372 ? 41.950 126.144 160.489 1.00 23.86 389 ARG A O 1
ATOM 2596 N N . MET A 1 373 ? 42.925 124.158 160.057 1.00 17.83 390 MET A N 1
ATOM 2597 C CA . MET A 1 373 ? 42.184 123.951 158.821 1.00 15.35 390 MET A CA 1
ATOM 2598 C C . MET A 1 373 ? 40.712 123.620 159.082 1.00 18.61 390 MET A C 1
ATOM 2599 O O . MET A 1 373 ? 39.829 124.109 158.383 1.00 20.10 390 MET A O 1
ATOM 2604 N N . LEU A 1 374 ? 40.445 122.801 160.092 1.00 17.03 391 LEU A N 1
ATOM 2605 C CA . LEU A 1 374 ? 39.064 122.474 160.440 1.00 22.43 391 LEU A CA 1
ATOM 2606 C C . LEU A 1 374 ? 38.297 123.709 160.908 1.00 25.59 391 LEU A C 1
ATOM 2607 O O . LEU A 1 374 ? 37.136 123.906 160.550 1.00 25.03 391 LEU A O 1
ATOM 2612 N N . GLU A 1 375 ? 38.947 124.552 161.698 1.00 16.90 392 GLU A N 1
ATOM 2613 C CA . GLU A 1 375 ? 38.274 125.751 162.183 1.00 26.53 392 GLU A CA 1
ATOM 2614 C C . GLU A 1 375 ? 38.058 126.756 161.060 1.00 27.89 392 GLU A C 1
ATOM 2615 O O . GLU A 1 375 ? 37.035 127.438 161.019 1.00 26.60 392 GLU A O 1
ATOM 2621 N N . CYS A 1 376 ? 39.017 126.838 160.145 1.00 24.58 393 CYS A N 1
ATOM 2622 C CA . CYS A 1 376 ? 38.926 127.778 159.036 1.00 21.50 393 CYS A CA 1
ATOM 2623 C C . CYS A 1 376 ? 37.777 127.490 158.068 1.00 22.76 393 CYS A C 1
ATOM 2624 O O . CYS A 1 376 ? 37.037 128.399 157.689 1.00 25.83 393 CYS A O 1
ATOM 2627 N N . ILE A 1 377 ? 37.639 126.238 157.647 1.00 17.05 394 ILE A N 1
ATOM 2628 C CA . ILE A 1 377 ? 36.651 125.904 156.621 1.00 21.49 394 ILE A CA 1
ATOM 2629 C C . ILE A 1 377 ? 35.211 125.972 157.127 1.00 23.33 394 ILE A C 1
ATOM 2630 O O . ILE A 1 377 ? 34.289 126.134 156.335 1.00 25.53 394 ILE A O 1
ATOM 2635 N N . GLN A 1 378 ? 35.023 125.851 158.439 1.00 19.57 395 GLN A N 1
ATOM 2636 C CA . GLN A 1 378 ? 33.688 125.888 159.040 1.00 24.04 395 GLN A CA 1
ATOM 2637 C C . GLN A 1 378 ? 33.087 127.287 159.050 1.00 36.14 395 GLN A C 1
ATOM 2638 O O . GLN A 1 378 ? 31.865 127.441 159.042 1.00 35.31 395 GLN A O 1
ATOM 2644 N N . LYS A 1 379 ? 33.945 128.303 159.101 1.00 30.89 396 LYS A N 1
ATOM 2645 C CA . LYS A 1 379 ? 33.495 129.695 159.103 1.00 49.54 396 LYS A CA 1
ATOM 2646 C C . LYS A 1 379 ? 32.669 130.047 157.861 1.00 50.49 396 LYS A C 1
ATOM 2647 O O . LYS A 1 379 ? 32.715 129.350 156.849 1.00 38.38 396 LYS A O 1
ATOM 2654 N N . PRO B 1 15 ? 35.264 87.998 137.848 1.00 82.44 32 PRO B N 1
ATOM 2655 C CA . PRO B 1 15 ? 35.180 87.369 139.171 1.00 79.79 32 PRO B CA 1
ATOM 2656 C C . PRO B 1 15 ? 36.221 87.909 140.149 1.00 82.53 32 PRO B C 1
ATOM 2657 O O . PRO B 1 15 ? 36.023 89.007 140.676 1.00 80.99 32 PRO B O 1
ATOM 2661 N N . GLN B 1 16 ? 37.275 87.129 140.399 1.00 84.48 33 GLN B N 1
ATOM 2662 C CA . GLN B 1 16 ? 38.378 87.497 141.294 1.00 86.33 33 GLN B CA 1
ATOM 2663 C C . GLN B 1 16 ? 37.970 87.375 142.756 1.00 78.57 33 GLN B C 1
ATOM 2664 O O . GLN B 1 16 ? 38.494 88.056 143.642 1.00 81.72 33 GLN B O 1
ATOM 2670 N N . LEU B 1 17 ? 36.995 86.505 142.971 1.00 58.50 34 LEU B N 1
ATOM 2671 C CA . LEU B 1 17 ? 36.573 86.099 144.296 1.00 47.37 34 LEU B CA 1
ATOM 2672 C C . LEU B 1 17 ? 37.680 85.260 144.931 1.00 34.05 34 LEU B C 1
ATOM 2673 O O . LEU B 1 17 ? 38.384 84.529 144.233 1.00 35.34 34 LEU B O 1
ATOM 2678 N N . GLU B 1 18 ? 37.856 85.379 146.242 1.00 24.38 35 GLU B N 1
ATOM 2679 C CA . GLU B 1 18 ? 38.825 84.532 146.931 1.00 31.23 35 GLU B CA 1
ATOM 2680 C C . GLU B 1 18 ? 38.159 83.562 147.909 1.00 23.89 35 GLU B C 1
ATOM 2681 O O . GLU B 1 18 ? 38.745 82.543 148.279 1.00 27.29 35 GLU B O 1
ATOM 2687 N N . HIS B 1 19 ? 36.934 83.867 148.325 1.00 23.61 36 HIS B N 1
ATOM 2688 C CA . HIS B 1 19 ? 36.257 83.014 149.293 1.00 18.60 36 HIS B CA 1
ATOM 2689 C C . HIS B 1 19 ? 34.759 82.962 149.055 1.00 25.14 36 HIS B C 1
ATOM 2690 O O . HIS B 1 19 ? 34.172 83.899 148.507 1.00 18.88 36 HIS B O 1
ATOM 2697 N N . VAL B 1 20 ? 34.146 81.863 149.484 1.00 18.62 37 VAL B N 1
ATOM 2698 C CA . VAL B 1 20 ? 32.696 81.779 149.586 1.00 18.72 37 VAL B CA 1
ATOM 2699 C C . VAL B 1 20 ? 32.335 81.475 151.031 1.00 23.46 37 VAL B C 1
ATOM 2700 O O . VAL B 1 20 ? 33.109 80.857 151.756 1.00 19.39 37 VAL B O 1
ATOM 2704 N N . LEU B 1 21 ? 31.169 81.938 151.456 1.00 18.11 38 LEU B N 1
ATOM 2705 C CA . LEU B 1 21 ? 30.748 81.753 152.830 1.00 24.33 38 LEU B CA 1
ATOM 2706 C C . LEU B 1 21 ? 29.233 81.783 152.917 1.00 28.78 38 LEU B C 1
ATOM 2707 O O . LEU B 1 21 ? 28.600 82.779 152.560 1.00 21.36 38 LEU B O 1
ATOM 2712 N N . ASN B 1 22 ? 28.659 80.683 153.389 1.00 18.60 39 ASN B N 1
ATOM 2713 C CA . ASN B 1 22 ? 27.229 80.607 153.628 1.00 22.52 39 ASN B CA 1
ATOM 2714 C C . ASN B 1 22 ? 26.977 80.987 155.069 1.00 24.81 39 ASN B C 1
ATOM 2715 O O . ASN B 1 22 ? 27.277 80.213 155.978 1.00 20.79 39 ASN B O 1
ATOM 2720 N N . LEU B 1 23 ? 26.425 82.180 155.265 1.00 22.68 40 LEU B N 1
ATOM 2721 C CA . LEU B 1 23 ? 26.217 82.741 156.597 1.00 26.21 40 LEU B CA 1
ATOM 2722 C C . LEU B 1 23 ? 25.251 81.942 157.469 1.00 28.34 40 LEU B C 1
ATOM 2723 O O . LEU B 1 23 ? 25.357 81.977 158.698 1.00 26.28 40 LEU B O 1
ATOM 2728 N N . ARG B 1 24 ? 24.307 81.237 156.850 1.00 22.73 41 ARG B N 1
ATOM 2729 C CA . ARG B 1 24 ? 23.343 80.444 157.616 1.00 24.92 41 ARG B CA 1
ATOM 2730 C C . ARG B 1 24 ? 23.946 79.172 158.200 1.00 26.73 41 ARG B C 1
ATOM 2731 O O . ARG B 1 24 ? 23.609 78.776 159.314 1.00 34.00 41 ARG B O 1
ATOM 2739 N N . SER B 1 25 ? 24.832 78.533 157.447 1.00 20.85 42 SER B N 1
ATOM 2740 C CA . SER B 1 25 ? 25.332 77.216 157.828 1.00 30.36 42 SER B CA 1
ATOM 2741 C C . SER B 1 25 ? 26.743 77.258 158.412 1.00 24.40 42 SER B C 1
ATOM 2742 O O . SER B 1 25 ? 27.275 76.234 158.839 1.00 26.00 42 SER B O 1
ATOM 2745 N N . MET B 1 26 ? 27.363 78.432 158.415 1.00 23.55 43 MET B N 1
ATOM 2746 C CA . MET B 1 26 ? 28.764 78.519 158.805 1.00 24.86 43 MET B CA 1
ATOM 2747 C C . MET B 1 26 ? 28.941 78.264 160.300 1.00 24.51 43 MET B C 1
ATOM 2748 O O . MET B 1 26 ? 28.075 78.618 161.105 1.00 28.51 43 MET B O 1
ATOM 2753 N N . ASP B 1 27 ? 30.050 77.628 160.668 1.00 20.43 44 ASP B N 1
ATOM 2754 C CA . ASP B 1 27 ? 30.461 77.596 162.067 1.00 23.59 44 ASP B CA 1
ATOM 2755 C C . ASP B 1 27 ? 31.834 78.253 162.210 1.00 19.29 44 ASP B C 1
ATOM 2756 O O . ASP B 1 27 ? 32.344 78.842 161.245 1.00 18.10 44 ASP B O 1
ATOM 2761 N N . TYR B 1 28 ? 32.430 78.151 163.398 1.00 23.22 45 TYR B N 1
ATOM 2762 C CA . TYR B 1 28 ? 33.701 78.825 163.667 1.00 19.82 45 TYR B CA 1
ATOM 2763 C C . TYR B 1 28 ? 34.744 78.472 162.630 1.00 25.18 45 TYR B C 1
ATOM 2764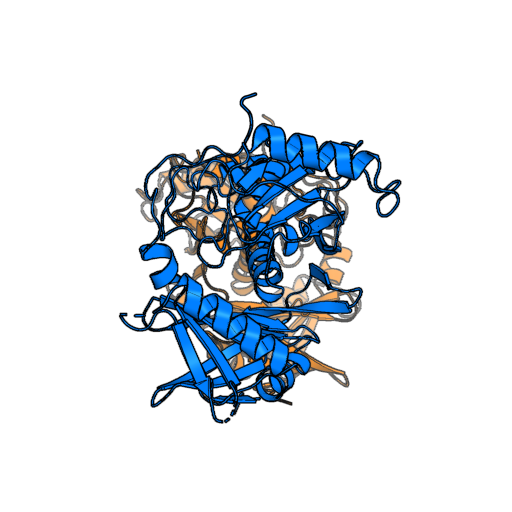 O O . TYR B 1 28 ? 35.417 79.351 162.094 1.00 21.81 45 TYR B O 1
ATOM 2773 N N . GLU B 1 29 ? 34.876 77.182 162.344 1.00 18.35 46 GLU B N 1
ATOM 2774 C CA . GLU B 1 29 ? 35.921 76.733 161.438 1.00 28.01 46 GLU B CA 1
ATOM 2775 C C . GLU B 1 29 ? 35.726 77.332 160.048 1.00 22.32 46 GLU B C 1
ATOM 2776 O O . GLU B 1 29 ? 36.704 77.654 159.370 1.00 23.46 46 GLU B O 1
ATOM 2782 N N . ASP B 1 30 ? 34.473 77.521 159.639 1.00 17.88 47 ASP B N 1
ATOM 2783 C CA . ASP B 1 30 ? 34.212 78.189 158.365 1.00 18.34 47 ASP B CA 1
ATOM 2784 C C . ASP B 1 30 ? 34.676 79.633 158.388 1.00 19.05 47 ASP B C 1
ATOM 2785 O O . ASP B 1 30 ? 35.428 80.070 157.522 1.00 16.91 47 ASP B O 1
ATOM 2790 N N . LEU B 1 31 ? 34.205 80.375 159.380 1.00 23.04 48 LEU B N 1
ATOM 2791 C CA . LEU B 1 31 ? 34.490 81.791 159.445 1.00 18.76 48 LEU B CA 1
ATOM 2792 C C . LEU B 1 31 ? 35.972 82.013 159.715 1.00 22.63 48 LEU B C 1
ATOM 2793 O O . LEU B 1 31 ? 36.611 82.838 159.063 1.00 27.33 48 LEU B O 1
ATOM 2798 N N . ALA B 1 32 ? 36.530 81.260 160.655 1.00 20.46 49 ALA B N 1
ATOM 2799 C CA . ALA B 1 32 ? 37.951 81.396 160.964 1.00 19.77 49 ALA B CA 1
ATOM 2800 C C . ALA B 1 32 ? 38.805 80.989 159.770 1.00 29.53 49 ALA B C 1
ATOM 2801 O O . ALA B 1 32 ? 39.877 81.556 159.544 1.00 25.32 49 ALA B O 1
ATOM 2803 N N . GLY B 1 33 ? 38.319 80.014 159.005 1.00 26.14 50 GLY B N 1
ATOM 2804 C CA . GLY B 1 33 ? 39.001 79.568 157.803 1.00 20.67 50 GLY B CA 1
ATOM 2805 C C . GLY B 1 33 ? 39.173 80.682 156.788 1.00 24.43 50 GLY B C 1
ATOM 2806 O O . GLY B 1 33 ? 40.204 80.760 156.120 1.00 30.46 50 GLY B O 1
ATOM 2807 N N . VAL B 1 34 ? 38.172 81.551 156.674 1.00 19.63 51 VAL B N 1
ATOM 2808 C CA . VAL B 1 34 ? 38.282 82.710 155.786 1.00 17.82 51 VAL B CA 1
ATOM 2809 C C . VAL B 1 34 ? 39.141 83.818 156.406 1.00 22.01 51 VAL B C 1
ATOM 2810 O O . VAL B 1 34 ? 40.136 84.254 155.817 1.00 18.80 51 VAL B O 1
ATOM 2814 N N . LEU B 1 35 ? 38.782 84.240 157.614 1.00 21.50 52 LEU B N 1
ATOM 2815 C CA . LEU B 1 35 ? 39.435 85.384 158.238 1.00 15.55 52 LEU B CA 1
ATOM 2816 C C . LEU B 1 35 ? 40.931 85.182 158.464 1.00 17.79 52 LEU B C 1
ATOM 2817 O O . LEU B 1 35 ? 41.710 86.126 158.336 1.00 18.77 52 LEU B O 1
ATOM 2822 N N . SER B 1 36 ? 41.342 83.957 158.777 1.00 16.89 53 SER B N 1
ATOM 2823 C CA . SER B 1 36 ? 42.755 83.690 159.054 1.00 19.98 53 SER B CA 1
ATOM 2824 C C . SER B 1 36 ? 43.643 83.824 157.814 1.00 26.96 53 SER B C 1
ATOM 2825 O O . SER B 1 36 ? 44.871 83.856 157.920 1.00 29.13 53 SER B O 1
ATOM 2828 N N . LYS B 1 37 ? 43.028 83.892 156.638 1.00 28.85 54 LYS B N 1
ATOM 2829 C CA . LYS B 1 37 ? 43.792 84.007 155.399 1.00 30.26 54 LYS B CA 1
ATOM 2830 C C . LYS B 1 37 ? 43.933 85.452 154.922 1.00 31.30 54 LYS B C 1
ATOM 2831 O O . LYS B 1 37 ? 44.602 85.724 153.925 1.00 29.39 54 LYS B O 1
ATOM 2837 N N . ILE B 1 38 ? 43.324 86.377 155.655 1.00 32.34 55 ILE B N 1
ATOM 2838 C CA . ILE B 1 38 ? 43.324 87.787 155.275 1.00 33.77 55 ILE B CA 1
ATOM 2839 C C . ILE B 1 38 ? 44.336 88.570 156.111 1.00 34.80 55 ILE B C 1
ATOM 2840 O O . ILE B 1 38 ? 44.176 88.700 157.327 1.00 28.84 55 ILE B O 1
ATOM 2845 N N . SER B 1 39 ? 45.383 89.082 155.461 1.00 34.40 56 SER B N 1
ATOM 2846 C CA . SER B 1 39 ? 46.474 89.742 156.185 1.00 41.93 56 SER B CA 1
ATOM 2847 C C . SER B 1 39 ? 46.801 91.157 155.701 1.00 51.79 56 SER B C 1
ATOM 2848 O O . SER B 1 39 ? 46.502 92.133 156.384 1.00 69.12 56 SER B O 1
ATOM 2851 N N . ASN B 1 40 ? 47.411 91.271 154.528 1.00 52.91 57 ASN B N 1
ATOM 2852 C CA . ASN B 1 40 ? 47.865 92.573 154.049 1.00 59.48 57 ASN B CA 1
ATOM 2853 C C . ASN B 1 40 ? 46.991 93.119 152.930 1.00 56.34 57 ASN B C 1
ATOM 2854 O O . ASN B 1 40 ? 46.744 94.323 152.851 1.00 67.18 57 ASN B O 1
ATOM 2859 N N . THR B 1 41 ? 46.512 92.228 152.072 1.00 38.10 58 THR B N 1
ATOM 2860 C CA . THR B 1 41 ? 45.724 92.639 150.919 1.00 38.34 58 THR B CA 1
ATOM 2861 C C . THR B 1 41 ? 44.226 92.537 151.183 1.00 38.45 58 THR B C 1
ATOM 2862 O O . THR B 1 41 ? 43.782 91.855 152.105 1.00 35.91 58 THR B O 1
ATOM 2866 N N . GLU B 1 42 ? 43.465 93.250 150.366 1.00 26.45 59 GLU B N 1
ATOM 2867 C CA . GLU B 1 42 ? 42.016 93.171 150.342 1.00 33.76 59 GLU B CA 1
ATOM 2868 C C . GLU B 1 42 ? 41.574 91.837 149.749 1.00 31.07 59 GLU B C 1
ATOM 2869 O O . GLU B 1 42 ? 42.083 91.423 148.711 1.00 30.15 59 GLU B O 1
ATOM 2875 N N . HIS B 1 43 ? 40.631 91.171 150.408 1.00 23.88 60 HIS B N 1
ATOM 2876 C CA . HIS B 1 43 ? 40.064 89.918 149.905 1.00 28.67 60 HIS B CA 1
ATOM 2877 C C . HIS B 1 43 ? 38.593 90.101 149.560 1.00 32.42 60 HIS B C 1
ATOM 2878 O O . HIS B 1 43 ? 37.877 90.830 150.242 1.00 30.41 60 HIS B O 1
ATOM 2885 N N . THR B 1 44 ? 38.140 89.433 148.507 1.00 25.41 61 THR B N 1
ATOM 2886 C CA . THR B 1 44 ? 36.737 89.509 148.133 1.00 27.58 61 THR B CA 1
ATOM 2887 C C . THR B 1 44 ? 36.043 88.186 148.463 1.00 33.18 61 THR B C 1
ATOM 2888 O O . THR B 1 44 ? 36.535 87.106 148.127 1.00 30.74 61 THR B O 1
ATOM 2892 N N . ILE B 1 45 ? 34.896 88.291 149.124 1.00 25.84 62 ILE B N 1
ATOM 2893 C CA . ILE B 1 45 ? 34.145 87.136 149.597 1.00 23.90 62 ILE B CA 1
ATOM 2894 C C . ILE B 1 45 ? 32.749 87.152 149.010 1.00 30.24 62 ILE B C 1
ATOM 2895 O O . ILE B 1 45 ? 32.095 88.192 149.000 1.00 25.78 62 ILE B O 1
ATOM 2900 N N . MET B 1 46 ? 32.294 86.008 148.514 1.00 27.95 63 MET B N 1
ATOM 2901 C CA . MET B 1 46 ? 30.896 85.865 148.140 1.00 20.78 63 MET B CA 1
ATOM 2902 C C . MET B 1 46 ? 30.115 85.299 149.323 1.00 30.63 63 MET B C 1
ATOM 2903 O O . MET B 1 46 ? 30.360 84.172 149.759 1.00 22.81 63 MET B O 1
ATOM 2908 N N . LEU B 1 47 ? 29.182 86.093 149.838 1.00 26.01 64 LEU B N 1
ATOM 2909 C CA . LEU B 1 47 ? 28.367 85.701 150.981 1.00 22.43 64 LEU B CA 1
ATOM 2910 C C . LEU B 1 47 ? 27.012 85.206 150.510 1.00 26.13 64 LEU B C 1
ATOM 2911 O O . LEU B 1 47 ? 26.490 85.673 149.499 1.00 20.59 64 LEU B O 1
ATOM 2916 N N . GLN B 1 48 ? 26.449 84.254 151.244 1.00 21.24 65 GLN B N 1
ATOM 2917 C CA . GLN B 1 48 ? 25.094 83.794 150.979 1.00 21.09 65 GLN B CA 1
ATOM 2918 C C . GLN B 1 48 ? 24.253 83.780 152.243 1.00 24.57 65 GLN B C 1
ATOM 2919 O O . GLN B 1 48 ? 24.691 83.284 153.282 1.00 20.92 65 GLN B O 1
ATOM 2925 N N . GLU B 1 49 ? 23.056 84.351 152.151 1.00 24.65 66 GLU B N 1
ATOM 2926 C CA . GLU B 1 49 ? 22.037 84.181 153.179 1.00 30.94 66 GLU B CA 1
ATOM 2927 C C . GLU B 1 49 ? 20.713 83.881 152.494 1.00 27.22 66 GLU B C 1
ATOM 2928 O O . GLU B 1 49 ? 20.127 84.754 151.855 1.00 30.61 66 GLU B O 1
ATOM 2934 N N . GLY B 1 50 ? 20.252 82.639 152.606 1.00 27.03 67 GLY B N 1
ATOM 2935 C CA . GLY B 1 50 ? 19.068 82.215 151.887 1.00 26.05 67 GLY B CA 1
ATOM 2936 C C . GLY B 1 50 ? 19.232 82.341 150.381 1.00 31.37 67 GLY B C 1
ATOM 2937 O O . GLY B 1 50 ? 20.193 81.824 149.804 1.00 33.88 67 GLY B O 1
ATOM 2938 N N . SER B 1 51 ? 18.313 83.062 149.745 1.00 27.72 68 SER B N 1
ATOM 2939 C CA . SER B 1 51 ? 18.338 83.213 148.296 1.00 37.16 68 SER B CA 1
ATOM 2940 C C . SER B 1 51 ? 19.162 84.427 147.886 1.00 32.53 68 SER B C 1
ATOM 2941 O O . SER B 1 51 ? 19.282 84.734 146.701 1.00 37.87 68 SER B O 1
ATOM 2944 N N . GLU B 1 52 ? 19.720 85.121 148.871 1.00 33.79 69 GLU B N 1
ATOM 2945 C CA . GLU B 1 52 ? 20.550 86.283 148.594 1.00 37.92 69 GLU B CA 1
ATOM 2946 C C . GLU B 1 52 ? 22.034 85.947 148.589 1.00 31.56 69 GLU B C 1
ATOM 2947 O O . GLU B 1 52 ? 22.576 85.447 149.578 1.00 29.09 69 GLU B O 1
ATOM 2953 N N . LEU B 1 53 ? 22.685 86.251 147.473 1.00 25.27 70 LEU B N 1
ATOM 2954 C CA . LEU B 1 53 ? 24.130 86.099 147.348 1.00 27.54 70 LEU B CA 1
ATOM 2955 C C . LEU B 1 53 ? 24.705 87.428 146.881 1.00 27.38 70 LEU B C 1
ATOM 2956 O O . LEU B 1 53 ? 24.147 88.065 145.991 1.00 31.48 70 LEU B O 1
ATOM 2961 N N . TRP B 1 54 ? 25.801 87.856 147.500 1.00 25.38 71 TRP B N 1
ATOM 2962 C CA . TRP B 1 54 ? 26.438 89.114 147.126 1.00 24.43 71 TRP B CA 1
ATOM 2963 C C . TRP B 1 54 ? 27.905 89.079 147.509 1.00 31.58 71 TRP B C 1
ATOM 2964 O O . TRP B 1 54 ? 28.323 88.266 148.334 1.00 26.15 71 TRP B O 1
ATOM 2975 N N . THR B 1 55 ? 28.690 89.955 146.895 1.00 30.38 72 THR B N 1
ATOM 2976 C CA . THR B 1 55 ? 30.117 90.007 147.161 1.00 27.37 72 THR B CA 1
ATOM 2977 C C . THR B 1 55 ? 30.437 91.179 148.064 1.00 35.18 72 THR B C 1
ATOM 2978 O O . THR B 1 55 ? 29.768 92.209 148.016 1.00 32.32 72 THR B O 1
ATOM 2982 N N . THR B 1 56 ? 31.461 91.009 148.890 1.00 24.28 73 THR B N 1
ATOM 2983 C CA . THR B 1 56 ? 31.989 92.094 149.699 1.00 25.82 73 THR B CA 1
ATOM 2984 C C . THR B 1 56 ? 33.500 91.957 149.734 1.00 24.89 73 THR B C 1
ATOM 2985 O O . THR B 1 56 ? 34.038 90.877 149.493 1.00 29.02 73 THR B O 1
ATOM 2989 N N . SER B 1 57 ? 34.186 93.051 150.045 1.00 25.58 74 SER B N 1
ATOM 2990 C CA . SER B 1 57 ? 35.629 93.003 150.189 1.00 31.43 74 SER B CA 1
ATOM 2991 C C . SER B 1 57 ? 35.962 93.393 151.613 1.00 30.49 74 SER B C 1
ATOM 2992 O O . SER B 1 57 ? 35.284 94.239 152.192 1.00 38.67 74 SER B O 1
ATOM 2995 N N . ILE B 1 58 ? 36.977 92.751 152.188 1.00 22.90 75 ILE B N 1
ATOM 2996 C CA . ILE B 1 58 ? 37.463 93.133 153.510 1.00 24.21 75 ILE B CA 1
ATOM 2997 C C . ILE B 1 58 ? 38.973 93.007 153.567 1.00 19.20 75 ILE B C 1
ATOM 2998 O O . ILE B 1 58 ? 39.587 92.320 152.746 1.00 21.48 75 ILE B O 1
ATOM 3003 N N . LYS B 1 59 ? 39.570 93.695 154.530 1.00 20.79 76 LYS B N 1
ATOM 3004 C CA . LYS B 1 59 ? 40.982 93.516 154.803 1.00 24.11 76 LYS B CA 1
ATOM 3005 C C . LYS B 1 59 ? 41.229 93.681 156.290 1.00 20.10 76 LYS B C 1
ATOM 3006 O O . LYS B 1 59 ? 40.390 94.229 157.014 1.00 18.34 76 LYS B O 1
ATOM 3012 N N . ALA B 1 60 ? 42.379 93.196 156.742 1.00 18.51 77 ALA B N 1
ATOM 3013 C CA . ALA B 1 60 ? 42.771 93.342 158.134 1.00 19.59 77 ALA B CA 1
ATOM 3014 C C . ALA B 1 60 ? 42.975 94.807 158.482 1.00 25.28 77 ALA B C 1
ATOM 3015 O O . ALA B 1 60 ? 43.423 95.593 157.646 1.00 26.04 77 ALA B O 1
ATOM 3017 N N . ILE B 1 61 ? 42.645 95.174 159.715 1.00 22.10 78 ILE B N 1
ATOM 3018 C CA . ILE B 1 61 ? 42.851 96.541 160.180 1.00 22.87 78 ILE B CA 1
ATOM 3019 C C . ILE B 1 61 ? 44.232 96.680 160.821 1.00 26.94 78 ILE B C 1
ATOM 3020 O O . ILE B 1 61 ? 44.584 95.912 161.717 1.00 28.98 78 ILE B O 1
ATOM 3025 N N . HIS B 1 62 ? 45.017 97.648 160.359 1.00 23.65 79 HIS B N 1
ATOM 3026 C CA . HIS B 1 62 ? 46.343 97.874 160.934 1.00 27.93 79 HIS B CA 1
ATOM 3027 C C . HIS B 1 62 ? 46.342 99.087 161.859 1.00 28.71 79 HIS B C 1
ATOM 3028 O O . HIS B 1 62 ? 45.446 99.926 161.787 1.00 30.54 79 HIS B O 1
ATOM 3035 N N . GLY B 1 63 ? 47.334 99.169 162.741 1.00 19.99 80 GLY B N 1
ATOM 3036 C CA . GLY B 1 63 ? 47.405 100.265 163.693 1.00 22.42 80 GLY B CA 1
ATOM 3037 C C . GLY B 1 63 ? 46.706 99.937 165.001 1.00 21.88 80 GLY B C 1
ATOM 3038 O O . GLY B 1 63 ? 46.637 100.770 165.909 1.00 24.36 80 GLY B O 1
ATOM 3039 N N . VAL B 1 64 ? 46.174 98.722 165.092 1.00 18.41 81 VAL B N 1
ATOM 3040 C CA . VAL B 1 64 ? 45.461 98.292 166.287 1.00 19.47 81 VAL B CA 1
ATOM 3041 C C . VAL B 1 64 ? 45.957 96.929 166.762 1.00 19.43 81 VAL B C 1
ATOM 3042 O O . VAL B 1 64 ? 46.257 96.047 165.960 1.00 24.49 81 VAL B O 1
ATOM 3046 N N . GLU B 1 65 ? 46.067 96.776 168.078 1.00 18.21 82 GLU B N 1
ATOM 3047 C CA . GLU B 1 65 ? 46.472 95.514 168.676 1.00 19.07 82 GLU B CA 1
ATOM 3048 C C . GLU B 1 65 ? 45.471 95.185 169.775 1.00 20.65 82 GLU B C 1
ATOM 3049 O O . GLU B 1 65 ? 45.103 96.062 170.544 1.00 17.21 82 GLU B O 1
ATOM 3055 N N . ILE B 1 66 ? 44.993 93.946 169.815 1.00 17.04 83 ILE B N 1
ATOM 3056 C CA . ILE B 1 66 ? 44.090 93.517 170.882 1.00 19.59 83 ILE B CA 1
ATOM 3057 C C . ILE B 1 66 ? 44.663 92.298 171.579 1.00 20.96 83 ILE B C 1
ATOM 3058 O O . ILE B 1 66 ? 45.013 91.312 170.931 1.00 22.00 83 ILE B O 1
ATOM 3063 N N . GLU B 1 67 ? 44.758 92.369 172.901 1.00 18.58 84 GLU B N 1
ATOM 3064 C CA . GLU B 1 67 ? 45.235 91.241 173.686 1.00 18.66 84 GLU B CA 1
ATOM 3065 C C . GLU B 1 67 ? 44.080 90.733 174.543 1.00 19.40 84 GLU B C 1
ATOM 3066 O O . GLU B 1 67 ? 43.515 91.474 175.350 1.00 18.19 84 GLU B O 1
ATOM 3072 N N . GLU B 1 68 ? 43.729 89.470 174.331 1.00 18.47 85 GLU B N 1
ATOM 3073 C CA . GLU B 1 68 ? 42.607 88.822 175.001 1.00 18.39 85 GLU B CA 1
ATOM 3074 C C . GLU B 1 68 ? 43.067 87.461 175.515 1.00 20.60 85 GLU B C 1
ATOM 3075 O O . GLU B 1 68 ? 43.472 86.601 174.726 1.00 25.58 85 GLU B O 1
ATOM 3081 N N . SER B 1 69 ? 43.021 87.279 176.833 1.00 21.31 86 SER B N 1
ATOM 3082 C CA . SER B 1 69 ? 43.580 86.088 177.472 1.00 25.17 86 SER B CA 1
ATOM 3083 C C . SER B 1 69 ? 45.015 85.853 177.002 1.00 29.20 86 SER B C 1
ATOM 3084 O O . SER B 1 69 ? 45.387 84.725 176.673 1.00 32.05 86 SER B O 1
ATOM 3087 N N . ASN B 1 70 ? 45.795 86.935 176.955 1.00 28.17 87 ASN B N 1
ATOM 3088 C CA . ASN B 1 70 ? 47.170 86.925 176.445 1.00 30.58 87 ASN B CA 1
ATOM 3089 C C . ASN B 1 70 ? 47.306 86.340 175.040 1.00 27.31 87 ASN B C 1
ATOM 3090 O O . ASN B 1 70 ? 48.336 85.755 174.703 1.00 31.01 87 ASN B O 1
ATOM 3095 N N . ARG B 1 71 ? 46.267 86.522 174.229 1.00 21.39 88 ARG B N 1
ATOM 3096 C CA . ARG B 1 71 ? 46.257 86.092 172.833 1.00 25.51 88 ARG B CA 1
ATOM 3097 C C . ARG B 1 71 ? 45.782 87.221 171.938 1.00 20.42 88 ARG B C 1
ATOM 3098 O O . ARG B 1 71 ? 44.901 87.989 172.320 1.00 19.56 88 ARG B O 1
ATOM 3106 N N . PRO B 1 72 ? 46.358 87.318 170.733 1.00 20.23 89 PRO B N 1
ATOM 3107 C CA . PRO B 1 72 ? 45.949 88.394 169.829 1.00 18.72 89 PRO B CA 1
ATOM 3108 C C . PRO B 1 72 ? 44.546 88.174 169.280 1.00 17.64 89 PRO B C 1
ATOM 3109 O O . PRO B 1 72 ? 44.136 87.033 169.059 1.00 21.17 89 PRO B O 1
ATOM 3113 N N . VAL B 1 73 ? 43.823 89.270 169.084 1.00 16.83 90 VAL B N 1
ATOM 3114 C CA . VAL B 1 73 ? 42.551 89.246 168.378 1.00 15.98 90 VAL B CA 1
ATOM 3115 C C . VAL B 1 73 ? 42.656 90.206 167.202 1.00 22.67 90 VAL B C 1
ATOM 3116 O O . VAL B 1 73 ? 43.237 91.286 167.335 1.00 15.84 90 VAL B O 1
ATOM 3120 N N . TYR B 1 74 ? 42.122 89.806 166.051 1.00 15.63 91 TYR B N 1
ATOM 3121 C CA . TYR B 1 74 ? 42.282 90.586 164.833 1.00 15.28 91 TYR B CA 1
ATOM 3122 C C . TYR B 1 74 ? 40.972 91.202 164.348 1.00 18.23 91 TYR B C 1
ATOM 3123 O O . TYR B 1 74 ? 39.910 90.590 164.446 1.00 18.30 91 TYR B O 1
ATOM 3132 N N . LEU B 1 75 ?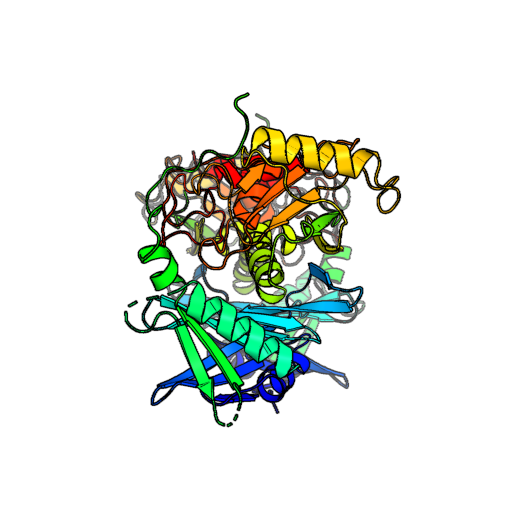 41.061 92.422 163.827 1.00 16.46 92 LEU B N 1
ATOM 3133 C CA . LEU B 1 75 ? 39.905 93.132 163.297 1.00 17.13 92 LEU B CA 1
ATOM 3134 C C . LEU B 1 75 ? 40.001 93.211 161.781 1.00 19.55 92 LEU B C 1
ATOM 3135 O O . LEU B 1 75 ? 41.096 93.230 161.222 1.00 20.49 92 LEU B O 1
ATOM 3140 N N . PHE B 1 76 ? 38.845 93.257 161.130 1.00 14.35 93 PHE B N 1
ATOM 3141 C CA . PHE B 1 76 ? 38.752 93.351 159.678 1.00 14.70 93 PHE B CA 1
ATOM 3142 C C . PHE B 1 76 ? 37.657 94.343 159.339 1.00 17.34 93 PHE B C 1
ATOM 3143 O O . PHE B 1 76 ? 36.712 94.505 160.110 1.00 15.07 93 PHE B O 1
ATOM 3151 N N . GLU B 1 77 ? 37.754 94.982 158.178 1.00 16.22 94 GLU B N 1
ATOM 3152 C CA . GLU B 1 77 ? 36.722 95.925 157.772 1.00 25.98 94 GLU B CA 1
ATOM 3153 C C . GLU B 1 77 ? 36.507 95.983 156.264 1.00 24.59 94 GLU B C 1
ATOM 3154 O O . GLU B 1 77 ? 37.417 95.718 155.474 1.00 25.52 94 GLU B O 1
ATOM 3160 N N . GLY B 1 78 ? 35.286 96.334 155.881 1.00 26.26 95 GLY B N 1
ATOM 3161 C CA . GLY B 1 78 ? 34.941 96.525 154.488 1.00 30.81 95 GLY B CA 1
ATOM 3162 C C . GLY B 1 78 ? 35.642 97.730 153.912 1.00 40.72 95 GLY B C 1
ATOM 3163 O O . GLY B 1 78 ? 35.878 98.725 154.599 1.00 39.28 95 GLY B O 1
ATOM 3164 N N . GLN B 1 79 ? 35.980 97.635 152.637 1.00 73.70 96 GLN B N 1
ATOM 3165 C CA . GLN B 1 79 ? 36.753 98.676 151.987 1.00 96.89 96 GLN B CA 1
ATOM 3166 C C . GLN B 1 79 ? 35.943 99.885 151.528 1.00 99.87 96 GLN B C 1
ATOM 3167 O O . GLN B 1 79 ? 36.334 101.025 151.787 1.00 103.40 96 GLN B O 1
ATOM 3173 N N . ASP B 1 80 ? 34.824 99.650 150.851 1.00 97.17 97 ASP B N 1
ATOM 3174 C CA . ASP B 1 80 ? 34.102 100.749 150.215 1.00 108.77 97 ASP B CA 1
ATOM 3175 C C . ASP B 1 80 ? 32.634 100.433 149.974 1.00 106.68 97 ASP B C 1
ATOM 3176 O O . ASP B 1 80 ? 32.309 99.491 149.245 1.00 108.80 97 ASP B O 1
ATOM 3181 N N . LYS B 1 81 ? 31.767 101.207 150.633 1.00 95.01 98 LYS B N 1
ATOM 3182 C CA . LYS B 1 81 ? 30.306 101.076 150.568 1.00 90.76 98 LYS B CA 1
ATOM 3183 C C . LYS B 1 81 ? 29.842 99.792 151.251 1.00 91.16 98 LYS B C 1
ATOM 3184 O O . LYS B 1 81 ? 28.665 99.633 151.582 1.00 83.80 98 LYS B O 1
ATOM 3190 N N . ASP B 1 82 ? 30.799 98.900 151.480 1.00 99.19 99 ASP B N 1
ATOM 3191 C CA . ASP B 1 82 ? 30.566 97.581 152.043 1.00 99.62 99 ASP B CA 1
ATOM 3192 C C . ASP B 1 82 ? 29.941 97.618 153.431 1.00 88.45 99 ASP B C 1
ATOM 3193 O O . ASP B 1 82 ? 28.956 96.926 153.694 1.00 99.90 99 ASP B O 1
ATOM 3198 N N . SER B 1 83 ? 30.515 98.443 154.301 1.00 68.07 100 SER B N 1
ATOM 3199 C CA . SER B 1 83 ? 30.065 98.564 155.682 1.00 64.79 100 SER B CA 1
ATOM 3200 C C . SER B 1 83 ? 29.961 97.176 156.338 1.00 50.89 100 SER B C 1
ATOM 3201 O O . SER B 1 83 ? 28.899 96.776 156.819 1.00 55.45 100 SER B O 1
ATOM 3204 N N . ILE B 1 84 ? 31.070 96.440 156.328 1.00 32.05 101 ILE B N 1
ATOM 3205 C CA . ILE B 1 84 ? 31.144 95.153 157.007 1.00 35.66 101 ILE B CA 1
ATOM 3206 C C . ILE B 1 84 ? 32.342 95.161 157.954 1.00 28.47 101 ILE B C 1
ATOM 3207 O O . ILE B 1 84 ? 33.374 95.772 157.662 1.00 27.01 101 ILE B O 1
ATOM 3212 N N . ASN B 1 85 ? 32.194 94.496 159.095 1.00 17.03 102 ASN B N 1
ATOM 3213 C CA . ASN B 1 85 ? 33.291 94.303 160.032 1.00 19.44 102 ASN B CA 1
ATOM 3214 C C . ASN B 1 85 ? 33.376 92.847 160.415 1.00 23.24 102 ASN B C 1
ATOM 3215 O O . ASN B 1 85 ? 32.385 92.129 160.344 1.00 18.00 102 ASN B O 1
ATOM 3220 N N . ALA B 1 86 ? 34.557 92.408 160.821 1.00 13.84 103 ALA B N 1
ATOM 3221 C CA . ALA B 1 86 ? 34.707 91.053 161.312 1.00 17.08 103 ALA B CA 1
ATOM 3222 C C . ALA B 1 86 ? 35.754 91.018 162.399 1.00 14.04 103 ALA B C 1
ATOM 3223 O O . ALA B 1 86 ? 36.609 91.898 162.477 1.00 19.07 103 ALA B O 1
ATOM 3225 N N . ILE B 1 87 ? 35.660 89.996 163.241 1.00 13.72 104 ILE B N 1
ATOM 3226 C CA . ILE B 1 87 ? 36.585 89.791 164.339 1.00 15.43 104 ILE B CA 1
ATOM 3227 C C . ILE B 1 87 ? 37.059 88.347 164.330 1.00 17.64 104 ILE B C 1
ATOM 3228 O O . ILE B 1 87 ? 36.252 87.430 164.177 1.00 14.00 104 ILE B O 1
ATOM 3233 N N . LEU B 1 88 ? 38.365 88.144 164.480 1.00 18.46 105 LEU B N 1
ATOM 3234 C CA . LEU B 1 88 ? 38.901 86.799 164.596 1.00 16.18 105 LEU B CA 1
ATOM 3235 C C . LEU B 1 88 ? 39.622 86.613 165.919 1.00 15.90 105 LEU B C 1
ATOM 3236 O O . LEU B 1 88 ? 40.674 87.194 166.160 1.00 16.21 105 LEU B O 1
ATOM 3241 N N . SER B 1 89 ? 39.042 85.784 166.771 1.00 15.29 106 SER B N 1
ATOM 3242 C CA . SER B 1 89 ? 39.698 85.375 167.995 1.00 16.20 106 SER B CA 1
ATOM 3243 C C . SER B 1 89 ? 39.955 83.882 167.912 1.00 18.88 106 SER B C 1
ATOM 324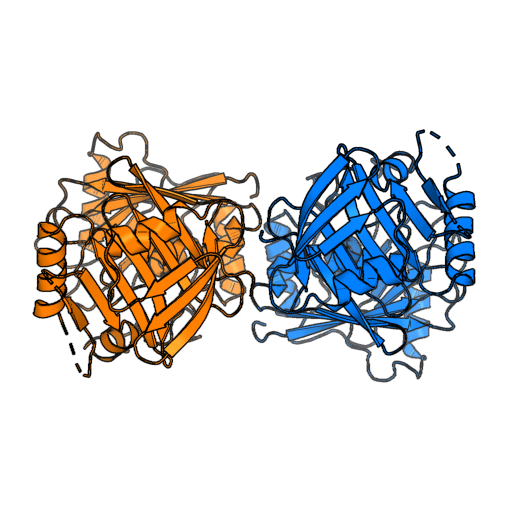4 O O . SER B 1 89 ? 39.348 83.197 167.092 1.00 19.85 106 SER B O 1
ATOM 3247 N N . GLN B 1 90 ? 40.831 83.370 168.765 1.00 17.47 107 GLN B N 1
ATOM 3248 C CA . GLN B 1 90 ? 41.072 81.933 168.774 1.00 27.34 107 GLN B CA 1
ATOM 3249 C C . GLN B 1 90 ? 39.880 81.173 169.367 1.00 24.54 107 GLN B C 1
ATOM 3250 O O . GLN B 1 90 ? 39.767 79.965 169.193 1.00 22.71 107 GLN B O 1
ATOM 3256 N N . SER B 1 91 ? 38.985 81.888 170.048 1.00 19.24 108 SER B N 1
ATOM 3257 C CA . SER B 1 91 ? 37.846 81.264 170.733 1.00 26.80 108 SER B CA 1
ATOM 3258 C C . SER B 1 91 ? 36.502 81.510 170.044 1.00 19.80 108 SER B C 1
ATOM 3259 O O . SER B 1 91 ? 35.521 80.800 170.287 1.00 18.38 108 SER B O 1
ATOM 3262 N N . TYR B 1 92 ? 36.453 82.519 169.188 1.00 16.96 109 TYR B N 1
ATOM 3263 C CA . TYR B 1 92 ? 35.203 82.889 168.538 1.00 16.46 109 TYR B CA 1
ATOM 3264 C C . TYR B 1 92 ? 35.506 83.752 167.335 1.00 19.10 109 TYR B C 1
ATOM 3265 O O . TYR B 1 92 ? 36.630 84.216 167.155 1.00 17.25 109 TYR B O 1
ATOM 3274 N N . ALA B 1 93 ? 34.492 83.984 166.520 1.00 15.40 110 ALA B N 1
ATOM 3275 C CA . ALA B 1 93 ? 34.630 84.911 165.418 1.00 16.49 110 ALA B CA 1
ATOM 3276 C C . ALA B 1 93 ? 33.283 85.542 165.159 1.00 18.94 110 ALA B C 1
ATOM 3277 O O . ALA B 1 93 ? 32.241 84.968 165.494 1.00 15.11 110 ALA B O 1
ATOM 3279 N N . THR B 1 94 ? 33.300 86.741 164.596 1.00 15.13 111 THR B N 1
ATOM 3280 C CA . THR B 1 94 ? 32.055 87.437 164.309 1.00 14.44 111 THR B CA 1
ATOM 3281 C C . THR B 1 94 ? 32.130 88.140 162.967 1.00 15.86 111 THR B C 1
ATOM 3282 O O . THR B 1 94 ? 33.210 88.442 162.463 1.00 18.00 111 THR B O 1
ATOM 3286 N N . ILE B 1 95 ? 30.960 88.392 162.404 1.00 17.47 112 ILE B N 1
ATOM 3287 C CA . ILE B 1 95 ? 30.811 89.266 161.255 1.00 19.66 112 ILE B CA 1
ATOM 3288 C C . ILE B 1 95 ? 29.685 90.221 161.574 1.00 25.57 112 ILE B C 1
ATOM 3289 O O . ILE B 1 95 ? 28.626 89.795 162.043 1.00 19.14 112 ILE B O 1
ATOM 3294 N N . ARG B 1 96 ? 29.912 91.506 161.331 1.00 17.82 113 ARG B N 1
ATOM 3295 C CA . ARG B 1 96 ? 28.853 92.490 161.485 1.00 21.59 113 ARG B CA 1
ATOM 3296 C C . ARG B 1 96 ? 28.621 93.198 160.159 1.00 25.54 113 ARG B C 1
ATOM 3297 O O . ARG B 1 96 ? 29.568 93.703 159.547 1.00 25.88 113 ARG B O 1
ATOM 3305 N N . LEU B 1 97 ? 27.371 93.211 159.700 1.00 18.61 114 LEU B N 1
ATOM 3306 C CA . LEU B 1 97 ? 27.044 93.916 158.466 1.00 23.54 114 LEU B CA 1
ATOM 3307 C C . LEU B 1 97 ? 25.582 94.354 158.375 1.00 28.03 114 LEU B C 1
ATOM 3308 O O . LEU B 1 97 ? 24.770 94.054 159.255 1.00 24.75 114 LEU B O 1
ATOM 3313 N N . GLN B 1 98 ? 25.267 95.075 157.301 1.00 31.79 115 GLN B N 1
ATOM 3314 C CA . GLN B 1 98 ? 23.921 95.591 157.070 1.00 34.17 115 GLN B CA 1
ATOM 3315 C C . GLN B 1 98 ? 23.078 94.622 156.256 1.00 34.26 115 GLN B C 1
ATOM 3316 O O . GLN B 1 98 ? 23.501 94.165 155.193 1.00 40.29 115 GLN B O 1
ATOM 3322 N N . ARG B 1 99 ? 21.890 94.304 156.762 1.00 29.76 116 ARG B N 1
ATOM 3323 C CA . ARG B 1 99 ? 20.925 93.502 156.009 1.00 37.73 116 ARG B CA 1
ATOM 3324 C C . ARG B 1 99 ? 19.556 94.168 156.044 1.00 39.75 116 ARG B C 1
ATOM 3325 O O . ARG B 1 99 ? 18.965 94.311 157.114 1.00 41.09 116 ARG B O 1
ATOM 3333 N N . GLY B 1 100 ? 19.061 94.573 154.877 1.00 42.71 117 GLY B N 1
ATOM 3334 C CA . GLY B 1 100 ? 17.755 95.197 154.772 1.00 40.13 117 GLY B CA 1
ATOM 3335 C C . GLY B 1 100 ? 17.650 96.446 155.621 1.00 44.47 117 GLY B C 1
ATOM 3336 O O . GLY B 1 100 ? 16.596 96.742 156.186 1.00 54.05 117 GLY B O 1
ATOM 3337 N N . GLY B 1 101 ? 18.753 97.181 155.721 1.00 33.39 118 GLY B N 1
ATOM 3338 C CA . GLY B 1 101 ? 18.784 98.384 156.533 1.00 43.73 118 GLY B CA 1
ATOM 3339 C C . GLY B 1 101 ? 19.099 98.124 157.996 1.00 45.46 118 GLY B C 1
ATOM 3340 O O . GLY B 1 101 ? 19.369 99.059 158.753 1.00 46.23 118 GLY B O 1
ATOM 3341 N N . ASP B 1 102 ? 19.067 96.857 158.400 1.00 36.90 119 ASP B N 1
ATOM 3342 C CA . ASP B 1 102 ? 19.367 96.499 159.783 1.00 30.93 119 ASP B CA 1
ATOM 3343 C C . ASP B 1 102 ? 20.823 96.084 159.986 1.00 27.94 119 ASP B C 1
ATOM 3344 O O . ASP B 1 102 ? 21.414 95.399 159.149 1.00 30.45 119 ASP B O 1
ATOM 3349 N N . LEU B 1 103 ? 21.385 96.488 161.120 1.00 28.49 120 LEU B N 1
ATOM 3350 C CA . LEU B 1 103 ? 22.722 96.060 161.509 1.00 25.12 120 LEU B CA 1
ATOM 3351 C C . LEU B 1 103 ? 22.665 94.661 162.117 1.00 27.78 120 LEU B C 1
ATOM 3352 O O . LEU B 1 103 ? 21.998 94.443 163.130 1.00 27.39 120 LEU B O 1
ATOM 3357 N N . ILE B 1 104 ? 23.370 93.718 161.498 1.00 23.90 121 ILE B N 1
ATOM 3358 C CA . ILE B 1 104 ? 23.278 92.313 161.890 1.00 21.95 121 ILE B CA 1
ATOM 3359 C C . ILE B 1 104 ? 24.610 91.764 162.411 1.00 21.99 121 ILE B C 1
ATOM 3360 O O . ILE B 1 104 ? 25.653 91.961 161.790 1.00 26.39 121 ILE B O 1
ATOM 3365 N N . ASP B 1 105 ? 24.565 91.096 163.564 1.00 19.88 122 ASP B N 1
ATOM 3366 C CA . ASP B 1 105 ? 25.732 90.420 164.131 1.00 18.06 122 ASP B CA 1
ATOM 3367 C C . ASP B 1 105 ? 25.648 88.909 163.902 1.00 25.53 122 ASP B C 1
ATOM 3368 O O . ASP B 1 105 ? 24.645 88.279 164.244 1.00 25.41 122 ASP B O 1
ATOM 3373 N N . TYR B 1 106 ? 26.691 88.337 163.307 1.00 23.59 123 TYR B N 1
ATOM 3374 C CA . TYR B 1 106 ? 26.820 86.881 163.205 1.00 17.20 123 TYR B CA 1
ATOM 3375 C C . TYR B 1 106 ? 27.920 86.402 164.142 1.00 17.59 123 TYR B C 1
ATOM 3376 O O . TYR B 1 106 ? 29.054 86.846 164.038 1.00 20.15 123 TYR B O 1
ATOM 3385 N N . ILE B 1 107 ? 27.586 85.484 165.041 1.00 19.02 124 ILE B N 1
ATOM 3386 C CA . ILE B 1 107 ? 28.502 85.092 166.106 1.00 16.34 124 ILE B CA 1
ATOM 3387 C C . ILE B 1 107 ? 28.759 83.587 166.079 1.00 18.74 124 ILE B C 1
ATOM 3388 O O . ILE B 1 107 ? 27.810 82.794 166.054 1.00 18.44 124 ILE B O 1
ATOM 3393 N N . VAL B 1 108 ? 30.030 83.191 166.049 1.00 16.50 125 VAL B N 1
ATOM 3394 C CA . VAL B 1 108 ? 30.380 81.769 166.109 1.00 17.45 125 VAL B CA 1
ATOM 3395 C C . VAL B 1 108 ? 31.455 81.525 167.156 1.00 21.94 125 VAL B C 1
ATOM 3396 O O . VAL B 1 108 ? 32.486 82.187 167.153 1.00 22.49 125 VAL B O 1
ATOM 3400 N N . TYR B 1 109 ? 31.210 80.581 168.059 1.00 18.73 126 TYR B N 1
ATOM 3401 C CA . TYR B 1 109 ? 32.223 80.195 169.029 1.00 21.09 126 TYR B CA 1
ATOM 3402 C C . TYR B 1 109 ? 32.827 78.842 168.680 1.00 22.62 126 TYR B C 1
ATOM 3403 O O . TYR B 1 109 ? 32.130 77.931 168.227 1.00 24.21 126 TYR B O 1
ATOM 3412 N N . LYS B 1 110 ? 34.131 78.717 168.894 1.00 20.08 127 LYS B N 1
ATOM 3413 C CA . LYS B 1 110 ? 34.837 77.485 168.573 1.00 19.99 127 LYS B CA 1
ATOM 3414 C C . LYS B 1 110 ? 34.377 76.359 169.481 1.00 25.58 127 LYS B C 1
ATOM 3415 O O . LYS B 1 110 ? 34.157 75.231 169.031 1.00 27.70 127 LYS B O 1
ATOM 3421 N N . ASP B 1 111 ? 34.239 76.667 170.767 1.00 21.76 128 ASP B N 1
ATOM 3422 C CA . ASP B 1 111 ? 33.856 75.658 171.749 1.00 23.26 128 ASP B CA 1
ATOM 3423 C C . ASP B 1 111 ? 32.345 75.457 171.778 1.00 30.27 128 ASP B C 1
ATOM 3424 O O . ASP B 1 111 ? 31.578 76.395 172.004 1.00 31.07 128 ASP B O 1
ATOM 3429 N N . LYS B 1 112 ? 31.926 74.220 171.542 1.00 24.78 129 LYS B N 1
ATOM 3430 C CA . LYS B 1 112 ? 30.508 73.895 171.454 1.00 31.50 129 LYS B CA 1
ATOM 3431 C C . LYS B 1 112 ? 29.725 74.208 172.739 1.00 32.38 129 LYS B C 1
ATOM 3432 O O . LYS B 1 112 ? 28.589 74.691 172.681 1.00 31.54 129 LYS B O 1
ATOM 3438 N N . GLU B 1 113 ? 30.330 73.932 173.890 1.00 28.81 130 GLU B N 1
ATOM 3439 C CA . GLU B 1 113 ? 29.685 74.208 175.174 1.00 30.78 130 GLU B CA 1
ATOM 3440 C C . GLU B 1 113 ? 29.433 75.699 175.346 1.00 31.56 130 GLU B C 1
ATOM 3441 O O . GLU B 1 113 ? 28.325 76.124 175.680 1.00 37.66 130 GLU B O 1
ATOM 3447 N N . ARG B 1 114 ? 30.479 76.484 175.109 1.00 25.47 131 ARG B N 1
ATOM 3448 C CA . ARG B 1 114 ? 30.409 77.931 175.239 1.00 27.14 131 ARG B CA 1
ATOM 3449 C C . ARG B 1 114 ? 29.374 78.511 174.281 1.00 29.34 131 ARG B C 1
ATOM 3450 O O . ARG B 1 114 ? 28.625 79.416 174.643 1.00 28.92 131 ARG B O 1
ATOM 3458 N N . MET B 1 115 ? 29.350 78.000 173.053 1.00 25.05 132 MET B N 1
ATOM 3459 C CA . MET B 1 115 ? 28.362 78.440 172.075 1.00 24.11 132 MET B CA 1
ATOM 3460 C C . MET B 1 115 ? 26.940 78.257 172.601 1.00 25.70 132 MET B C 1
ATOM 3461 O O . MET B 1 115 ? 26.071 79.103 172.379 1.00 31.70 132 MET B O 1
ATOM 3466 N N . ALA B 1 116 ? 26.707 77.146 173.292 1.00 25.70 133 ALA B N 1
ATOM 3467 C CA . ALA B 1 116 ? 25.394 76.867 173.850 1.00 26.72 133 ALA B CA 1
ATOM 3468 C C . ALA B 1 116 ? 25.042 77.874 174.935 1.00 29.50 133 ALA B C 1
ATOM 3469 O O . ALA B 1 116 ? 23.893 78.303 175.046 1.00 31.34 133 ALA B O 1
ATOM 3471 N N . GLU B 1 117 ? 26.029 78.221 175.754 1.00 32.63 134 GLU B N 1
ATOM 3472 C CA . GLU B 1 117 ? 25.846 79.223 176.805 1.00 32.53 134 GLU B CA 1
ATOM 3473 C C . GLU B 1 117 ? 25.536 80.601 176.219 1.00 29.34 134 GLU B C 1
ATOM 3474 O O . GLU B 1 117 ? 24.690 81.332 176.735 1.00 32.76 134 GLU B O 1
ATOM 3480 N N . ILE B 1 118 ? 26.237 80.944 175.142 1.00 26.71 135 ILE B N 1
ATOM 3481 C CA . ILE B 1 118 ? 26.045 82.222 174.464 1.00 22.51 135 ILE B CA 1
ATOM 3482 C C . ILE B 1 118 ? 24.636 82.294 173.892 1.00 24.99 135 ILE B C 1
ATOM 3483 O O . ILE B 1 118 ? 23.962 83.323 173.991 1.00 29.02 135 ILE B O 1
ATOM 3488 N N . ALA B 1 119 ? 24.204 81.193 173.282 1.00 30.32 136 ALA B N 1
ATOM 3489 C CA . ALA B 1 119 ? 22.863 81.107 172.713 1.00 32.11 136 ALA B CA 1
ATOM 3490 C C . ALA B 1 119 ? 21.797 81.219 173.788 1.00 29.41 136 ALA B C 1
ATOM 3491 O O . ALA B 1 119 ? 20.764 81.864 173.595 1.00 29.42 136 ALA B O 1
ATOM 3493 N N . ASN B 1 120 ? 22.058 80.591 174.926 1.00 27.04 137 ASN B N 1
ATOM 3494 C CA . ASN B 1 120 ? 21.139 80.672 176.050 1.00 32.24 137 ASN B CA 1
ATOM 3495 C C . ASN B 1 120 ? 21.015 82.106 176.554 1.00 28.07 137 ASN B C 1
ATOM 3496 O O . ASN B 1 120 ? 19.924 82.555 176.906 1.00 31.74 137 ASN B O 1
ATOM 3501 N N . TYR B 1 121 ? 22.138 82.817 176.601 1.00 27.60 138 TYR B N 1
ATOM 3502 C CA . TYR B 1 121 ? 22.126 84.233 176.973 1.00 29.50 138 TYR B CA 1
ATOM 3503 C C . TYR B 1 121 ? 21.185 85.026 176.073 1.00 29.28 138 TYR B C 1
ATOM 3504 O O . TYR B 1 121 ? 20.329 85.766 176.556 1.00 31.66 138 TYR B O 1
ATOM 3513 N N . TYR B 1 122 ? 21.352 84.882 174.763 1.00 25.54 139 TYR B N 1
ATOM 3514 C CA . TYR B 1 122 ? 20.573 85.684 173.829 1.00 28.57 139 TYR B CA 1
ATOM 3515 C C . TYR B 1 122 ? 19.092 85.300 173.818 1.00 41.21 139 TYR B C 1
ATOM 3516 O O . TYR B 1 122 ? 18.230 86.155 173.609 1.00 44.62 139 TYR B O 1
ATOM 3525 N N . GLN B 1 123 ? 18.793 84.027 174.058 1.00 33.61 140 GLN B N 1
ATOM 3526 C CA . GLN B 1 123 ? 17.402 83.587 174.136 1.00 39.17 140 GLN B CA 1
ATOM 3527 C C . GLN B 1 123 ? 16.694 84.115 175.392 1.00 37.78 140 GLN B C 1
ATOM 3528 O O . GLN B 1 123 ? 15.550 84.568 175.320 1.00 43.63 140 GLN B O 1
ATOM 3534 N N . ASN B 1 124 ? 17.370 84.053 176.537 1.00 37.17 141 ASN B N 1
ATOM 3535 C CA . ASN B 1 124 ? 16.804 84.544 177.796 1.00 39.34 141 ASN B CA 1
ATOM 3536 C C . ASN B 1 124 ? 16.813 86.072 177.952 1.00 44.43 141 ASN B C 1
ATOM 3537 O O . ASN B 1 124 ? 16.094 86.615 178.795 1.00 46.35 141 ASN B O 1
ATOM 3542 N N . HIS B 1 125 ? 17.645 86.760 177.175 1.00 37.42 142 HIS B N 1
ATOM 3543 C CA . HIS B 1 125 ? 17.749 88.224 177.267 1.00 47.39 142 HIS B CA 1
ATOM 3544 C C . HIS B 1 125 ? 16.969 88.957 176.170 1.00 55.08 142 HIS B C 1
ATOM 3545 O O . HIS B 1 125 ? 16.783 90.177 176.236 1.00 60.33 142 HIS B O 1
ATOM 3552 N N . TYR B 1 126 ? 16.533 88.225 175.151 1.00 50.98 143 TYR B N 1
ATOM 3553 C CA . TYR B 1 126 ? 15.794 88.845 174.057 1.00 57.16 143 TYR B CA 1
ATOM 3554 C C . TYR B 1 126 ? 14.501 88.090 173.755 1.00 63.68 143 TYR B C 1
ATOM 3555 O O . TYR B 1 126 ? 13.645 87.929 174.628 1.00 74.34 143 TYR B O 1
ATOM 3564 N N . ASP B 1 135 ? 10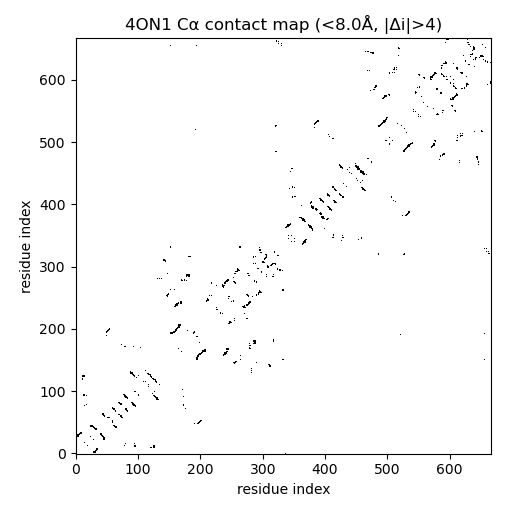.405 90.220 163.144 1.00 80.18 152 ASP B N 1
ATOM 3565 C CA . ASP B 1 135 ? 10.225 89.660 164.477 1.00 83.00 152 ASP B CA 1
ATOM 3566 C C . ASP B 1 135 ? 11.475 88.913 164.939 1.00 82.33 152 ASP B C 1
ATOM 3567 O O . ASP B 1 135 ? 11.705 88.749 166.141 1.00 89.10 152 ASP B O 1
ATOM 3572 N N . LYS B 1 136 ? 12.285 88.468 163.983 1.00 62.16 153 LYS B N 1
ATOM 3573 C CA . LYS B 1 136 ? 13.458 87.663 164.303 1.00 62.90 153 LYS B CA 1
ATOM 3574 C C . LYS B 1 136 ? 14.632 88.498 164.808 1.00 52.26 153 LYS B C 1
ATOM 3575 O O . LYS B 1 136 ? 15.568 88.779 164.054 1.00 43.51 153 LYS B O 1
ATOM 3581 N N . ILE B 1 137 ? 14.593 88.872 166.086 1.00 42.56 154 ILE B N 1
ATOM 3582 C CA . ILE B 1 137 ? 15.736 89.524 166.722 1.00 40.73 154 ILE B CA 1
ATOM 3583 C C . ILE B 1 137 ? 16.914 88.560 166.888 1.00 39.65 154 ILE B C 1
ATOM 3584 O O . ILE B 1 137 ? 18.046 88.881 166.519 1.00 32.92 154 ILE B O 1
ATOM 3589 N N . VAL B 1 138 ? 16.635 87.374 167.426 1.00 38.41 155 VAL B N 1
ATOM 3590 C CA . VAL B 1 138 ? 17.666 86.359 167.636 1.00 38.54 155 VAL B CA 1
ATOM 3591 C C . VAL B 1 138 ? 17.366 85.105 166.833 1.00 37.21 155 VAL B C 1
ATOM 3592 O O . VAL B 1 138 ? 16.319 84.491 167.007 1.00 33.77 155 VAL B O 1
ATOM 3596 N N . VAL B 1 139 ? 18.293 84.727 165.959 1.00 32.11 156 VAL B N 1
ATOM 3597 C CA . VAL B 1 139 ? 18.181 83.484 165.204 1.00 26.58 156 VAL B CA 1
ATOM 3598 C C . VAL B 1 139 ? 19.351 82.557 165.527 1.00 33.60 156 VAL B C 1
ATOM 3599 O O . VAL B 1 139 ? 20.514 82.962 165.434 1.00 31.66 156 VAL B O 1
ATOM 3603 N N . CYS B 1 140 ? 19.045 81.326 165.929 1.00 30.80 157 CYS B N 1
ATOM 3604 C CA . CYS B 1 140 ? 20.087 80.328 166.172 1.00 39.62 157 CYS B CA 1
ATOM 3605 C C . CYS B 1 140 ? 20.042 79.261 165.095 1.00 43.27 157 CYS B C 1
ATOM 3606 O O . CYS B 1 140 ? 19.037 78.563 164.948 1.00 45.39 157 CYS B O 1
ATOM 3609 N N . ASN B 1 141 ? 21.130 79.138 164.343 1.00 36.10 158 ASN B N 1
ATOM 3610 C CA . ASN B 1 141 ? 21.214 78.125 163.298 1.00 38.12 158 ASN B CA 1
ATOM 3611 C C . ASN B 1 141 ? 21.878 76.854 163.812 1.00 41.80 158 ASN B C 1
ATOM 3612 O O . ASN B 1 141 ? 23.011 76.884 164.291 1.00 37.44 158 ASN B O 1
ATOM 3617 N N . THR B 1 142 ? 21.164 75.738 163.712 1.00 42.96 159 THR B N 1
ATOM 3618 C CA . THR B 1 142 ? 21.656 74.471 164.242 1.00 54.18 159 THR B CA 1
ATOM 3619 C C . THR B 1 142 ? 21.801 73.435 163.135 1.00 57.38 159 THR B C 1
ATOM 3620 O O . THR B 1 142 ? 21.335 73.641 162.012 1.00 51.40 159 THR B O 1
ATOM 3624 N N . GLY B 1 143 ? 22.467 72.331 163.454 1.00 58.08 160 GLY B N 1
ATOM 3625 C CA . GLY B 1 143 ? 22.589 71.226 162.524 1.00 62.63 160 GLY B CA 1
ATOM 3626 C C . GLY B 1 143 ? 21.440 70.250 162.697 1.00 57.71 160 GLY B C 1
ATOM 3627 O O . GLY B 1 143 ? 20.643 70.378 163.628 1.00 63.64 160 GLY B O 1
ATOM 3628 N N . ASP B 1 152 ? 22.817 71.046 168.347 1.00 55.08 169 ASP B N 1
ATOM 3629 C CA . ASP B 1 152 ? 24.167 71.473 168.002 1.00 57.78 169 ASP B CA 1
ATOM 3630 C C . ASP B 1 152 ? 24.145 72.815 167.255 1.00 51.39 169 ASP B C 1
ATOM 3631 O O . ASP B 1 152 ? 23.903 72.871 166.046 1.00 44.42 169 ASP B O 1
ATOM 3636 N N . ILE B 1 153 ? 24.388 73.894 167.992 1.00 49.58 170 ILE B N 1
ATOM 3637 C CA . ILE B 1 153 ? 24.296 75.242 167.444 1.00 42.04 170 ILE B CA 1
ATOM 3638 C C . ILE B 1 153 ? 25.570 75.652 166.705 1.00 33.29 170 ILE B C 1
ATOM 3639 O O . ILE B 1 153 ? 26.670 75.609 167.264 1.00 45.60 170 ILE B O 1
ATOM 3644 N N . LYS B 1 154 ? 25.404 76.058 165.447 1.00 31.18 171 LYS B N 1
ATOM 3645 C CA . LYS B 1 154 ? 26.522 76.470 164.595 1.00 32.38 171 LYS B CA 1
ATOM 3646 C C . LYS B 1 154 ? 26.818 77.964 164.710 1.00 32.00 171 LYS B C 1
ATOM 3647 O O . LYS B 1 154 ? 27.969 78.357 164.893 1.00 25.57 171 LYS B O 1
ATOM 3653 N N . ASN B 1 155 ? 25.784 78.792 164.581 1.00 20.65 172 ASN B N 1
ATOM 3654 C CA . ASN B 1 155 ? 25.955 80.234 164.696 1.00 21.00 172 ASN B CA 1
ATOM 3655 C C . ASN B 1 155 ? 24.724 80.935 165.254 1.00 29.00 172 ASN B C 1
ATOM 3656 O O . ASN B 1 155 ? 23.642 80.356 165.342 1.00 29.52 172 ASN B O 1
ATOM 3661 N N . ILE B 1 156 ? 24.913 82.197 165.620 1.00 22.35 173 ILE B N 1
ATOM 3662 C CA . ILE B 1 156 ? 23.839 83.036 166.124 1.00 24.41 173 ILE B CA 1
ATOM 3663 C C . ILE B 1 156 ? 23.777 84.310 165.304 1.00 27.31 173 ILE B C 1
ATOM 3664 O O . ILE B 1 156 ? 24.806 84.931 165.031 1.00 21.24 173 ILE B O 1
ATOM 3669 N N . ARG B 1 157 ? 22.570 84.694 164.916 1.00 20.23 174 ARG B N 1
ATOM 3670 C CA . ARG B 1 157 ? 22.363 85.901 164.129 1.00 22.11 174 ARG B CA 1
ATOM 3671 C C . ARG B 1 157 ? 21.543 86.902 164.927 1.00 24.65 174 ARG B C 1
ATOM 3672 O O . ARG B 1 157 ? 20.387 86.641 165.258 1.00 23.67 174 ARG B O 1
ATOM 3680 N N . ILE B 1 158 ? 22.140 88.049 165.236 1.00 21.04 175 ILE B N 1
ATOM 3681 C CA . ILE B 1 158 ? 21.464 89.051 166.052 1.00 20.21 175 ILE B CA 1
ATOM 3682 C C . ILE B 1 158 ? 21.139 90.296 165.245 1.00 24.72 175 ILE B C 1
ATOM 3683 O O . ILE B 1 158 ? 22.020 90.886 164.619 1.00 21.39 175 ILE B O 1
ATOM 3688 N N . ASP B 1 159 ? 19.874 90.702 165.257 1.00 24.33 176 ASP B N 1
ATOM 3689 C CA . ASP B 1 159 ? 19.515 91.985 164.673 1.00 28.55 176 ASP B CA 1
ATOM 3690 C C . ASP B 1 159 ? 19.645 93.088 165.723 1.00 27.05 176 ASP B C 1
ATOM 3691 O O . ASP B 1 159 ? 18.737 93.299 166.535 1.00 25.55 176 ASP B O 1
ATOM 3696 N N . ILE B 1 160 ? 20.769 93.801 165.676 1.00 29.42 177 ILE B N 1
ATOM 3697 C CA . ILE B 1 160 ? 21.079 94.855 166.643 1.00 28.24 177 ILE B CA 1
ATOM 3698 C C . ILE B 1 160 ? 20.106 96.020 166.533 1.00 27.02 177 ILE B C 1
ATOM 3699 O O . ILE B 1 160 ? 19.643 96.569 167.541 1.00 25.28 177 ILE B O 1
ATOM 3704 N N . THR B 1 161 ? 19.805 96.396 165.298 1.00 22.93 178 THR B N 1
ATOM 3705 C CA . THR B 1 161 ? 18.863 97.473 165.040 1.00 24.59 178 THR B CA 1
ATOM 3706 C C . THR B 1 161 ? 17.531 97.185 165.717 1.00 29.24 178 THR B C 1
ATOM 3707 O O . THR B 1 161 ? 16.949 98.065 166.354 1.00 31.61 178 THR B O 1
ATOM 3711 N N . LYS B 1 162 ? 17.059 95.948 165.582 1.00 29.38 179 LYS B N 1
ATOM 3712 C CA . LYS B 1 162 ? 15.835 95.510 166.252 1.00 30.59 179 LYS B CA 1
ATOM 3713 C C . LYS B 1 162 ? 15.970 95.554 167.770 1.00 27.95 179 LYS B C 1
ATOM 3714 O O . LYS B 1 162 ? 15.077 96.035 168.468 1.00 32.69 179 LYS B O 1
ATO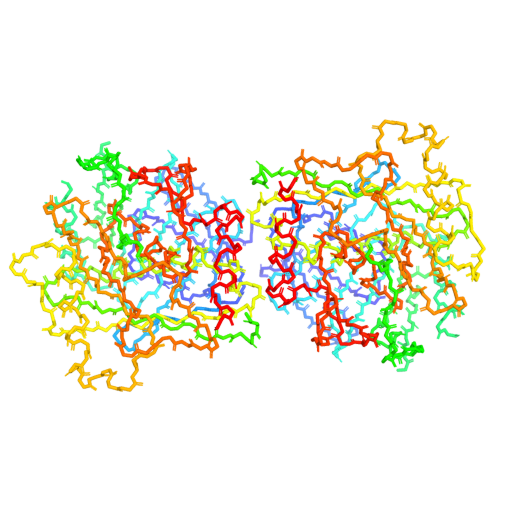M 3720 N N . ALA B 1 163 ? 17.085 95.033 168.275 1.00 28.59 180 ALA B N 1
ATOM 3721 C CA . ALA B 1 163 ? 17.330 95.015 169.710 1.00 35.38 180 ALA B CA 1
ATOM 3722 C C . ALA B 1 163 ? 17.304 96.421 170.303 1.00 37.10 180 ALA B C 1
ATOM 3723 O O . ALA B 1 163 ? 16.740 96.639 171.373 1.00 41.33 180 ALA B O 1
ATOM 3725 N N . ILE B 1 164 ? 17.916 97.373 169.605 1.00 31.18 181 ILE B N 1
ATOM 3726 C CA . ILE B 1 164 ? 17.899 98.757 170.061 1.00 32.92 181 ILE B CA 1
ATOM 3727 C C . ILE B 1 164 ? 16.477 99.307 170.022 1.00 36.94 181 ILE B C 1
ATOM 3728 O O . ILE B 1 164 ? 16.025 99.941 170.975 1.00 44.56 181 ILE B O 1
ATOM 3733 N N . GLY B 1 165 ? 15.767 99.054 168.925 1.00 33.39 182 GLY B N 1
ATOM 3734 C CA . GLY B 1 165 ? 14.403 99.537 168.783 1.00 39.19 182 GLY B CA 1
ATOM 3735 C C . GLY B 1 165 ? 13.435 98.928 169.784 1.00 49.40 182 GLY B C 1
ATOM 3736 O O . GLY B 1 165 ? 12.394 99.512 170.097 1.00 54.71 182 GLY B O 1
ATOM 3737 N N . ASN B 1 166 ? 13.798 97.761 170.308 1.00 52.08 183 ASN B N 1
ATOM 3738 C CA . ASN B 1 166 ? 12.970 97.038 171.271 1.00 64.34 183 ASN B CA 1
ATOM 3739 C C . ASN B 1 166 ? 13.343 97.389 172.711 1.00 67.77 183 ASN B C 1
ATOM 3740 O O . ASN B 1 166 ? 12.675 96.979 173.663 1.00 68.39 183 ASN B O 1
ATOM 3745 N N . ASN B 1 167 ? 14.375 98.210 172.868 1.00 58.41 184 ASN B N 1
ATOM 3746 C CA . ASN B 1 167 ? 14.812 98.580 174.202 1.00 53.03 184 ASN B CA 1
ATOM 3747 C C . ASN B 1 167 ? 13.843 99.572 174.832 1.00 55.63 184 ASN B C 1
ATOM 3748 O O . ASN B 1 167 ? 13.368 100.489 174.168 1.00 50.77 184 ASN B O 1
ATOM 3753 N N . PRO B 1 168 ? 13.571 99.403 176.133 1.00 62.63 185 PRO B N 1
ATOM 3754 C CA . PRO B 1 168 ? 12.638 100.264 176.871 1.00 64.10 185 PRO B CA 1
ATOM 3755 C C . PRO B 1 168 ? 13.222 101.612 177.267 1.00 57.94 185 PRO B C 1
ATOM 3756 O O . PRO B 1 168 ? 12.474 102.509 177.653 1.00 57.64 185 PRO B O 1
ATOM 3760 N N . PHE B 1 169 ? 14.537 101.752 177.174 1.00 56.64 186 PHE B N 1
ATOM 3761 C CA . PHE B 1 169 ? 15.180 103.029 177.448 1.00 64.72 186 PHE B CA 1
ATOM 3762 C C . PHE B 1 169 ? 15.525 103.754 176.153 1.00 66.93 186 PHE B C 1
ATOM 3763 O O . PHE B 1 169 ? 16.261 104.740 176.161 1.00 55.31 186 PHE B O 1
ATOM 3771 N N . LYS B 1 170 ? 14.971 103.266 175.047 1.00 70.13 187 LYS B N 1
ATOM 3772 C CA . LYS B 1 170 ? 15.165 103.879 173.735 1.00 68.44 187 LYS B CA 1
ATOM 3773 C C . LYS B 1 170 ? 14.632 105.311 173.694 1.00 65.33 187 LYS B C 1
ATOM 3774 O O . LYS B 1 170 ? 13.470 105.556 174.016 1.00 67.38 187 LYS B O 1
ATOM 3780 N N . GLY B 1 171 ? 15.488 106.254 173.308 1.00 56.36 188 GLY B N 1
ATOM 3781 C CA . GLY B 1 171 ? 15.085 107.648 173.231 1.00 53.60 188 GLY B CA 1
ATOM 3782 C C . GLY B 1 171 ? 15.535 108.499 174.406 1.00 58.22 188 GLY B C 1
ATOM 3783 O O . GLY B 1 171 ? 15.458 109.727 174.351 1.00 56.55 188 GLY B O 1
ATOM 3784 N N . LEU B 1 172 ? 16.016 107.852 175.465 1.00 56.83 189 LEU B N 1
ATOM 3785 C CA . LEU B 1 172 ? 16.414 108.566 176.678 1.00 69.77 189 LEU B CA 1
ATOM 3786 C C . LEU B 1 172 ? 17.768 109.264 176.544 1.00 66.55 189 LEU B C 1
ATOM 3787 O O . LEU B 1 172 ? 18.688 108.737 175.913 1.00 51.98 189 LEU B O 1
ATOM 3792 N N . PRO B 1 173 ? 17.885 110.462 177.147 1.00 66.11 190 PRO B N 1
ATOM 3793 C CA . PRO B 1 173 ? 19.086 111.296 177.021 1.00 65.63 190 PRO B CA 1
ATOM 3794 C C . PRO B 1 173 ? 20.287 110.741 177.780 1.00 68.49 190 PRO B C 1
ATOM 3795 O O . PRO B 1 173 ? 20.177 110.332 178.938 1.00 66.90 190 PRO B O 1
ATOM 3799 N N . ILE B 1 174 ? 21.434 110.737 177.110 1.00 63.60 191 ILE B N 1
ATOM 3800 C CA . ILE B 1 174 ? 22.668 110.225 177.683 1.00 50.07 191 ILE B CA 1
ATOM 3801 C C . ILE B 1 174 ? 23.271 111.251 178.652 1.00 50.91 191 ILE B C 1
ATOM 3802 O O . ILE B 1 174 ? 23.394 112.436 178.327 1.00 56.94 191 ILE B O 1
ATOM 3807 N N . LYS B 1 175 ? 23.615 110.791 179.853 1.00 49.79 192 LYS B N 1
ATOM 3808 C CA . LYS B 1 175 ? 24.032 111.672 180.941 1.00 52.39 192 LYS B CA 1
ATOM 3809 C C . LYS B 1 175 ? 25.278 111.092 181.619 1.00 54.87 192 LYS B C 1
ATOM 3810 O O . LYS B 1 175 ? 25.209 110.643 182.763 1.00 68.21 192 LYS B O 1
ATOM 3816 N N . ASP B 1 176 ? 26.412 111.106 180.919 1.00 34.98 193 ASP B N 1
ATOM 3817 C CA . ASP B 1 176 ? 27.481 110.143 181.191 1.00 22.60 193 ASP B CA 1
ATOM 3818 C C . ASP B 1 176 ? 28.865 110.727 181.487 1.00 22.28 193 ASP B C 1
ATOM 3819 O O . ASP B 1 176 ? 29.885 110.132 181.121 1.00 21.41 193 ASP B O 1
ATOM 3824 N N . TYR B 1 177 ? 28.893 111.889 182.129 1.00 23.13 194 TYR B N 1
ATOM 3825 C CA . TYR B 1 177 ? 30.131 112.496 182.607 1.00 23.13 194 TYR B CA 1
ATOM 3826 C C . TYR B 1 177 ? 29.786 113.531 183.678 1.00 24.75 194 TYR B C 1
ATOM 3827 O O . TYR B 1 177 ? 28.658 114.016 183.722 1.00 30.00 194 TYR B O 1
ATOM 3836 N N . PRO B 1 178 ? 30.744 113.872 184.551 1.00 25.39 195 PRO B N 1
ATOM 3837 C CA . PRO B 1 178 ? 30.393 114.834 185.604 1.00 25.71 195 PRO B CA 1
ATOM 3838 C C . PRO B 1 178 ? 30.292 116.266 185.086 1.00 40.89 195 PRO B C 1
ATOM 3839 O O . PRO B 1 178 ? 30.866 116.592 184.050 1.00 30.15 195 PRO B O 1
ATOM 3843 N N . THR B 1 179 ? 29.555 117.110 185.799 1.00 50.48 196 THR B N 1
ATOM 3844 C CA . THR B 1 179 ? 29.417 118.507 185.405 1.00 59.68 196 THR B CA 1
ATOM 3845 C C . THR B 1 179 ? 30.601 119.337 185.898 1.00 69.47 196 THR B C 1
ATOM 3846 O O . THR B 1 179 ? 30.850 119.423 187.102 1.00 77.62 196 THR B O 1
ATOM 3850 N N . GLU B 1 180 ? 31.317 119.939 184.947 1.00 81.25 197 GLU B N 1
ATOM 3851 C CA . GLU B 1 180 ? 32.403 120.890 185.213 1.00 95.00 197 GLU B CA 1
ATOM 3852 C C . GLU B 1 180 ? 33.329 120.473 186.354 1.00 99.53 197 GLU B C 1
ATOM 3853 O O . GLU B 1 180 ? 34.443 120.983 186.476 1.00 101.91 197 GLU B O 1
ATOM 3859 N N . ALA B 1 197 ? 49.738 115.222 168.463 1.00 103.30 214 ALA B N 1
ATOM 3860 C CA . ALA B 1 197 ? 51.146 115.045 168.129 1.00 94.08 214 ALA B CA 1
ATOM 3861 C C . ALA B 1 197 ? 51.373 113.728 167.391 1.00 100.16 214 ALA B C 1
ATOM 3862 O O . ALA B 1 197 ? 50.833 112.691 167.779 1.00 101.96 214 ALA B O 1
ATOM 3864 N N . THR B 1 198 ? 52.176 113.775 166.329 1.00 104.26 215 THR B N 1
ATOM 3865 C CA . THR B 1 198 ? 52.439 112.601 165.494 1.00 107.20 215 THR B CA 1
ATOM 3866 C C . THR B 1 198 ? 53.706 111.911 165.984 1.00 114.86 215 THR B C 1
ATOM 3867 O O . THR B 1 198 ? 54.686 112.587 166.280 1.00 123.72 215 THR B O 1
ATOM 3871 N N . TYR B 1 199 ? 53.689 110.579 166.067 1.00 110.82 216 TYR B N 1
ATOM 3872 C CA . TYR B 1 199 ? 54.922 109.808 166.276 1.00 105.60 216 TYR B CA 1
ATOM 3873 C C . TYR B 1 199 ? 55.044 108.464 165.517 1.00 83.69 216 TYR B C 1
ATOM 3874 O O . TYR B 1 199 ? 56.078 108.225 164.888 1.00 88.22 216 TYR B O 1
ATOM 3883 N N . PRO B 1 200 ? 54.016 107.586 165.547 1.00 61.09 217 PRO B N 1
ATOM 3884 C CA . PRO B 1 200 ? 52.691 107.584 166.175 1.00 52.05 217 PRO B CA 1
ATOM 3885 C C . PRO B 1 200 ? 52.737 107.126 167.627 1.00 45.40 217 PRO B C 1
ATOM 3886 O O . PRO B 1 200 ? 53.285 106.067 167.936 1.00 37.83 217 PRO B O 1
ATOM 3890 N N . ALA B 1 201 ? 52.136 107.915 168.504 1.00 32.91 218 ALA B N 1
ATOM 3891 C CA . ALA B 1 201 ? 52.064 107.573 169.914 1.00 32.89 218 ALA B CA 1
ATOM 3892 C C . ALA B 1 201 ? 51.144 106.379 170.131 1.00 28.22 218 ALA B C 1
ATOM 3893 O O . ALA B 1 201 ? 50.102 106.263 169.486 1.00 32.76 218 ALA B O 1
ATOM 3895 N N . THR B 1 202 ? 51.536 105.485 171.032 1.00 28.53 219 THR B N 1
ATOM 3896 C CA . THR B 1 202 ? 50.691 104.351 171.390 1.00 29.30 219 THR B CA 1
ATOM 3897 C C . THR B 1 202 ? 49.687 104.744 172.459 1.00 22.50 219 THR B C 1
ATOM 3898 O O . THR B 1 202 ? 50.057 105.179 173.545 1.00 29.65 219 THR B O 1
ATOM 3902 N N . LEU B 1 203 ? 48.410 104.599 172.139 1.00 21.93 220 LEU B N 1
ATOM 3903 C CA . LEU B 1 203 ? 47.358 104.793 173.120 1.00 16.91 220 LEU B CA 1
ATOM 3904 C C . LEU B 1 203 ? 46.866 103.424 173.572 1.00 21.91 220 LEU B C 1
ATOM 3905 O O . LEU B 1 203 ? 46.281 102.679 172.781 1.00 22.67 220 LEU B O 1
ATOM 3910 N N . GLU B 1 204 ? 47.107 103.081 174.833 1.00 16.97 221 GLU B N 1
ATOM 3911 C CA . GLU B 1 204 ? 46.693 101.772 175.328 1.00 10.85 221 GLU B CA 1
ATOM 3912 C C . GLU B 1 204 ? 45.496 101.856 176.256 1.00 19.09 221 GLU B C 1
ATOM 3913 O O . GLU B 1 204 ? 45.568 102.460 177.323 1.00 21.66 221 GLU B O 1
ATOM 3919 N N . PHE B 1 205 ? 44.397 101.226 175.854 1.00 15.60 222 PHE B N 1
ATOM 3920 C CA . PHE B 1 205 ? 43.225 101.140 176.715 1.00 13.80 222 PHE B CA 1
ATOM 3921 C C . PHE B 1 205 ? 43.289 99.868 177.543 1.00 22.77 222 PHE B C 1
ATOM 3922 O O . PHE B 1 205 ? 43.475 98.772 176.999 1.00 20.71 222 PHE B O 1
ATOM 3930 N N . MET B 1 206 ? 43.158 100.024 178.857 1.00 14.03 223 MET B N 1
ATOM 3931 C CA . MET B 1 206 ? 43.090 98.883 179.756 1.00 16.05 223 MET B CA 1
ATOM 3932 C C . MET B 1 206 ? 41.634 98.579 180.040 1.00 20.39 223 MET B C 1
ATOM 3933 O O . MET B 1 206 ? 40.945 99.328 180.734 1.00 16.05 223 MET B O 1
ATOM 3938 N N . LEU B 1 207 ? 41.170 97.472 179.480 1.00 12.88 224 LEU B N 1
ATOM 3939 C CA . LEU B 1 207 ? 39.775 97.099 179.571 1.00 12.37 224 LEU B CA 1
ATOM 3940 C C . LEU B 1 207 ? 39.627 96.046 180.644 1.00 19.16 224 LEU B C 1
ATOM 3941 O O . LEU B 1 207 ? 40.114 94.923 180.503 1.00 17.68 224 LEU B O 1
ATOM 3946 N N . ILE B 1 208 ? 38.977 96.429 181.733 1.00 15.28 225 ILE B N 1
ATOM 3947 C CA . ILE B 1 208 ? 38.925 95.590 182.914 1.00 15.41 225 ILE B CA 1
ATOM 3948 C C . ILE B 1 208 ? 37.549 94.962 183.032 1.00 18.44 225 ILE B C 1
ATOM 3949 O O . ILE B 1 208 ? 36.546 95.663 183.172 1.00 18.28 225 ILE B O 1
ATOM 3954 N N . LYS B 1 209 ? 37.495 93.637 182.961 1.00 13.29 226 LYS B N 1
ATOM 3955 C CA . LYS B 1 209 ? 36.223 92.942 183.080 1.00 14.50 226 LYS B CA 1
ATOM 3956 C C . LYS B 1 209 ? 35.783 92.928 184.536 1.00 21.39 226 LYS B C 1
ATOM 3957 O O . LYS B 1 209 ? 36.519 92.478 185.413 1.00 19.05 226 LYS B O 1
ATOM 3963 N N . GLU B 1 210 ? 34.604 93.479 184.801 1.00 18.90 227 GLU B N 1
ATOM 3964 C CA . GLU B 1 210 ? 34.041 93.416 186.143 1.00 20.39 227 GLU B CA 1
ATOM 3965 C C . GLU B 1 210 ? 33.789 91.959 186.526 1.00 18.46 227 GLU B C 1
ATOM 3966 O O . GLU B 1 210 ? 33.189 91.207 185.758 1.00 20.08 227 GLU B O 1
ATOM 3972 N N . LYS B 1 211 ? 34.258 91.558 187.705 1.00 19.11 228 LYS B N 1
ATOM 3973 C CA . LYS B 1 211 ? 34.009 90.203 188.194 1.00 18.38 228 LYS B CA 1
ATOM 3974 C C . LYS B 1 211 ? 32.516 89.952 188.367 1.00 22.71 228 LYS B C 1
ATOM 3975 O O . LYS B 1 211 ? 31.814 90.751 189.004 1.00 20.59 228 LYS B O 1
ATOM 3981 N N . ASP B 1 212 ? 32.052 88.842 187.790 1.00 22.04 229 ASP B N 1
ATOM 3982 C CA . ASP B 1 212 ? 30.634 88.490 187.721 1.00 22.99 229 ASP B CA 1
ATOM 3983 C C . ASP B 1 212 ? 29.821 89.541 186.968 1.00 20.76 229 ASP B C 1
ATOM 3984 O O . ASP B 1 212 ? 28.594 89.570 187.069 1.00 23.30 229 ASP B O 1
ATOM 3989 N N . GLY B 1 213 ? 30.497 90.379 186.189 1.00 19.25 230 GLY B N 1
ATOM 3990 C CA . GLY B 1 213 ? 29.812 91.416 185.436 1.00 21.50 230 GLY B CA 1
ATOM 3991 C C . GLY B 1 213 ? 29.120 90.860 184.202 1.00 19.69 230 GLY B C 1
ATOM 3992 O O . GLY B 1 213 ? 28.215 91.489 183.646 1.00 23.42 230 GLY B O 1
ATOM 3993 N N . GLY B 1 214 ? 29.541 89.679 183.764 1.00 21.57 231 GLY B N 1
ATOM 3994 C CA . GLY B 1 214 ? 28.861 89.012 182.668 1.00 21.32 231 GLY B CA 1
ATOM 3995 C C . GLY B 1 214 ? 29.177 89.495 181.258 1.00 16.09 231 GLY B C 1
ATOM 3996 O O . GLY B 1 214 ? 28.522 89.068 180.303 1.00 19.12 231 GLY B O 1
ATOM 3997 N N . SER B 1 215 ? 30.149 90.392 181.108 1.00 15.86 232 SER B N 1
ATOM 3998 C CA . SER B 1 215 ? 30.553 90.828 179.765 1.00 19.53 232 SER B CA 1
ATOM 3999 C C . SER B 1 215 ? 30.963 89.630 178.926 1.00 22.23 232 SER B C 1
ATOM 4000 O O . SER B 1 215 ? 31.781 88.813 179.360 1.00 20.36 232 SER B O 1
ATOM 4003 N N . LEU B 1 216 ? 30.366 89.506 177.743 1.00 21.84 233 LEU B N 1
ATOM 4004 C CA . LEU B 1 216 ? 30.690 88.402 176.846 1.00 20.01 233 LEU B CA 1
ATOM 4005 C C . LEU B 1 216 ? 31.919 88.734 175.990 1.00 20.01 233 LEU B C 1
ATOM 4006 O O . LEU B 1 216 ? 32.099 89.877 175.557 1.00 20.04 233 LEU B O 1
ATOM 4011 N N . GLU B 1 217 ? 32.754 87.726 175.753 1.00 18.90 234 GLU B N 1
ATOM 4012 C CA . GLU B 1 217 ? 34.000 87.872 174.995 1.00 17.04 234 GLU B CA 1
ATOM 4013 C C . GLU B 1 217 ? 33.832 88.592 173.648 1.00 22.42 234 GLU B C 1
ATOM 4014 O O . GLU B 1 217 ? 34.588 89.508 173.321 1.00 18.67 234 GLU B O 1
ATOM 4020 N N . HIS B 1 218 ? 32.865 88.159 172.851 1.00 17.02 235 HIS B N 1
ATOM 4021 C CA . HIS B 1 218 ? 32.673 88.760 171.531 1.00 16.96 235 HIS B CA 1
ATOM 4022 C C . HIS B 1 218 ? 32.093 90.178 171.619 1.00 17.46 235 HIS B C 1
ATOM 4023 O O . HIS B 1 218 ? 32.347 91.013 170.746 1.00 19.16 235 HIS B O 1
ATOM 4030 N N . ASP B 1 219 ? 31.318 90.450 172.668 1.00 18.83 236 ASP B N 1
ATOM 4031 C CA . ASP B 1 219 ? 30.788 91.797 172.885 1.00 15.61 236 ASP B CA 1
ATOM 4032 C C . ASP B 1 219 ? 31.894 92.800 173.162 1.00 18.10 236 ASP B C 1
ATOM 4033 O O . ASP B 1 219 ? 31.848 93.937 172.692 1.00 22.31 236 ASP B O 1
ATOM 4038 N N . ILE B 1 220 ? 32.869 92.386 173.965 1.00 14.18 237 ILE B N 1
ATOM 4039 C CA . ILE B 1 220 ? 33.982 93.261 174.299 1.00 17.12 237 ILE B CA 1
ATOM 4040 C C . ILE B 1 220 ? 34.731 93.697 173.039 1.00 14.86 237 ILE B C 1
ATOM 4041 O O . ILE B 1 220 ? 34.992 94.886 172.841 1.00 16.92 237 ILE B O 1
ATOM 4046 N N . THR B 1 221 ? 35.053 92.745 172.171 1.00 15.09 238 THR B N 1
ATOM 4047 C CA . THR B 1 221 ? 35.800 93.088 170.972 1.00 18.62 238 THR B CA 1
ATOM 4048 C C . THR B 1 221 ? 34.896 93.764 169.933 1.00 22.39 238 THR B C 1
ATOM 4049 O O . THR B 1 221 ? 35.375 94.547 169.119 1.00 14.79 238 THR B O 1
ATOM 4053 N N . SER B 1 222 ? 33.591 93.507 169.981 1.00 15.57 239 SER B N 1
ATOM 4054 C CA . SER B 1 222 ? 32.674 94.272 169.137 1.00 19.71 239 SER B CA 1
ATOM 4055 C C . SER B 1 222 ? 32.643 95.748 169.562 1.00 17.39 239 SER B C 1
ATOM 4056 O O . SER B 1 222 ? 32.643 96.645 168.713 1.00 17.95 239 SER B O 1
ATOM 4059 N N . GLN B 1 223 ? 32.645 96.005 170.864 1.00 11.53 240 GLN B N 1
ATOM 4060 C CA . GLN B 1 223 ? 32.743 97.379 171.350 1.00 14.04 240 GLN B CA 1
ATOM 4061 C C . GLN B 1 223 ? 34.061 98.012 170.916 1.00 20.07 240 GLN B C 1
ATOM 4062 O O . GLN B 1 223 ? 34.107 99.194 170.557 1.00 16.99 240 GLN B O 1
ATOM 4068 N N . ILE B 1 224 ? 35.130 97.218 170.957 1.00 19.37 241 ILE B N 1
ATOM 4069 C CA . ILE B 1 224 ? 36.465 97.673 170.569 1.00 16.47 241 ILE B CA 1
ATOM 4070 C C . ILE B 1 224 ? 36.529 98.053 169.101 1.00 10.32 241 ILE B C 1
ATOM 4071 O O . ILE B 1 224 ? 37.189 99.023 168.725 1.00 15.10 241 ILE B O 1
ATOM 4076 N N . GLN B 1 225 ? 35.856 97.261 168.275 1.00 11.13 242 GLN B N 1
ATOM 4077 C CA . GLN B 1 225 ? 35.767 97.530 166.843 1.00 17.11 242 GLN B CA 1
ATOM 4078 C C . GLN B 1 225 ? 35.157 98.906 166.589 1.00 17.66 242 GLN B C 1
ATOM 4079 O O . GLN B 1 225 ? 35.634 99.677 165.750 1.00 15.82 242 GLN B O 1
ATOM 4085 N N . ALA B 1 226 ? 34.093 99.207 167.323 1.00 13.19 243 ALA B N 1
ATOM 4086 C CA . ALA B 1 226 ? 33.452 100.508 167.225 1.00 16.48 243 ALA B CA 1
ATOM 4087 C C . ALA B 1 226 ? 34.390 101.633 167.671 1.00 11.18 243 ALA B C 1
ATOM 4088 O O . ALA B 1 226 ? 34.432 102.687 167.040 1.00 13.84 243 ALA B O 1
ATOM 4090 N N . VAL B 1 227 ? 35.148 101.425 168.743 1.00 9.38 244 VAL B N 1
ATOM 4091 C CA . VAL B 1 227 ? 36.123 102.443 169.144 1.00 15.88 244 VAL B CA 1
ATOM 4092 C C . VAL B 1 227 ? 37.111 102.692 168.013 1.00 17.02 244 VAL B C 1
ATOM 4093 O O . VAL B 1 227 ? 37.390 103.837 167.628 1.00 15.22 244 VAL B O 1
ATOM 4097 N N . THR B 1 228 ? 37.604 101.591 167.459 1.00 12.58 245 THR B N 1
ATOM 4098 C CA . THR B 1 228 ? 38.608 101.626 166.408 1.00 15.59 245 THR B CA 1
ATOM 4099 C C . THR B 1 228 ? 38.101 102.368 165.179 1.00 18.69 245 THR B C 1
ATOM 4100 O O . THR B 1 228 ? 38.824 103.164 164.574 1.00 16.00 245 THR B O 1
ATOM 4104 N N . THR B 1 229 ? 36.846 102.125 164.827 1.00 13.49 246 THR B N 1
ATOM 4105 C CA . THR B 1 229 ? 36.229 102.843 163.717 1.00 15.05 246 THR B CA 1
ATOM 4106 C C . THR B 1 229 ? 36.127 104.333 164.035 1.00 19.52 246 THR B C 1
ATOM 4107 O O . THR B 1 229 ? 36.409 105.176 163.184 1.00 13.98 246 THR B O 1
ATOM 4111 N N . SER B 1 230 ? 35.729 104.662 165.262 1.00 12.32 247 SER B N 1
ATOM 4112 C CA . SER B 1 230 ? 35.554 106.066 165.615 1.00 14.23 247 SER B CA 1
ATOM 4113 C C . SER B 1 230 ? 36.888 106.820 165.602 1.00 12.38 247 SER B C 1
ATOM 4114 O O . SER B 1 230 ? 36.923 108.031 165.367 1.00 13.06 247 SER B O 1
ATOM 4117 N N . LEU B 1 231 ? 37.984 106.096 165.809 1.00 16.63 248 LEU B N 1
ATOM 4118 C CA . LEU B 1 231 ? 39.294 106.729 165.910 1.00 14.11 248 LEU B CA 1
ATOM 4119 C C . LEU B 1 231 ? 40.118 106.565 164.642 1.00 19.92 248 LEU B C 1
ATOM 4120 O O . LEU B 1 231 ? 41.307 106.905 164.614 1.00 18.98 248 LEU B O 1
ATOM 4125 N N . LYS B 1 232 ? 39.501 106.039 163.592 1.00 15.60 249 LYS B N 1
ATOM 4126 C CA . LYS B 1 232 ? 40.237 105.808 162.354 1.00 17.20 249 LYS B CA 1
ATOM 4127 C C . LYS B 1 232 ? 40.959 107.067 161.860 1.00 16.72 249 LYS B C 1
ATOM 4128 O O . LYS B 1 232 ? 42.105 106.996 161.402 1.00 13.15 249 LYS B O 1
ATOM 4134 N N . PHE B 1 233 ? 40.314 108.221 161.991 1.00 11.70 250 PHE B N 1
ATOM 4135 C CA . PHE B 1 233 ? 40.917 109.463 161.506 1.00 21.65 250 PHE B CA 1
ATOM 4136 C C . PHE B 1 233 ? 42.220 109.816 162.220 1.00 22.33 250 PHE B C 1
ATOM 4137 O O . PHE B 1 233 ? 43.083 110.487 161.648 1.00 26.01 250 PHE B O 1
ATOM 4145 N N . LEU B 1 234 ? 42.386 109.335 163.446 1.00 16.14 251 LEU B N 1
ATOM 4146 C CA . LEU B 1 234 ? 43.643 109.542 164.153 1.00 15.25 251 LEU B CA 1
ATOM 4147 C C . LEU B 1 234 ? 44.650 108.423 163.869 1.00 23.14 251 LEU B C 1
ATOM 4148 O O . LEU B 1 234 ? 45.863 108.618 163.993 1.00 24.29 251 LEU B O 1
ATOM 4153 N N . ILE B 1 235 ? 44.151 107.255 163.476 1.00 21.34 252 ILE B N 1
ATOM 4154 C CA . ILE B 1 235 ? 45.023 106.107 163.262 1.00 19.21 252 ILE B CA 1
ATOM 4155 C C . ILE B 1 235 ? 45.595 106.099 161.852 1.00 25.25 252 ILE B C 1
ATOM 4156 O O . ILE B 1 235 ? 46.803 105.927 161.670 1.00 27.67 252 ILE B O 1
ATOM 4161 N N . ASP B 1 236 ? 44.735 106.308 160.860 1.00 28.55 253 ASP B N 1
ATOM 4162 C CA . ASP B 1 236 ? 45.160 106.301 159.459 1.00 24.10 253 ASP B CA 1
ATOM 4163 C C . ASP B 1 236 ? 46.114 107.445 159.135 1.00 33.11 253 ASP B C 1
ATOM 4164 O O . ASP B 1 236 ? 46.948 107.334 158.238 1.00 40.52 253 ASP B O 1
ATOM 4169 N N . SER B 1 237 ? 45.960 108.554 159.849 1.00 28.68 254 SER B N 1
ATOM 4170 C CA . SER B 1 237 ? 46.801 109.732 159.657 1.00 32.12 254 SER B CA 1
ATOM 4171 C C . SER B 1 237 ? 48.136 109.613 160.388 1.00 33.28 254 SER B C 1
ATOM 4172 O O . SER B 1 237 ? 48.988 110.490 160.277 1.00 34.84 254 SER B O 1
ATOM 4175 N N . GLY B 1 238 ? 48.290 108.555 161.176 1.00 30.65 255 GLY B N 1
ATOM 4176 C CA . GLY B 1 238 ? 49.529 108.320 161.894 1.00 32.63 255 GLY B CA 1
ATOM 4177 C C . GLY B 1 238 ? 49.711 109.085 163.193 1.00 29.91 255 GLY B C 1
ATOM 4178 O O . GLY B 1 238 ? 50.828 109.173 163.694 1.00 31.04 255 GLY B O 1
ATOM 4179 N N . PHE B 1 239 ? 48.639 109.647 163.746 1.00 18.98 256 PHE B N 1
ATOM 4180 C CA . PHE B 1 239 ? 48.756 110.332 165.033 1.00 15.80 256 PHE B CA 1
ATOM 4181 C C . PHE B 1 239 ? 48.901 109.338 166.183 1.00 25.31 256 PHE B C 1
ATOM 4182 O O . PHE B 1 239 ? 49.695 109.549 167.100 1.00 24.26 256 PHE B O 1
ATOM 4190 N N . ILE B 1 240 ? 48.118 108.263 166.146 1.00 19.53 257 ILE B N 1
ATOM 4191 C CA . ILE B 1 240 ? 48.193 107.251 167.193 1.00 16.12 257 ILE B CA 1
ATOM 4192 C C . ILE B 1 240 ? 48.142 105.848 166.617 1.00 26.26 257 ILE B C 1
ATOM 4193 O O . ILE B 1 240 ? 47.703 105.647 165.486 1.00 17.13 257 ILE B O 1
ATOM 4198 N N . THR B 1 241 ? 48.624 104.891 167.403 1.00 19.91 258 THR B N 1
ATOM 4199 C CA . THR B 1 241 ? 48.279 103.492 167.222 1.00 23.08 258 THR B CA 1
ATOM 4200 C C . THR B 1 241 ? 47.546 103.105 168.500 1.00 27.23 258 THR B C 1
ATOM 4201 O O . THR B 1 241 ? 47.789 103.690 169.557 1.00 22.48 258 THR B O 1
ATOM 4205 N N . VAL B 1 242 ? 46.651 102.133 168.426 1.00 20.13 259 VAL B N 1
ATOM 4206 C CA . VAL B 1 242 ? 45.849 101.831 169.597 1.00 20.79 259 VAL B CA 1
ATOM 4207 C C . VAL B 1 242 ? 46.060 100.392 170.039 1.00 19.22 259 VAL B C 1
ATOM 4208 O O . VAL B 1 242 ? 46.161 99.482 169.218 1.00 21.43 259 VAL B O 1
ATOM 4212 N N . LYS B 1 243 ? 46.184 100.216 171.348 1.00 18.26 260 LYS B N 1
ATOM 4213 C CA . LYS B 1 243 ? 46.306 98.902 171.952 1.00 17.33 260 LYS B CA 1
ATOM 4214 C C . LYS B 1 243 ? 45.157 98.720 172.926 1.00 16.57 260 LYS B C 1
ATOM 4215 O O . LYS B 1 243 ? 44.846 99.620 173.707 1.00 19.35 260 LYS B O 1
ATOM 4221 N N . TYR B 1 244 ? 44.496 97.575 172.848 1.00 13.49 261 TYR B N 1
ATOM 4222 C CA . TYR B 1 244 ? 43.435 97.256 173.789 1.00 14.15 261 TYR B CA 1
ATOM 4223 C C . TYR B 1 244 ? 43.856 96.049 174.599 1.00 18.53 261 TYR B C 1
ATOM 4224 O O . TYR B 1 244 ? 44.061 94.972 174.043 1.00 17.44 261 TYR B O 1
ATOM 4233 N N . THR B 1 245 ? 44.005 96.235 175.908 1.00 15.53 262 THR B N 1
ATOM 4234 C CA . THR B 1 245 ? 44.419 95.141 176.780 1.00 15.58 262 THR B CA 1
ATOM 4235 C C . THR B 1 245 ? 43.236 94.722 177.633 1.00 15.67 262 THR B C 1
ATOM 4236 O O . THR B 1 245 ? 42.776 95.485 178.477 1.00 17.09 262 THR B O 1
ATOM 4240 N N . ILE B 1 246 ? 42.732 93.515 177.396 1.00 16.72 263 ILE B N 1
ATOM 4241 C CA . ILE B 1 246 ? 41.567 93.019 178.125 1.00 14.42 263 ILE B CA 1
ATOM 4242 C C . ILE B 1 246 ? 42.024 92.158 179.287 1.00 17.39 263 ILE B C 1
ATOM 4243 O O . ILE B 1 246 ? 42.732 91.170 179.095 1.00 23.02 263 ILE B O 1
ATOM 4248 N N . LYS B 1 247 ? 41.627 92.545 180.496 1.00 17.09 264 LYS B N 1
ATOM 4249 C CA . LYS B 1 247 ? 42.080 91.850 181.694 1.00 18.20 264 LYS B CA 1
ATOM 4250 C C . LYS B 1 247 ? 40.926 91.451 182.581 1.00 20.60 264 LYS B C 1
ATOM 4251 O O . LYS B 1 247 ? 39.960 92.199 182.733 1.00 22.23 264 LYS B O 1
ATOM 4257 N N . ASP B 1 248 ? 41.052 90.278 183.190 1.00 19.72 265 ASP B N 1
ATOM 4258 C CA . ASP B 1 248 ? 40.144 89.871 184.244 1.00 21.36 265 ASP B CA 1
ATOM 4259 C C . ASP B 1 248 ? 40.500 90.589 185.543 1.00 19.30 265 ASP B C 1
ATOM 4260 O O . ASP B 1 248 ? 41.642 91.002 185.743 1.00 21.50 265 ASP B O 1
ATOM 4265 N N . SER B 1 249 ? 39.517 90.743 186.420 1.00 21.73 266 SER B N 1
ATOM 4266 C CA . SER B 1 249 ? 39.758 91.353 187.720 1.00 22.20 266 SER B CA 1
ATOM 4267 C C . SER B 1 249 ? 39.029 90.595 188.814 1.00 22.67 266 SER B C 1
ATOM 4268 O O . SER B 1 249 ? 38.251 89.682 188.546 1.00 24.89 266 SER B O 1
ATOM 4271 N N . SER B 1 250 ? 39.263 91.006 190.051 1.00 17.32 267 SER B N 1
ATOM 4272 C CA . SER B 1 250 ? 38.484 90.500 191.162 1.00 22.59 267 SER B CA 1
ATOM 4273 C C . SER B 1 250 ? 37.583 91.613 191.708 1.00 28.27 267 SER B C 1
ATOM 4274 O O . SER B 1 250 ? 37.168 91.578 192.864 1.00 30.90 267 SER B O 1
ATOM 4277 N N . HIS B 1 251 ? 37.306 92.614 190.875 1.00 21.13 268 HIS B N 1
ATOM 4278 C CA . HIS B 1 251 ? 36.465 93.742 191.280 1.00 21.35 268 HIS B CA 1
ATOM 4279 C C . HIS B 1 251 ? 35.012 93.540 190.864 1.00 18.50 268 HIS B C 1
ATOM 4280 O O . HIS B 1 251 ? 34.696 93.509 189.673 1.00 19.80 268 HIS B O 1
ATOM 4287 N N . LYS B 1 252 ? 34.126 93.432 191.849 1.00 18.19 269 LYS B N 1
ATOM 4288 C CA . LYS B 1 252 ? 32.701 93.272 191.584 1.00 26.12 269 LYS B CA 1
ATOM 4289 C C . LYS B 1 252 ? 31.998 94.608 191.731 1.00 21.66 269 LYS B C 1
ATOM 4290 O O . LYS B 1 252 ? 32.516 95.520 192.376 1.00 37.50 269 LYS B O 1
ATOM 4296 N N . GLY B 1 253 ? 30.808 94.719 191.158 1.00 33.49 270 GLY B N 1
ATOM 4297 C CA . GLY B 1 253 ? 30.034 95.930 191.338 1.00 32.62 270 GLY B CA 1
ATOM 4298 C C . GLY B 1 253 ? 29.552 96.004 192.773 1.00 28.61 270 GLY B C 1
ATOM 4299 O O . GLY B 1 253 ? 29.393 94.985 193.442 1.00 32.76 270 GLY B O 1
ATOM 4300 N N . GLY B 1 254 ? 29.302 97.221 193.234 1.00 34.48 271 GLY B N 1
ATOM 4301 C CA . GLY B 1 254 ? 28.807 97.463 194.574 1.00 37.24 271 GLY B CA 1
ATOM 4302 C C . GLY B 1 254 ? 27.307 97.279 194.644 1.00 40.77 271 GLY B C 1
ATOM 4303 O O . GLY B 1 254 ? 26.649 97.078 193.625 1.00 30.62 271 GLY B O 1
ATOM 4304 N N . ALA B 1 255 ? 26.771 97.295 195.856 1.00 30.35 272 ALA B N 1
ATOM 4305 C CA . ALA B 1 255 ? 25.342 97.120 196.051 1.00 32.34 272 ALA B CA 1
ATOM 4306 C C . ALA B 1 255 ? 24.584 98.267 195.387 1.00 26.28 272 ALA B C 1
ATOM 4307 O O . ALA B 1 255 ? 23.438 98.103 194.984 1.00 37.27 272 ALA B O 1
ATOM 4309 N N . SER B 1 256 ? 25.213 99.436 195.298 1.00 24.48 273 SER B N 1
ATOM 4310 C CA . SER B 1 256 ? 24.545 100.607 194.730 1.00 51.42 273 SER B CA 1
ATOM 4311 C C . SER B 1 256 ? 24.864 100.837 193.255 1.00 46.44 273 SER B C 1
ATOM 4312 O O . SER B 1 256 ? 25.941 101.326 192.913 1.00 65.92 273 SER B O 1
ATOM 4315 N N . ASP B 1 257 ? 23.946 100.435 192.382 1.00 44.20 274 ASP B N 1
ATOM 4316 C CA . ASP B 1 257 ? 24.124 100.571 190.934 1.00 33.25 274 ASP B CA 1
ATOM 4317 C C . ASP B 1 257 ? 24.329 102.020 190.434 1.00 32.82 274 ASP B C 1
ATOM 4318 O O . ASP B 1 257 ? 24.035 102.318 189.281 1.00 40.06 274 ASP B O 1
ATOM 4323 N N . TYR B 1 258 ? 24.816 102.915 191.289 1.00 27.70 275 TYR B N 1
ATOM 4324 C CA . TYR B 1 258 ? 25.002 104.326 190.932 1.00 26.49 275 TYR B CA 1
ATOM 4325 C C . TYR B 1 258 ? 26.347 104.589 190.237 1.00 25.26 275 TYR B C 1
ATOM 4326 O O . TYR B 1 258 ? 27.393 104.147 190.711 1.00 23.01 275 TYR B O 1
ATOM 4335 N N . GLU B 1 259 ? 26.314 105.324 189.122 1.00 19.28 276 GLU B N 1
ATOM 4336 C CA . GLU B 1 259 ? 27.475 105.449 188.233 1.00 23.54 276 GLU B CA 1
ATOM 4337 C C . GLU B 1 259 ? 28.692 106.092 188.915 1.00 18.24 276 GLU B C 1
ATOM 4338 O O . GLU B 1 259 ? 29.830 105.658 188.713 1.00 17.29 276 GLU B O 1
ATOM 4344 N N . VAL B 1 260 ? 28.455 107.144 189.693 1.00 17.49 277 VAL B N 1
ATOM 4345 C CA . VAL B 1 260 ? 29.548 107.866 190.342 1.00 24.42 277 VAL B CA 1
ATOM 4346 C C . VAL B 1 260 ? 30.257 106.979 191.349 1.00 24.10 277 VAL B C 1
ATOM 4347 O O . VAL B 1 260 ? 31.486 106.923 191.370 1.00 20.44 277 VAL B O 1
ATOM 4351 N N . SER B 1 261 ? 29.475 106.273 192.162 1.00 20.69 278 SER B N 1
ATOM 4352 C CA . SER B 1 261 ? 30.018 105.319 193.128 1.00 23.29 278 SER B CA 1
ATOM 4353 C C . SER B 1 261 ? 30.760 104.192 192.423 1.00 19.70 278 SER B C 1
ATOM 4354 O O . SER B 1 261 ? 31.833 103.766 192.859 1.00 21.12 278 SER B O 1
ATOM 4357 N N . ALA B 1 262 ? 30.176 103.702 191.336 1.00 16.25 279 ALA B N 1
ATOM 4358 C CA . ALA B 1 262 ? 30.779 102.609 190.586 1.00 22.38 279 ALA B CA 1
ATOM 4359 C C . ALA B 1 262 ? 32.144 103.011 190.015 1.00 20.80 279 ALA B C 1
ATOM 4360 O O . ALA B 1 262 ? 33.107 102.243 190.073 1.00 14.64 279 ALA B O 1
ATOM 4362 N N . LEU B 1 263 ? 32.228 104.215 189.463 1.00 17.65 280 LEU B N 1
ATOM 4363 C CA . LEU B 1 263 ? 33.494 104.694 188.909 1.00 19.23 280 LEU B CA 1
ATOM 4364 C C . LEU B 1 263 ? 34.562 104.919 189.984 1.00 16.91 280 LEU B C 1
ATOM 4365 O O . LEU B 1 263 ? 35.710 104.489 189.834 1.00 18.89 280 LEU B O 1
ATOM 4370 N N . GLU B 1 264 ? 34.186 105.609 191.056 1.00 14.79 281 GLU B N 1
ATOM 4371 C CA . GLU B 1 264 ? 35.108 105.846 192.160 1.00 18.57 281 GLU B CA 1
ATOM 4372 C C . GLU B 1 264 ? 35.563 104.535 192.788 1.00 19.99 281 GLU B C 1
ATOM 4373 O O . GLU B 1 264 ? 36.742 104.367 193.111 1.00 21.69 281 GLU B O 1
ATOM 4379 N N . SER B 1 265 ? 34.633 103.599 192.951 1.00 16.12 282 SER B N 1
ATOM 4380 C CA . SER B 1 265 ? 34.985 102.296 193.509 1.00 21.42 282 SER B CA 1
ATOM 4381 C C . SER B 1 265 ? 35.961 101.556 192.589 1.00 22.42 282 SER B C 1
ATOM 4382 O O . SER B 1 265 ? 36.892 100.895 193.057 1.00 16.72 282 SER B O 1
ATOM 4385 N N . PHE B 1 266 ? 35.740 101.681 191.282 1.00 16.13 283 PHE B N 1
ATOM 4386 C CA . PHE B 1 266 ? 36.645 101.122 190.281 1.00 14.59 283 PHE B CA 1
ATOM 4387 C C . PHE B 1 266 ? 38.047 101.708 190.420 1.00 16.98 283 PHE B C 1
ATOM 4388 O O . PHE B 1 266 ? 39.041 100.985 190.470 1.00 16.17 283 PHE B O 1
ATOM 4396 N N . GLN B 1 267 ? 38.118 103.029 190.511 1.00 15.33 284 GLN B N 1
ATOM 4397 C CA . GLN B 1 267 ? 39.398 103.703 190.622 1.00 15.15 284 GLN B CA 1
ATOM 4398 C C . GLN B 1 267 ? 40.096 103.342 191.934 1.00 21.74 284 GLN B C 1
ATOM 4399 O O . GLN B 1 267 ? 41.317 103.165 191.962 1.00 21.14 284 GLN B O 1
ATOM 4405 N N . ASN B 1 268 ? 39.326 103.211 193.013 1.00 17.12 285 ASN B N 1
ATOM 4406 C CA . ASN B 1 268 ? 39.904 102.786 194.287 1.00 17.21 285 ASN B CA 1
ATOM 4407 C C . ASN B 1 268 ? 40.536 101.402 194.188 1.00 23.81 285 ASN B C 1
ATOM 4408 O O . ASN B 1 268 ? 41.623 101.163 194.715 1.00 28.26 285 ASN B O 1
ATOM 4413 N N . TYR B 1 269 ? 39.850 100.498 193.497 1.00 19.68 286 TYR B N 1
ATOM 4414 C CA . TYR B 1 269 ? 40.368 99.156 193.265 1.00 24.19 286 TYR B CA 1
ATOM 4415 C C . TYR B 1 269 ? 41.670 99.177 192.475 1.00 17.66 286 TYR B C 1
ATOM 4416 O O . TYR B 1 269 ? 42.623 98.478 192.826 1.00 21.05 286 TYR B O 1
ATOM 4425 N N . LEU B 1 270 ? 41.706 99.969 191.408 1.00 15.22 287 LEU B N 1
ATOM 4426 C CA . LEU B 1 270 ? 42.898 100.057 190.559 1.00 15.06 287 LEU B CA 1
ATOM 4427 C C . LEU B 1 270 ? 44.113 100.537 191.347 1.00 22.74 287 LEU B C 1
ATOM 4428 O O . LEU B 1 270 ? 45.228 100.063 191.131 1.00 19.11 287 LEU B O 1
ATOM 4433 N N . ARG B 1 271 ? 43.891 101.474 192.264 1.00 17.83 288 ARG B N 1
ATOM 4434 C CA . ARG B 1 271 ? 44.987 102.122 192.981 1.00 23.51 288 ARG B CA 1
ATOM 4435 C C . ARG B 1 271 ? 45.704 101.212 193.981 1.00 26.37 288 ARG B C 1
ATOM 4436 O O . ARG B 1 271 ? 46.811 101.521 194.426 1.00 25.65 288 ARG B O 1
ATOM 4444 N N . SER B 1 272 ? 45.064 100.110 194.361 1.00 23.18 289 SER B N 1
ATOM 4445 C CA . SER B 1 272 ? 45.714 99.135 195.235 1.00 29.80 289 SER B CA 1
ATOM 4446 C C . SER B 1 272 ? 45.815 97.758 194.551 1.00 29.50 289 SER B C 1
ATOM 4447 O O . SER B 1 272 ? 46.080 96.742 195.194 1.00 35.12 289 SER B O 1
ATOM 4450 N N . TRP B 1 273 ? 45.599 97.735 193.238 1.00 28.13 290 TRP B N 1
ATOM 4451 C CA . TRP B 1 273 ? 45.723 96.508 192.451 1.00 26.10 290 TRP B CA 1
ATOM 4452 C C . TRP B 1 273 ? 47.166 96.339 191.977 1.00 26.22 290 TRP B C 1
ATOM 4453 O O . TRP B 1 273 ? 47.618 97.064 191.091 1.00 24.55 290 TRP B O 1
ATOM 4464 N N . ASP B 1 274 ? 47.885 95.377 192.544 1.00 30.22 291 ASP B N 1
ATOM 4465 C CA . ASP B 1 274 ? 49.311 95.230 192.238 1.00 29.16 291 ASP B CA 1
ATOM 4466 C C . ASP B 1 274 ? 49.560 94.794 190.789 1.00 29.76 291 ASP B C 1
ATOM 4467 O O . ASP B 1 274 ? 50.636 95.041 190.235 1.00 34.56 291 ASP B O 1
ATOM 4472 N N . GLU B 1 275 ? 48.557 94.177 190.170 1.00 23.25 292 GLU B N 1
ATOM 4473 C CA . GLU B 1 275 ? 48.659 93.763 188.769 1.00 27.77 292 GLU B CA 1
ATOM 4474 C C . GLU B 1 275 ? 48.856 94.934 187.797 1.00 34.26 292 GLU B C 1
ATOM 4475 O O . GLU B 1 275 ? 49.377 94.752 186.691 1.00 29.41 292 GLU B O 1
ATOM 4481 N N . VAL B 1 276 ? 48.459 96.136 188.203 1.00 26.05 293 VAL B N 1
ATOM 4482 C CA . VAL B 1 276 ? 48.602 97.292 187.317 1.00 24.84 293 VAL B CA 1
ATOM 4483 C C . VAL B 1 276 ? 49.430 98.383 187.977 1.00 26.46 293 VAL B C 1
ATOM 4484 O O . VAL B 1 276 ? 49.374 99.548 187.576 1.00 27.37 293 VAL B O 1
ATOM 4488 N N . LYS B 1 277 ? 50.197 97.999 188.993 1.00 26.43 294 LYS B N 1
ATOM 4489 C CA . LYS B 1 277 ? 51.060 98.942 189.689 1.00 27.65 294 LYS B CA 1
ATOM 4490 C C . LYS B 1 277 ? 52.042 99.544 188.695 1.00 34.92 294 LYS B C 1
ATOM 4491 O O . LYS B 1 277 ? 52.642 98.828 187.892 1.00 32.35 294 LYS B O 1
ATOM 4497 N N . GLY B 1 278 ? 52.155 100.869 188.709 1.00 30.50 295 GLY B N 1
ATOM 4498 C CA . GLY B 1 278 ? 53.029 101.574 187.787 1.00 30.03 295 GLY B CA 1
ATOM 4499 C C . GLY B 1 278 ? 52.460 101.781 186.390 1.00 34.14 295 GLY B C 1
ATOM 4500 O O . GLY B 1 278 ? 53.102 102.416 185.550 1.00 34.31 295 GLY B O 1
ATOM 4501 N N . GLN B 1 279 ? 51.254 101.275 186.138 1.00 26.72 296 GLN B N 1
ATOM 4502 C CA . GLN B 1 279 ? 50.581 101.531 184.861 1.00 23.81 296 GLN B CA 1
ATOM 4503 C C . GLN B 1 279 ? 49.456 102.541 185.057 1.00 24.67 296 GLN B C 1
ATOM 4504 O O . GLN B 1 279 ? 48.381 102.406 184.470 1.00 22.63 296 GLN B O 1
ATOM 4510 N N . ASP B 1 280 ? 49.716 103.557 185.873 1.00 18.73 297 ASP B N 1
ATOM 4511 C CA . ASP B 1 280 ? 48.666 104.467 186.322 1.00 22.27 297 ASP B CA 1
ATOM 4512 C C . ASP B 1 280 ? 48.346 105.595 185.337 1.00 21.92 297 ASP B C 1
ATOM 4513 O O . ASP B 1 280 ? 47.426 106.385 185.570 1.00 24.36 297 ASP B O 1
ATOM 4518 N N . LYS B 1 281 ? 49.084 105.654 184.231 1.00 20.33 298 LYS B N 1
ATOM 4519 C CA . LYS B 1 281 ? 48.931 106.747 183.275 1.00 18.21 298 LYS B CA 1
ATOM 4520 C C . LYS B 1 281 ? 48.270 106.291 181.986 1.00 24.85 298 LYS B C 1
ATOM 4521 O O . LYS B 1 281 ? 48.548 106.828 180.918 1.00 30.16 298 LYS B O 1
ATOM 4527 N N . LYS B 1 282 ? 47.409 105.286 182.096 1.00 18.77 299 LYS B N 1
ATOM 4528 C CA . LYS B 1 282 ? 46.648 104.784 180.957 1.00 20.06 299 LYS B CA 1
ATOM 4529 C C . LYS B 1 282 ? 45.158 104.929 181.240 1.00 19.13 299 LYS B C 1
ATOM 4530 O O . LYS B 1 282 ? 44.754 104.982 182.403 1.00 14.94 299 LYS B O 1
ATOM 4536 N N . PRO B 1 283 ? 44.336 105.004 180.183 1.00 17.58 300 PRO B N 1
ATOM 4537 C CA . PRO B 1 283 ? 42.881 104.960 180.384 1.00 14.13 300 PRO B CA 1
ATOM 4538 C C . PRO B 1 283 ? 42.425 103.572 180.822 1.00 19.29 300 PRO B C 1
ATOM 4539 O O . PRO B 1 283 ? 42.850 102.583 180.222 1.00 17.91 300 PRO B O 1
ATOM 4543 N N . TYR B 1 284 ? 41.593 103.511 181.860 1.00 10.35 301 TYR B N 1
ATOM 4544 C CA . TYR B 1 284 ? 41.021 102.258 182.346 1.00 13.76 301 TYR B CA 1
ATOM 4545 C C . TYR B 1 284 ? 39.502 102.281 182.219 1.00 13.53 301 TYR B C 1
ATOM 4546 O O . TYR B 1 284 ? 38.848 103.221 182.653 1.00 17.42 301 TYR B O 1
ATOM 4555 N N . ILE B 1 285 ? 38.936 101.249 181.613 1.00 10.44 302 ILE B N 1
ATOM 4556 C CA . ILE B 1 285 ? 37.495 101.183 181.502 1.00 10.77 302 ILE B CA 1
ATOM 4557 C C . ILE B 1 285 ? 36.988 99.869 182.095 1.00 16.79 302 ILE B C 1
ATOM 4558 O O . ILE B 1 285 ? 37.468 98.793 181.741 1.00 14.28 302 ILE B O 1
ATOM 4563 N N . LEU B 1 286 ? 36.048 99.976 183.032 1.00 15.36 303 LEU B N 1
ATOM 4564 C CA . LEU B 1 286 ? 35.415 98.807 183.644 1.00 17.78 303 LEU B CA 1
ATOM 4565 C C . LEU B 1 286 ? 34.258 98.307 182.797 1.00 17.88 303 LEU B C 1
ATOM 4566 O O . LEU B 1 286 ? 33.373 99.088 182.440 1.00 17.51 303 LEU B O 1
ATOM 4571 N N . LEU B 1 287 ? 34.233 97.004 182.518 1.00 12.53 304 LEU B N 1
ATOM 4572 C CA . LEU B 1 287 ? 33.222 96.445 181.628 1.00 13.54 304 LEU B CA 1
ATOM 4573 C C . LEU B 1 287 ? 32.290 95.435 182.305 1.00 16.57 304 LEU B C 1
ATOM 4574 O O . LEU B 1 287 ? 32.748 94.499 182.966 1.00 16.68 304 LEU B O 1
ATOM 4579 N N . ARG B 1 288 ? 30.983 95.626 182.112 1.00 12.61 305 ARG B N 1
ATOM 4580 C CA . ARG B 1 288 ? 29.964 94.675 182.563 1.00 13.74 305 ARG B CA 1
ATOM 4581 C C . ARG B 1 288 ? 28.914 94.512 181.469 1.00 18.29 305 ARG B C 1
ATOM 4582 O O . ARG B 1 288 ? 28.809 95.367 180.588 1.00 17.24 305 ARG B O 1
ATOM 4590 N N . ASP B 1 289 ? 28.142 93.425 181.507 1.00 15.36 306 ASP B N 1
ATOM 4591 C CA . ASP B 1 289 ? 27.097 93.239 180.501 1.00 19.35 306 ASP B CA 1
ATOM 4592 C C . ASP B 1 289 ? 25.906 94.165 180.753 1.00 22.96 306 ASP B C 1
ATOM 4593 O O . ASP B 1 289 ? 25.288 94.676 179.816 1.00 22.70 306 ASP B O 1
ATOM 4598 N N . GLY B 1 290 ? 25.606 94.396 182.026 1.00 22.27 307 GLY B N 1
ATOM 4599 C CA . GLY B 1 290 ? 24.438 95.168 182.400 1.00 18.63 307 GLY B CA 1
ATOM 4600 C C . GLY B 1 290 ? 24.673 96.665 182.364 1.00 24.87 307 GLY B C 1
ATOM 4601 O O . GLY B 1 290 ? 25.519 97.166 181.626 1.00 23.63 307 GLY B O 1
ATOM 4602 N N . THR B 1 291 ? 23.897 97.383 183.164 1.00 25.60 308 THR B N 1
ATOM 4603 C CA . THR B 1 291 ? 23.940 98.837 183.197 1.00 21.93 308 THR B CA 1
ATOM 4604 C C . THR B 1 291 ? 23.944 99.346 184.639 1.00 27.26 308 THR B C 1
ATOM 4605 O O . THR B 1 291 ? 24.001 98.561 185.589 1.00 21.60 308 THR B O 1
ATOM 4609 N N . TRP B 1 292 ? 23.889 100.663 184.798 1.00 22.93 309 TRP B N 1
ATOM 4610 C CA . TRP B 1 292 ? 23.814 101.266 186.128 1.00 25.94 309 TRP B CA 1
ATOM 4611 C C . TRP B 1 292 ? 22.554 102.122 186.288 1.00 24.85 309 TRP B C 1
ATOM 4612 O O . TRP B 1 292 ? 21.840 102.381 185.310 1.00 25.51 309 TRP B O 1
ATOM 4623 N N . ASP B 1 293 ? 22.296 102.551 187.523 1.00 27.29 310 ASP B N 1
ATOM 4624 C CA . ASP B 1 293 ? 21.184 103.445 187.846 1.00 30.08 310 ASP B CA 1
ATOM 4625 C C . ASP B 1 293 ? 19.858 102.920 187.315 1.00 25.76 310 ASP B C 1
ATOM 4626 O O . ASP B 1 293 ? 19.162 103.607 186.560 1.00 28.73 310 ASP B O 1
ATOM 4631 N N . SER B 1 294 ? 19.519 101.698 187.716 1.00 26.97 311 SER B N 1
ATOM 4632 C CA . SER B 1 294 ? 18.271 101.055 187.313 1.00 31.31 311 SER B CA 1
ATOM 4633 C C . SER B 1 294 ? 18.051 101.105 185.800 1.00 35.64 311 SER B C 1
ATOM 4634 O O . SER B 1 294 ? 16.947 101.400 185.336 1.00 41.60 311 SER B O 1
ATOM 4637 N N . GLY B 1 295 ? 19.103 100.818 185.036 1.00 27.19 312 GLY B N 1
ATOM 4638 C CA . GLY B 1 295 ? 18.989 100.742 183.590 1.00 25.63 312 GLY B CA 1
ATOM 4639 C C . GLY B 1 295 ? 19.145 102.054 182.842 1.00 30.50 312 GLY B C 1
ATOM 4640 O O . GLY B 1 295 ? 19.161 102.071 181.610 1.00 38.05 312 GLY B O 1
ATOM 4641 N N . LYS B 1 296 ? 19.259 103.159 183.572 1.00 31.57 313 LYS B N 1
ATOM 4642 C CA . LYS B 1 296 ? 19.289 104.471 182.926 1.00 26.70 313 LYS B CA 1
ATOM 4643 C C . LYS B 1 296 ? 20.679 104.918 182.486 1.00 27.83 313 LYS B C 1
ATOM 4644 O O . LYS B 1 296 ? 20.808 105.798 181.636 1.00 27.83 313 LYS B O 1
ATOM 4650 N N . THR B 1 297 ? 21.717 104.316 183.053 1.00 24.82 314 THR B N 1
ATOM 4651 C CA . THR B 1 297 ? 23.084 104.702 182.709 1.00 27.13 314 THR B CA 1
ATOM 4652 C C . THR B 1 297 ? 23.805 103.560 182.006 1.00 23.07 314 THR B C 1
ATOM 4653 O O . THR B 1 297 ? 23.879 102.454 182.532 1.00 23.52 314 THR B O 1
ATOM 4657 N N . PHE B 1 298 ? 24.340 103.834 180.821 1.00 18.02 315 PHE B N 1
ATOM 4658 C CA . PHE B 1 298 ? 24.986 102.796 180.023 1.00 18.35 315 PHE B CA 1
ATOM 4659 C C . PHE B 1 298 ? 26.503 102.852 180.142 1.00 20.61 315 PHE B C 1
ATOM 4660 O O . PHE B 1 298 ? 27.194 101.859 179.915 1.00 17.70 315 PHE B O 1
ATOM 4668 N N . GLY B 1 299 ? 27.009 104.025 180.505 1.00 18.58 316 GLY B N 1
ATOM 4669 C CA . GLY B 1 299 ? 28.433 104.258 180.638 1.00 18.35 316 GLY B CA 1
ATOM 4670 C C . GLY B 1 299 ? 28.654 105.573 181.355 1.00 18.88 316 GLY B C 1
ATOM 4671 O O . GLY B 1 299 ? 27.740 106.381 181.447 1.00 17.47 316 GLY B O 1
ATOM 4672 N N . TYR B 1 300 ? 29.857 105.787 181.874 1.00 11.47 317 TYR B N 1
ATOM 4673 C CA . TYR B 1 300 ? 30.164 107.011 182.601 1.00 12.41 317 TYR B CA 1
ATOM 4674 C C . TYR B 1 300 ? 31.669 107.234 182.579 1.00 19.25 317 TYR B C 1
ATOM 4675 O O . TYR B 1 300 ? 32.445 106.333 182.903 1.00 13.45 317 TYR B O 1
ATOM 4684 N N . ALA B 1 301 ? 32.067 108.435 182.172 1.00 14.96 318 ALA B N 1
ATOM 4685 C CA . ALA B 1 301 ? 33.467 108.781 182.001 1.00 15.90 318 ALA B CA 1
ATOM 4686 C C . ALA B 1 301 ? 33.902 109.701 183.118 1.00 20.16 318 ALA B C 1
ATOM 4687 O O . ALA B 1 301 ? 33.111 110.503 183.605 1.00 14.14 318 ALA B O 1
ATOM 4689 N N . SER B 1 302 ? 35.160 109.583 183.525 1.00 15.75 319 SER B N 1
ATOM 4690 C CA . SER B 1 302 ? 35.673 110.376 184.635 1.00 20.52 319 SER B CA 1
ATOM 4691 C C . SER B 1 302 ? 35.694 111.862 184.310 1.00 21.66 319 SER B C 1
ATOM 4692 O O . SER B 1 302 ? 35.582 112.702 185.203 1.00 21.49 319 SER B O 1
ATOM 4695 N N . GLY B 1 303 ? 35.832 112.186 183.029 1.00 16.59 320 GLY B N 1
ATOM 4696 C CA . GLY B 1 303 ? 35.861 113.577 182.613 1.00 15.44 320 GLY B CA 1
ATOM 4697 C C . GLY B 1 303 ? 35.873 113.724 181.105 1.00 19.08 320 GLY B C 1
ATOM 4698 O O . GLY B 1 303 ? 35.994 112.741 180.378 1.00 18.53 320 GLY B O 1
ATOM 4699 N N . ILE B 1 304 ? 35.724 114.957 180.633 1.00 18.13 321 ILE B N 1
ATOM 4700 C CA . ILE B 1 304 ? 35.824 115.232 179.205 1.00 18.69 321 ILE B CA 1
ATOM 4701 C C . ILE B 1 304 ? 37.182 115.840 178.867 1.00 23.17 321 ILE B C 1
ATOM 4702 O O . ILE B 1 304 ? 37.585 116.846 179.458 1.00 22.83 321 ILE B O 1
ATOM 4707 N N . GLY B 1 305 ? 37.896 115.225 177.931 1.00 13.61 322 GLY B N 1
ATOM 4708 C CA . GLY B 1 305 ? 39.169 115.769 177.475 1.00 15.41 322 GLY B CA 1
ATOM 4709 C C . GLY B 1 305 ? 40.288 115.601 178.480 1.00 21.51 322 GLY B C 1
ATOM 4710 O O . GLY B 1 305 ? 40.962 116.565 178.845 1.00 22.04 322 GLY B O 1
ATOM 4711 N N . VAL B 1 306 ? 40.497 114.365 178.919 1.00 15.78 323 VAL B N 1
ATOM 4712 C CA . VAL B 1 306 ? 41.490 114.095 179.951 1.00 19.80 323 VAL B CA 1
ATOM 4713 C C . VAL B 1 306 ? 42.613 113.168 179.476 1.00 22.26 323 VAL B C 1
ATOM 4714 O O . VAL B 1 306 ? 43.555 112.902 180.224 1.00 19.95 323 VAL B O 1
ATOM 4718 N N . ILE B 1 307 ? 42.536 112.699 178.233 1.00 18.08 324 ILE B N 1
ATOM 4719 C CA . ILE B 1 307 ? 43.599 111.852 177.682 1.00 17.34 324 ILE B CA 1
ATOM 4720 C C . ILE B 1 307 ? 44.611 112.688 176.916 1.00 17.95 324 ILE B C 1
ATOM 4721 O O . ILE B 1 307 ? 44.287 113.266 175.879 1.00 25.72 324 ILE B O 1
ATOM 4726 N N . HIS B 1 308 ? 45.842 112.728 177.417 1.00 19.09 325 HIS B N 1
ATOM 4727 C CA . HIS B 1 308 ? 46.908 113.506 176.781 1.00 26.30 325 HIS B CA 1
ATOM 4728 C C . HIS B 1 308 ? 48.115 112.624 176.453 1.00 27.24 325 HIS B C 1
ATOM 4729 O O . HIS B 1 308 ? 48.624 111.928 177.322 1.00 28.85 325 HIS B O 1
ATOM 4736 N N . LEU B 1 309 ? 48.557 112.644 175.198 1.00 27.43 326 LEU B N 1
ATOM 4737 C CA . LEU B 1 309 ? 49.641 111.767 174.753 1.00 29.25 326 LEU B CA 1
ATOM 4738 C C . LEU B 1 309 ? 51.021 112.178 175.282 1.00 29.64 326 LEU B C 1
ATOM 4739 O O . LEU B 1 309 ? 51.850 111.321 175.592 1.00 39.73 326 LEU B O 1
ATOM 4744 N N . ASN B 1 310 ? 51.255 113.482 175.397 1.00 23.13 327 ASN B N 1
ATOM 4745 C CA . ASN B 1 310 ? 52.566 113.997 175.798 1.00 33.50 327 ASN B CA 1
ATOM 4746 C C . ASN B 1 310 ? 52.708 114.158 177.310 1.00 40.33 327 ASN B C 1
ATOM 4747 O O . ASN B 1 310 ? 53.787 113.932 177.863 1.00 40.53 327 ASN B O 1
ATOM 4752 N N . ASN B 1 311 ? 51.635 114.581 177.972 1.00 31.43 328 ASN B N 1
ATOM 4753 C CA . ASN B 1 311 ? 51.623 114.659 179.436 1.00 27.96 328 ASN B CA 1
ATOM 4754 C C . ASN B 1 311 ? 50.400 113.967 180.025 1.00 26.40 328 ASN B C 1
ATOM 4755 O O . ASN B 1 311 ? 49.464 114.633 180.473 1.00 27.43 328 ASN B O 1
ATOM 4760 N N . PRO B 1 312 ? 50.402 112.625 180.029 1.00 26.10 329 PRO B N 1
ATOM 4761 C CA . PRO B 1 312 ? 49.231 111.872 180.488 1.00 23.70 329 PRO B CA 1
ATOM 4762 C C . PRO B 1 312 ? 48.982 112.090 181.966 1.00 23.57 329 PRO B C 1
ATOM 4763 O O . PRO B 1 312 ? 49.932 112.172 182.733 1.00 28.54 329 PRO B O 1
ATOM 4767 N N . ARG B 1 313 ? 47.717 112.187 182.349 1.00 18.94 330 ARG B N 1
ATOM 4768 C CA . ARG B 1 313 ? 47.339 112.196 183.754 1.00 21.79 330 ARG B CA 1
ATOM 4769 C C . ARG B 1 313 ? 47.710 110.864 184.406 1.00 21.45 330 ARG B C 1
ATOM 4770 O O . ARG B 1 313 ? 47.738 109.829 183.739 1.00 25.87 330 ARG B O 1
ATOM 4778 N N . GLY B 1 314 ? 47.997 110.890 185.703 1.00 26.48 331 GLY B N 1
ATOM 4779 C CA . GLY B 1 314 ? 48.401 109.692 186.420 1.00 28.03 331 GLY B CA 1
ATOM 4780 C C . GLY B 1 314 ? 47.393 109.258 187.467 1.00 25.19 331 GLY B C 1
ATOM 4781 O O . GLY B 1 314 ? 46.262 109.738 187.474 1.00 23.27 331 GLY B O 1
ATOM 4782 N N . ASN B 1 315 ? 47.804 108.333 188.332 1.00 21.31 332 ASN B N 1
ATOM 4783 C CA . ASN B 1 315 ? 46.997 107.859 189.458 1.00 21.06 332 ASN B CA 1
ATOM 4784 C C . ASN B 1 315 ? 45.606 107.383 189.044 1.00 18.09 332 ASN B C 1
ATOM 4785 O O . ASN B 1 315 ? 44.628 107.560 189.782 1.00 18.83 332 ASN B O 1
ATOM 4790 N N . PHE B 1 316 ? 45.529 106.762 187.868 1.00 16.27 333 PHE B N 1
ATOM 4791 C CA . PHE B 1 316 ? 44.285 106.163 187.378 1.00 18.33 333 PHE B CA 1
ATOM 4792 C C . PHE B 1 316 ? 43.138 107.171 187.321 1.00 18.07 333 PHE B C 1
ATOM 4793 O O . PHE B 1 316 ? 41.974 106.806 187.480 1.00 16.01 333 PHE B O 1
ATOM 4801 N N . GLU B 1 317 ? 43.472 108.433 187.069 1.00 15.23 334 GLU B N 1
ATOM 4802 C CA . GLU B 1 317 ? 42.473 109.500 187.014 1.00 15.73 334 GLU B CA 1
ATOM 4803 C C . GLU B 1 317 ? 41.642 109.443 185.744 1.00 18.50 334 GLU B C 1
ATOM 4804 O O . GLU B 1 317 ? 40.523 109.960 185.700 1.00 18.86 334 GLU B O 1
ATOM 4810 N N . VAL B 1 318 ? 42.193 108.816 184.712 1.00 17.30 335 VAL B N 1
ATOM 4811 C CA . VAL B 1 318 ? 41.481 108.652 183.456 1.00 14.33 335 VAL B CA 1
ATOM 4812 C C . VAL B 1 318 ? 40.816 107.283 183.421 1.00 20.71 335 VAL B C 1
ATOM 4813 O O . VAL B 1 318 ? 41.470 106.257 183.208 1.00 19.27 335 VAL B O 1
ATOM 4817 N N . ALA B 1 319 ? 39.507 107.277 183.631 1.00 15.16 336 ALA B N 1
ATOM 4818 C CA . ALA B 1 319 ? 38.765 106.039 183.761 1.00 14.11 336 ALA B CA 1
ATOM 4819 C C . ALA B 1 319 ? 37.319 106.198 183.333 1.00 12.13 336 ALA B C 1
ATOM 4820 O O . ALA B 1 319 ? 36.786 107.306 183.275 1.00 17.95 336 ALA B O 1
ATOM 4822 N N . ALA B 1 320 ? 36.687 105.070 183.053 1.00 15.04 337 ALA B N 1
ATOM 4823 C CA . ALA B 1 320 ? 35.284 105.047 182.705 1.00 10.97 337 ALA B CA 1
ATOM 4824 C C . ALA B 1 320 ? 34.716 103.699 183.091 1.00 16.63 337 ALA B C 1
ATOM 4825 O O . ALA B 1 320 ? 35.463 102.774 183.428 1.00 15.19 337 ALA B O 1
ATOM 4827 N N . ILE B 1 321 ? 33.392 103.602 183.053 1.00 12.79 338 ILE B N 1
ATOM 4828 C CA . ILE B 1 321 ? 32.707 102.326 183.152 1.00 14.33 338 ILE B CA 1
ATOM 4829 C C . ILE B 1 321 ? 31.808 102.224 181.925 1.00 13.91 338 ILE B C 1
ATOM 4830 O O . ILE B 1 321 ? 31.343 103.237 181.401 1.00 14.29 338 ILE B O 1
ATOM 4835 N N . SER B 1 322 ? 31.576 101.014 181.444 1.00 13.39 339 SER B N 1
ATOM 4836 C CA . SER B 1 322 ? 30.799 100.861 180.220 1.00 13.63 339 SER B CA 1
ATOM 4837 C C . SER B 1 322 ? 30.114 99.522 180.168 1.00 14.25 339 SER B C 1
ATOM 4838 O O . SER B 1 322 ? 30.695 98.511 180.546 1.00 16.86 339 SER B O 1
ATOM 4841 N N . THR B 1 323 ? 28.880 99.518 179.685 1.00 11.19 340 THR B N 1
ATOM 4842 C CA . THR B 1 323 ? 28.225 98.270 179.352 1.00 14.55 340 THR B CA 1
ATOM 4843 C C . THR B 1 323 ? 28.902 97.699 178.112 1.00 18.17 340 THR B C 1
ATOM 4844 O O . THR B 1 323 ? 29.554 98.434 177.365 1.00 14.95 340 THR B O 1
ATOM 4848 N N . THR B 1 324 ? 28.786 96.392 177.909 1.00 14.42 341 THR B N 1
ATOM 4849 C CA . THR B 1 324 ? 29.268 95.779 176.678 1.00 17.12 341 THR B CA 1
ATOM 4850 C C . THR B 1 324 ? 28.124 95.191 175.863 1.00 24.16 341 THR B C 1
ATOM 4851 O O . THR B 1 324 ? 28.348 94.612 174.804 1.00 17.89 341 THR B O 1
ATOM 4855 N N . SER B 1 325 ? 26.900 95.327 176.363 1.00 20.45 342 SER B N 1
ATOM 4856 C CA . SER B 1 325 ? 25.737 94.751 175.686 1.00 24.36 342 SER B CA 1
ATOM 4857 C C . SER B 1 325 ? 25.573 95.206 174.233 1.00 25.89 342 SER B C 1
ATOM 4858 O O . SER B 1 325 ? 25.743 96.385 173.911 1.00 19.82 342 SER B O 1
ATOM 4861 N N . SER B 1 326 ? 25.238 94.252 173.369 1.00 20.76 343 SER B N 1
ATOM 4862 C CA . SER B 1 326 ? 24.895 94.513 171.968 1.00 33.73 343 SER B CA 1
ATOM 4863 C C . SER B 1 326 ? 23.748 95.513 171.804 1.00 30.75 343 SER B C 1
ATOM 4864 O O . SER B 1 326 ? 23.617 96.134 170.750 1.00 28.02 343 SER B O 1
ATOM 4867 N N . SER B 1 327 ? 22.903 95.636 172.828 1.00 24.24 344 SER B N 1
ATOM 4868 C CA . SER B 1 327 ? 21.814 96.611 172.818 1.00 27.58 344 SER B CA 1
ATOM 4869 C C . SER B 1 327 ? 22.366 98.029 172.855 1.00 20.46 344 SER B C 1
ATOM 4870 O O . SER B 1 327 ? 21.674 98.985 172.502 1.00 21.01 344 SER B O 1
ATOM 4873 N N . HIS B 1 328 ? 23.608 98.157 173.309 1.00 15.70 345 HIS B N 1
ATOM 4874 C CA . HIS B 1 328 ? 24.293 99.444 173.371 1.00 21.03 345 HIS B CA 1
ATOM 4875 C C . HIS B 1 328 ? 25.658 99.322 172.719 1.00 15.40 345 HIS B C 1
ATOM 4876 O O . HIS B 1 328 ? 26.685 99.423 173.391 1.00 16.98 345 HIS B O 1
ATOM 4883 N N . PRO B 1 329 ? 25.673 99.096 171.401 1.00 17.38 346 PRO B N 1
ATOM 4884 C CA . PRO B 1 329 ? 26.905 98.635 170.755 1.00 15.51 346 PRO B CA 1
ATOM 4885 C C . PRO B 1 329 ? 28.038 99.662 170.716 1.00 13.87 346 PRO B C 1
ATOM 4886 O O . PRO B 1 329 ? 29.187 99.255 170.536 1.00 18.21 346 PRO B O 1
ATOM 4890 N N . TYR B 1 330 ? 27.745 100.945 170.913 1.00 16.41 347 TYR B N 1
ATOM 4891 C CA . TYR B 1 330 ? 28.769 101.970 170.725 1.00 22.67 347 TYR B CA 1
ATOM 4892 C C . TYR B 1 330 ? 29.089 102.731 172.011 1.00 20.82 347 TYR B C 1
ATOM 4893 O O . TYR B 1 330 ? 29.711 103.797 171.968 1.00 18.55 347 TYR B O 1
ATOM 4902 N N . THR B 1 331 ? 28.663 102.193 173.150 1.00 12.27 348 THR B N 1
ATOM 4903 C CA . THR B 1 331 ? 28.796 102.918 174.417 1.00 16.47 348 THR B CA 1
ATOM 4904 C C . THR B 1 331 ? 30.257 103.100 174.822 1.00 17.72 348 THR B C 1
ATOM 4905 O O . THR B 1 331 ? 30.640 104.161 175.319 1.00 16.70 348 THR B O 1
ATOM 4909 N N . LEU B 1 332 ? 31.080 102.080 174.592 1.00 11.80 349 LEU B N 1
ATOM 4910 C CA . LEU B 1 332 ? 32.511 102.193 174.899 1.00 13.31 349 LEU B CA 1
ATOM 4911 C C . LEU B 1 332 ? 33.170 103.287 174.065 1.00 13.87 349 LEU B C 1
ATOM 4912 O O . LEU B 1 332 ? 33.953 104.097 174.569 1.00 11.97 349 LEU B O 1
ATOM 4917 N N . ALA B 1 333 ? 32.863 103.298 172.775 1.00 14.56 350 ALA B N 1
ATOM 4918 C CA . ALA B 1 333 ? 33.418 104.298 171.874 1.00 15.49 350 ALA B CA 1
ATOM 4919 C C . ALA B 1 333 ? 32.960 105.702 172.266 1.00 12.80 350 ALA B C 1
ATOM 4920 O O . ALA B 1 333 ? 33.725 106.663 172.192 1.00 12.07 350 ALA B O 1
ATOM 4922 N N . HIS B 1 334 ? 31.702 105.808 172.675 1.00 13.79 351 HIS B N 1
ATOM 4923 C CA . HIS B 1 334 ? 31.125 107.079 173.097 1.00 14.82 351 HIS B CA 1
ATOM 4924 C C . HIS B 1 334 ? 31.851 107.619 174.337 1.00 14.57 351 HIS B C 1
ATOM 4925 O O . HIS B 1 334 ? 32.263 108.787 174.375 1.00 14.11 351 HIS B O 1
ATOM 4932 N N . GLU B 1 335 ? 32.005 106.764 175.344 1.00 12.32 352 GLU B N 1
ATOM 4933 C CA . GLU B 1 335 ? 32.698 107.128 176.578 1.00 15.29 352 GLU B CA 1
ATOM 4934 C C . GLU B 1 335 ? 34.144 107.536 176.292 1.00 16.07 352 GLU B C 1
ATOM 4935 O O . GLU B 1 335 ? 34.651 108.542 176.808 1.00 16.92 352 GLU B O 1
ATOM 4937 N N . ILE B 1 336 ? 34.812 106.743 175.469 1.00 13.07 353 ILE B N 1
ATOM 4938 C CA . ILE B 1 336 ? 36.188 107.046 175.107 1.00 12.76 353 ILE B CA 1
ATOM 4939 C C . ILE B 1 336 ? 36.245 108.357 174.311 1.00 16.42 353 ILE B C 1
ATOM 4940 O O . ILE B 1 336 ? 37.206 109.121 174.422 1.00 13.14 353 ILE B O 1
ATOM 4945 N N . GLY B 1 337 ? 35.205 108.623 173.528 1.00 14.07 354 GLY B N 1
ATOM 4946 C CA . GLY B 1 337 ? 35.067 109.914 172.870 1.00 12.47 354 GLY B CA 1
ATOM 4947 C C . GLY B 1 337 ? 35.143 111.070 173.858 1.00 17.90 354 GLY B C 1
ATOM 4948 O O . GLY B 1 337 ? 35.886 112.040 173.658 1.00 15.02 354 GLY B O 1
ATOM 4949 N N . HIS B 1 338 ? 34.360 110.967 174.928 1.00 9.22 355 HIS B N 1
ATOM 4950 C CA . HIS B 1 338 ? 34.378 111.972 175.984 1.00 10.21 355 HIS B CA 1
ATOM 4951 C C . HIS B 1 338 ? 35.781 112.096 176.586 1.00 11.90 355 HIS B C 1
ATOM 4952 O O . HIS B 1 338 ? 36.280 113.202 176.782 1.00 14.95 355 HIS B O 1
ATOM 4959 N N . LEU B 1 339 ? 36.428 110.962 176.859 1.00 9.34 356 LEU B N 1
ATOM 4960 C CA . LEU B 1 339 ? 37.758 110.999 177.482 1.00 13.15 356 LEU B CA 1
ATOM 4961 C C . LEU B 1 339 ? 38.737 111.725 176.576 1.00 18.93 356 LEU B C 1
ATOM 4962 O O . LEU B 1 339 ? 39.675 112.365 177.051 1.00 17.06 356 LEU B O 1
ATOM 4967 N N . LEU B 1 340 ? 38.499 111.647 175.269 1.00 10.49 357 LEU B N 1
ATOM 4968 C CA . LEU B 1 340 ? 39.377 112.292 174.298 1.00 14.93 357 LEU B CA 1
ATOM 4969 C C . LEU B 1 340 ? 39.008 113.753 174.051 1.00 14.52 357 LEU B C 1
ATOM 4970 O O . LEU B 1 340 ? 39.726 114.465 173.351 1.00 16.39 357 LEU B O 1
ATOM 4975 N N . GLY B 1 341 ? 37.889 114.203 174.608 1.00 16.56 358 GLY B N 1
ATOM 4976 C CA . GLY B 1 341 ? 37.512 115.600 174.476 1.00 16.23 358 GLY B CA 1
ATOM 4977 C C . GLY B 1 341 ? 36.216 115.885 173.746 1.00 16.16 358 GLY B C 1
ATOM 4978 O O . GLY B 1 341 ? 35.763 117.029 173.700 1.00 18.32 358 GLY B O 1
ATOM 4979 N N . ALA B 1 342 ? 35.608 114.849 173.178 1.00 11.60 359 ALA B N 1
ATOM 4980 C CA . ALA B 1 342 ? 34.374 115.034 172.420 1.00 21.67 359 ALA B CA 1
ATOM 4981 C C . ALA B 1 342 ? 33.196 115.363 173.329 1.00 22.07 359 ALA B C 1
ATOM 4982 O O . ALA B 1 342 ? 33.069 114.824 174.435 1.00 16.29 359 ALA B O 1
ATOM 4984 N N . GLU B 1 343 ? 32.317 116.230 172.838 1.00 15.71 360 GLU B N 1
ATOM 4985 C CA . GLU B 1 343 ? 31.117 116.608 173.565 1.00 22.59 360 GLU B CA 1
ATOM 4986 C C . GLU B 1 343 ? 29.874 116.142 172.819 1.00 23.30 360 GLU B C 1
ATOM 4987 O O . GLU B 1 343 ? 29.953 115.772 171.648 1.00 19.84 360 GLU B O 1
ATOM 4993 N N . HIS B 1 344 ? 28.734 116.138 173.502 1.00 16.78 361 HIS B N 1
ATOM 4994 C CA . HIS B 1 344 ? 27.483 115.719 172.871 1.00 20.68 361 HIS B CA 1
ATOM 4995 C C . HIS B 1 344 ? 27.101 116.662 171.747 1.00 18.72 361 HIS B C 1
ATOM 4996 O O . HIS B 1 344 ? 27.367 117.862 171.830 1.00 19.92 361 HIS B O 1
ATOM 5003 N N . VAL B 1 345 ? 26.474 116.112 170.708 1.00 21.43 362 VAL B N 1
ATOM 5004 C CA . VAL B 1 345 ? 26.000 116.895 169.570 1.00 25.26 362 VAL B CA 1
ATOM 5005 C C . VAL B 1 345 ? 24.580 116.471 169.203 1.00 30.20 362 VAL B C 1
ATOM 5006 O O . VAL B 1 345 ? 24.082 115.457 169.694 1.00 27.34 362 VAL B O 1
ATOM 5010 N N . ASP B 1 346 ? 23.930 117.244 168.338 1.00 32.51 363 ASP B N 1
ATOM 5011 C CA . ASP B 1 346 ? 22.536 116.986 167.988 1.00 43.69 363 ASP B CA 1
ATOM 5012 C C . ASP B 1 346 ? 22.367 116.247 166.653 1.00 50.85 363 ASP B C 1
ATOM 5013 O O . ASP B 1 346 ? 21.278 116.229 166.081 1.00 50.40 363 ASP B O 1
ATOM 5018 N N . ASN B 1 347 ? 23.441 115.644 166.155 1.00 36.27 364 ASN B N 1
ATOM 5019 C CA . ASN B 1 347 ? 23.357 114.850 164.934 1.00 31.54 364 ASN B CA 1
ATOM 5020 C C . ASN B 1 347 ? 23.098 113.391 165.298 1.00 31.90 364 ASN B C 1
ATOM 5021 O O . ASN B 1 347 ? 23.944 112.729 165.907 1.00 31.61 364 ASN B O 1
ATOM 5026 N N . GLU B 1 348 ? 21.941 112.885 164.883 1.00 24.81 365 GLU B N 1
ATOM 5027 C CA . GLU B 1 348 ? 21.469 111.567 165.297 1.00 34.02 365 GLU B CA 1
ATOM 5028 C C . GLU B 1 348 ? 22.324 110.422 164.766 1.00 27.79 365 GLU B C 1
ATOM 5029 O O . GLU B 1 348 ? 22.251 109.300 165.269 1.00 29.48 365 GLU B O 1
ATOM 5035 N N . GLN B 1 349 ? 23.127 110.696 163.745 1.00 25.18 366 GLN B N 1
ATOM 5036 C CA . GLN B 1 349 ? 24.016 109.675 163.216 1.00 29.23 366 GLN B CA 1
ATOM 5037 C C . GLN B 1 349 ? 25.389 109.724 163.868 1.00 21.59 366 GLN B C 1
ATOM 5038 O O . GLN B 1 349 ? 26.183 108.797 163.712 1.00 24.05 366 GLN B O 1
ATOM 5044 N N . ASP B 1 350 ? 25.670 110.808 164.590 1.00 21.15 367 ASP B N 1
ATOM 5045 C CA . ASP B 1 350 ? 26.977 110.984 165.229 1.00 23.65 367 ASP B CA 1
ATOM 5046 C C . ASP B 1 350 ? 27.092 110.091 166.462 1.00 19.04 367 ASP B C 1
ATOM 5047 O O . ASP B 1 350 ? 26.133 109.937 167.222 1.00 23.28 367 ASP B O 1
ATOM 5052 N N . LEU B 1 351 ? 28.267 109.495 166.641 1.00 16.91 368 LEU B N 1
ATOM 5053 C CA . LEU B 1 351 ? 28.570 108.699 167.826 1.00 13.59 368 LEU B CA 1
ATOM 5054 C C . LEU B 1 351 ? 28.237 109.442 169.113 1.00 23.03 368 LEU B C 1
ATOM 5055 O O . LEU B 1 351 ? 27.785 108.834 170.089 1.00 15.87 368 LEU B O 1
ATOM 5060 N N . MET B 1 352 ? 28.457 110.755 169.112 1.00 14.77 369 MET B N 1
ATOM 5061 C CA . MET B 1 352 ? 28.298 111.549 170.331 1.00 16.44 369 MET B CA 1
ATOM 5062 C C . MET B 1 352 ? 26.913 112.183 170.429 1.00 15.73 369 MET B C 1
ATOM 5063 O O . MET B 1 352 ? 26.722 113.157 171.155 1.00 19.30 369 MET B O 1
ATOM 5068 N N . TYR B 1 353 ? 25.953 111.627 169.694 1.00 14.23 370 TYR B N 1
ATOM 5069 C CA . TYR B 1 353 ? 24.549 112.039 169.798 1.00 21.11 370 TYR B CA 1
ATOM 5070 C C . TYR B 1 353 ? 24.074 111.942 171.244 1.00 33.17 370 TYR B C 1
ATOM 5071 O O . TYR B 1 353 ? 24.389 110.975 171.944 1.00 26.50 370 TYR B O 1
ATOM 5080 N N . THR B 1 354 ? 23.347 112.961 171.690 1.00 36.23 371 THR B N 1
ATOM 5081 C CA . THR B 1 354 ? 22.904 113.072 173.079 1.00 42.31 371 THR B CA 1
ATOM 5082 C C . THR B 1 354 ? 21.904 111.982 173.506 1.00 46.25 371 THR B C 1
ATOM 5083 O O . THR B 1 354 ? 21.762 111.698 174.692 1.00 48.55 371 THR B O 1
ATOM 5087 N N . TRP B 1 355 ? 21.218 111.359 172.554 1.00 34.57 372 TRP B N 1
ATOM 5088 C CA . TRP B 1 355 ? 20.183 110.394 172.921 1.00 38.01 372 TRP B CA 1
ATOM 5089 C C . TRP B 1 355 ? 20.433 108.997 172.381 1.00 42.32 372 TRP B C 1
ATOM 5090 O O . TRP B 1 355 ? 21.093 108.812 171.359 1.00 44.23 372 TRP B O 1
ATOM 5101 N N . TYR B 1 356 ? 19.873 108.021 173.089 1.00 42.56 373 TYR B N 1
ATOM 5102 C CA . TYR B 1 356 ? 19.982 106.612 172.737 1.00 47.84 373 TYR B CA 1
ATOM 5103 C C . TYR B 1 356 ? 19.081 106.318 171.540 1.00 50.85 373 TYR B C 1
ATOM 5104 O O . TYR B 1 356 ? 17.855 106.337 171.655 1.00 42.93 373 TYR B O 1
ATOM 5113 N N . SER B 1 357 ? 19.700 106.040 170.394 1.00 43.50 374 SER B N 1
ATOM 5114 C CA . SER B 1 357 ? 18.968 105.860 169.142 1.00 41.77 374 SER B CA 1
ATOM 5115 C C . SER B 1 357 ? 19.589 104.802 168.231 1.00 49.33 374 SER B C 1
ATOM 5116 O O . SER B 1 357 ? 20.806 104.611 168.233 1.00 48.43 374 SER B O 1
ATOM 5119 N N . PRO B 1 358 ? 18.749 104.130 167.425 1.00 47.93 375 PRO B N 1
ATOM 5120 C CA . PRO B 1 358 ? 19.241 103.122 166.479 1.00 43.57 375 PRO B CA 1
ATOM 5121 C C . PRO B 1 358 ? 19.851 103.753 165.234 1.00 37.27 375 PRO B C 1
ATOM 5122 O O . PRO B 1 358 ? 20.272 103.029 164.331 1.00 40.14 375 PRO B O 1
ATOM 5126 N N . GLN B 1 359 ? 19.862 105.083 165.180 1.00 31.19 376 GLN B N 1
ATOM 5127 C CA . GLN B 1 359 ? 20.431 105.805 164.044 1.00 32.10 376 GLN B CA 1
ATOM 5128 C C . GLN B 1 359 ? 21.909 106.136 164.240 1.00 32.65 376 GLN B C 1
ATOM 5129 O O . GLN B 1 359 ? 22.595 106.530 163.296 1.00 34.38 376 GLN B O 1
ATOM 5135 N N . VAL B 1 360 ? 22.386 106.010 165.473 1.00 30.00 377 VAL B N 1
ATOM 5136 C CA . VAL B 1 360 ? 23.767 106.352 165.798 1.00 26.24 377 VAL B CA 1
ATOM 5137 C C . VAL B 1 360 ? 24.746 105.436 165.067 1.00 34.93 377 VAL B C 1
ATOM 5138 O O . VAL B 1 360 ? 24.521 104.229 164.978 1.00 30.87 377 VAL B O 1
ATOM 5142 N N . THR B 1 361 ? 25.807 106.022 164.514 1.00 29.54 378 THR B N 1
ATOM 5143 C CA . THR B 1 361 ? 26.883 105.263 163.888 1.00 19.26 378 THR B CA 1
ATOM 5144 C C . THR B 1 361 ? 28.154 105.478 164.705 1.00 21.41 378 THR B C 1
ATOM 5145 O O . THR B 1 361 ? 28.258 106.468 165.428 1.00 23.46 378 THR B O 1
ATOM 5149 N N . PRO B 1 362 ? 29.127 104.554 164.607 1.00 16.18 379 PRO B N 1
ATOM 5150 C CA . PRO B 1 362 ? 30.341 104.732 165.412 1.00 19.34 379 PRO B CA 1
ATOM 5151 C C . PRO B 1 362 ? 31.337 105.707 164.783 1.00 20.38 379 PRO B C 1
ATOM 5152 O O . PRO B 1 362 ? 32.516 105.364 164.664 1.00 22.76 379 PRO B O 1
ATOM 5156 N N . ASN B 1 363 ? 30.870 106.894 164.397 1.00 21.67 380 ASN B N 1
ATOM 5157 C CA . ASN B 1 363 ? 31.703 107.879 163.710 1.00 17.99 380 ASN B CA 1
ATOM 5158 C C . ASN B 1 363 ? 31.618 109.257 164.348 1.00 19.21 380 ASN B C 1
ATOM 5159 O O . ASN B 1 363 ? 30.533 109.740 164.676 1.00 16.17 380 ASN B O 1
ATOM 5164 N N . HIS B 1 364 ? 32.763 109.902 164.512 1.00 14.00 381 HIS B N 1
ATOM 5165 C CA . HIS B 1 364 ? 32.759 111.298 164.901 1.00 12.83 381 HIS B CA 1
ATOM 5166 C C . HIS B 1 364 ? 32.542 112.122 163.643 1.00 22.15 381 HIS B C 1
ATOM 5167 O O . HIS B 1 364 ? 33.431 112.214 162.796 1.00 19.71 381 HIS B O 1
ATOM 5174 N N . LEU B 1 365 ? 31.358 112.712 163.518 1.00 16.95 382 LEU B N 1
ATOM 5175 C CA . LEU B 1 365 ? 31.018 113.471 162.320 1.00 17.77 382 LEU B CA 1
ATOM 5176 C C . LEU B 1 365 ? 31.142 114.975 162.556 1.00 21.31 382 LEU B C 1
ATOM 5177 O O . LEU B 1 365 ? 31.081 115.761 161.616 1.00 24.81 382 LEU B O 1
ATOM 5182 N N . SER B 1 366 ? 31.343 115.373 163.807 1.00 20.49 383 SER B N 1
ATOM 5183 C CA . SER B 1 366 ? 31.457 116.789 164.136 1.00 22.65 383 SER B CA 1
ATOM 5184 C C . SER B 1 366 ? 32.896 117.289 164.043 1.00 19.26 383 SER B C 1
ATOM 5185 O O . SER B 1 366 ? 33.765 116.836 164.788 1.00 20.28 383 SER B O 1
ATOM 5188 N N . ALA B 1 367 ? 33.136 118.232 163.134 1.00 15.77 384 ALA B N 1
ATOM 5189 C CA . ALA B 1 367 ? 34.449 118.848 162.990 1.00 24.28 384 ALA B CA 1
ATOM 5190 C C . ALA B 1 367 ? 34.897 119.504 164.297 1.00 28.48 384 ALA B C 1
ATOM 5191 O O . ALA B 1 367 ? 36.086 119.502 164.632 1.00 21.69 384 ALA B O 1
ATOM 5193 N N . ASP B 1 368 ? 33.945 120.079 165.025 1.00 21.88 385 ASP B N 1
ATOM 5194 C CA . ASP B 1 368 ? 34.254 120.703 166.305 1.00 18.73 385 ASP B CA 1
ATOM 5195 C C . ASP B 1 368 ? 34.743 119.669 167.313 1.00 18.35 385 ASP B C 1
ATOM 5196 O O . ASP B 1 368 ? 35.625 119.955 168.122 1.00 23.08 385 ASP B O 1
ATOM 5201 N N . ASN B 1 369 ? 34.171 118.471 167.277 1.00 14.64 386 ASN B N 1
ATOM 5202 C CA . ASN B 1 369 ? 34.693 117.402 168.114 1.00 13.99 386 ASN B CA 1
ATOM 5203 C C . ASN B 1 369 ? 36.078 116.926 167.649 1.00 22.77 386 ASN B C 1
ATOM 5204 O O . ASN B 1 369 ? 36.912 116.561 168.478 1.00 15.76 386 ASN B O 1
ATOM 5209 N N . TRP B 1 370 ? 36.334 116.922 166.340 1.00 18.16 387 TRP B N 1
ATOM 5210 C CA . TRP B 1 370 ? 37.686 116.612 165.865 1.00 20.97 387 TRP B CA 1
ATOM 5211 C C . TRP B 1 370 ? 38.702 117.588 166.451 1.00 18.50 387 TRP B C 1
ATOM 5212 O O . TRP B 1 370 ? 39.761 117.190 166.940 1.00 18.85 387 TRP B O 1
ATOM 5223 N N . VAL B 1 371 ? 38.363 118.870 166.399 1.00 14.37 388 VAL B N 1
ATOM 5224 C CA . VAL B 1 371 ? 39.212 119.912 166.951 1.00 17.75 388 VAL B CA 1
ATOM 5225 C C . VAL B 1 371 ? 39.456 119.673 168.446 1.00 18.21 388 VAL B C 1
ATOM 5226 O O . VAL B 1 371 ? 40.603 119.682 168.902 1.00 18.01 388 VAL B O 1
ATOM 5230 N N . ARG B 1 372 ? 38.386 119.436 169.199 1.00 25.15 389 ARG B N 1
ATOM 5231 C CA . ARG B 1 372 ? 38.520 119.173 170.633 1.00 21.90 389 ARG B CA 1
ATOM 5232 C C . ARG B 1 372 ? 39.437 117.988 170.914 1.00 27.22 389 ARG B C 1
ATOM 5233 O O . ARG B 1 372 ? 40.278 118.046 171.806 1.00 20.39 389 ARG B O 1
ATOM 5241 N N . MET B 1 373 ? 39.287 116.921 170.137 1.00 16.65 390 MET B N 1
ATOM 5242 C CA . MET B 1 373 ? 40.079 115.713 170.361 1.00 14.32 390 MET B CA 1
ATOM 5243 C C . MET B 1 373 ? 41.537 115.928 169.954 1.00 22.84 390 MET B C 1
ATOM 5244 O O . MET B 1 373 ? 42.451 115.467 170.637 1.00 16.56 390 MET B O 1
ATOM 5249 N N . LEU B 1 374 ? 41.753 116.644 168.854 1.00 13.15 391 LEU B N 1
ATOM 5250 C CA . LEU B 1 374 ? 43.112 116.943 168.401 1.00 16.00 391 LEU B CA 1
ATOM 5251 C C . LEU B 1 374 ? 43.853 117.812 169.399 1.00 20.96 391 LEU B C 1
ATOM 5252 O O . LEU B 1 374 ? 45.034 117.596 169.675 1.00 26.46 391 LEU B O 1
ATOM 5257 N N . GLU B 1 375 ? 43.148 118.791 169.949 1.00 19.34 392 GLU B N 1
ATOM 5258 C CA . GLU B 1 375 ? 43.742 119.692 170.924 1.00 26.04 392 GLU B CA 1
ATOM 5259 C C . GLU B 1 375 ? 44.010 118.957 172.220 1.00 30.76 392 GLU B C 1
ATOM 5260 O O . GLU B 1 375 ? 45.023 119.192 172.880 1.00 30.49 392 GLU B O 1
ATOM 5266 N N . CYS B 1 376 ? 43.099 118.059 172.580 1.00 22.73 393 CYS B N 1
ATOM 5267 C CA . CYS B 1 376 ? 43.237 117.325 173.830 1.00 22.00 393 CYS B CA 1
ATOM 5268 C C . CYS B 1 376 ? 44.443 116.396 173.830 1.00 24.66 393 CYS B C 1
ATOM 5269 O O . CYS B 1 376 ? 45.238 116.404 174.770 1.00 27.94 393 CYS B O 1
ATOM 5272 N N . ILE B 1 377 ? 44.590 115.604 172.774 1.00 20.58 394 ILE B N 1
ATOM 5273 C CA . ILE B 1 377 ? 45.640 114.592 172.757 1.00 20.94 394 ILE B CA 1
ATOM 5274 C C . ILE B 1 377 ? 47.051 115.173 172.641 1.00 25.02 394 ILE B C 1
ATOM 5275 O O . ILE B 1 377 ? 48.024 114.503 172.981 1.00 25.49 394 ILE B O 1
ATOM 5280 N N . GLN B 1 378 ? 47.168 116.403 172.149 1.00 18.26 395 GLN B N 1
ATOM 5281 C CA . GLN B 1 378 ? 48.478 117.033 171.999 1.00 23.90 395 GLN B CA 1
ATOM 5282 C C . GLN B 1 378 ? 49.099 117.438 173.332 1.00 35.72 395 GLN B C 1
ATOM 5283 O O . GLN B 1 378 ? 50.320 117.513 173.464 1.00 32.71 395 GLN B O 1
ATOM 5289 N N . LYS B 1 379 ? 48.253 117.726 174.311 1.00 30.18 396 LYS B N 1
ATOM 5290 C CA . LYS B 1 379 ? 48.734 118.150 175.620 1.00 48.46 396 LYS B CA 1
ATOM 5291 C C . LYS B 1 379 ? 49.651 117.111 176.281 1.00 51.06 396 LYS B C 1
ATOM 5292 O O . LYS B 1 379 ? 49.634 115.924 175.946 1.00 38.27 396 LYS B O 1
#

Organism: Bacteroides fragilis (NCBI:txid817)

InterPro domains:
  IPR001818 Peptidase M10, metallopeptidase [PF00413] (324-385)
  IPR001843 Fragilysin [PR00997] (90-105)
  IPR001843 Fragilysin [PR00997] (123-139)
  IPR001843 Fragilysin [PR00997] (163-180)
  IPR001843 Fragilysin [PR00997] (279-295)
  IPR001843 Fragilysin [PR00997] (297-312)
  IPR001843 Fragilysin [PR00997] (333-352)
  IPR001843 Fragilysin [PR00997] (354-370)
  IPR001843 Fragilysin [TIGR03935] (6-393)
  IPR006026 Peptidase, metallopeptidase [SM00235] (248-396)
  IPR024079 Metallopeptidase, catalytic domain superfamily [G3DSA:3.40.390.10] (186-396)
  IPR032273 Fragilysin, N-terminal [PF16376] (37-180)
  IPR038176 Fragilysin, N-terminal domain superfamily [G3DSA:2.40.128.470] (18-185)

B-factor: mean 31.95, std 19.71, range [7.26, 125.78]

Radius of gyration: 27.5 Å; Cα contacts (8 Å, |Δi|>4): 1550; chains: 2; bounding box: 62×71×78 Å

Nearest PDB structures (foldseek):
  4on1-assembly1_A  TM=1.003E+00  e=4.180E-78  Bacteroides fragilis
  4on1-assembly2_B  TM=9.957E-01  e=1.995E-71  Bacteroides fragilis
  3p24-assembly3_C  TM=8.986E-01  e=3.089E-32  Bacteroides fragilis
  8h3x-assembly1_C  TM=9.015E-01  e=2.096E-31  Bacteroides fragilis
  8wen-assembly2_A  TM=8.965E-01  e=1.189E-30  Bacteroides fragilis